Protein AF-A0A2L2XAP4-F1 (afdb_monomer_lite)

Structure (mmCIF, N/CA/C/O backbone):
data_AF-A0A2L2XAP4-F1
#
_entry.id   AF-A0A2L2XAP4-F1
#
loop_
_atom_site.group_PDB
_atom_site.id
_atom_site.type_symbol
_atom_site.label_atom_id
_atom_site.label_alt_id
_atom_site.label_comp_id
_atom_site.label_asym_id
_atom_site.label_entity_id
_atom_site.label_seq_id
_atom_site.pdbx_PDB_ins_code
_atom_site.Cartn_x
_atom_site.Cartn_y
_atom_site.Cartn_z
_atom_site.occupancy
_atom_site.B_iso_or_equiv
_atom_site.auth_seq_id
_atom_site.auth_comp_id
_atom_site.auth_asym_id
_atom_site.auth_atom_id
_atom_site.pdbx_PDB_model_num
ATOM 1 N N . MET A 1 1 ? -14.405 67.854 14.444 1.00 54.00 1 MET A N 1
ATOM 2 C CA . MET A 1 1 ? -13.610 67.719 13.197 1.00 54.00 1 MET A CA 1
ATOM 3 C C . MET A 1 1 ? -12.673 66.497 13.175 1.00 54.00 1 MET A C 1
ATOM 5 O O . MET A 1 1 ? -12.110 66.251 12.117 1.00 54.00 1 MET A O 1
ATOM 9 N N . SER A 1 2 ? -12.530 65.686 14.241 1.00 58.00 2 SER A N 1
ATOM 10 C CA . SER A 1 2 ? -11.602 64.531 14.226 1.00 58.00 2 SER A CA 1
ATOM 11 C C . SER A 1 2 ? -12.130 63.274 13.509 1.00 58.00 2 SER A C 1
ATOM 13 O O . SER A 1 2 ? -11.341 62.583 12.873 1.00 58.00 2 SER A O 1
ATOM 15 N N . SER A 1 3 ? -13.446 63.021 13.485 1.00 62.62 3 SER A N 1
ATOM 16 C CA . SER A 1 3 ? -14.002 61.768 12.929 1.00 62.62 3 SER A CA 1
ATOM 17 C C . SER A 1 3 ? -13.879 61.616 11.405 1.00 62.62 3 SER A C 1
ATOM 19 O O . SER A 1 3 ? -13.689 60.511 10.907 1.00 62.62 3 SER A O 1
ATOM 21 N N . ARG A 1 4 ? -13.930 62.714 10.634 1.00 68.25 4 ARG A N 1
ATOM 22 C CA . ARG A 1 4 ? -13.747 62.667 9.167 1.00 68.25 4 ARG A CA 1
ATOM 23 C C . ARG A 1 4 ? -12.309 62.332 8.762 1.00 68.25 4 ARG A C 1
ATOM 25 O O . ARG A 1 4 ? -12.106 61.659 7.759 1.00 68.25 4 ARG A O 1
ATOM 32 N N . SER A 1 5 ? -11.326 62.783 9.542 1.00 76.69 5 SER A N 1
ATOM 33 C CA . SER A 1 5 ? -9.906 62.518 9.279 1.00 76.69 5 SER A CA 1
ATOM 34 C C . SER A 1 5 ? -9.562 61.043 9.508 1.00 76.69 5 SER A C 1
ATOM 36 O O . SER A 1 5 ? -8.878 60.430 8.692 1.00 76.69 5 SER A O 1
ATOM 38 N N . GLU A 1 6 ? -10.108 60.436 10.564 1.00 77.31 6 GLU A N 1
ATOM 39 C CA . GLU A 1 6 ? -9.933 59.005 10.846 1.00 77.31 6 GLU A CA 1
ATOM 40 C C . GLU A 1 6 ? -10.622 58.112 9.810 1.00 77.31 6 GLU A C 1
ATOM 42 O O . GLU A 1 6 ? -10.053 57.101 9.394 1.00 77.31 6 GLU A O 1
ATOM 47 N N . TYR A 1 7 ? -11.798 58.515 9.321 1.00 82.75 7 TYR A N 1
ATOM 48 C CA . TYR A 1 7 ? -12.512 57.765 8.287 1.00 82.75 7 TYR A CA 1
ATOM 49 C C . TYR A 1 7 ? -11.745 57.744 6.958 1.00 82.75 7 TYR A C 1
ATOM 51 O O . TYR A 1 7 ? -11.592 56.691 6.343 1.00 82.75 7 TYR A O 1
ATOM 59 N N . ILE A 1 8 ? -11.187 58.890 6.548 1.00 84.44 8 ILE A N 1
ATOM 60 C CA . ILE A 1 8 ? -10.362 58.991 5.335 1.00 84.44 8 ILE A CA 1
ATOM 61 C C . ILE A 1 8 ? -9.081 58.161 5.483 1.00 84.44 8 ILE A C 1
ATOM 63 O O . ILE A 1 8 ? -8.731 57.419 4.569 1.00 84.44 8 ILE A O 1
ATOM 67 N N . LYS A 1 9 ? -8.409 58.216 6.642 1.00 84.00 9 LYS A N 1
ATOM 68 C CA . LYS A 1 9 ? -7.219 57.389 6.908 1.00 84.00 9 LYS A CA 1
ATOM 69 C C . LYS A 1 9 ? -7.533 55.897 6.823 1.00 84.00 9 LYS A C 1
ATOM 71 O O . LYS A 1 9 ? -6.804 55.163 6.166 1.00 84.00 9 LYS A O 1
ATOM 76 N N . THR A 1 10 ? -8.636 55.463 7.426 1.00 86.44 10 THR A N 1
ATOM 77 C CA . THR A 1 10 ? -9.051 54.053 7.412 1.00 86.44 10 THR A CA 1
ATOM 78 C C . THR A 1 10 ? -9.410 53.591 5.999 1.00 86.44 10 THR A C 1
ATOM 80 O O . THR A 1 10 ? -8.992 52.511 5.584 1.00 86.44 10 THR A O 1
ATOM 83 N N . ALA A 1 11 ? -10.108 54.424 5.220 1.00 86.31 11 ALA A N 1
ATOM 84 C CA . ALA A 1 11 ? -10.439 54.128 3.827 1.00 86.31 11 ALA A CA 1
ATOM 85 C C . ALA A 1 11 ? -9.184 53.999 2.947 1.00 86.31 11 ALA A C 1
ATOM 87 O O . ALA A 1 11 ? -9.073 53.053 2.171 1.00 86.31 11 ALA A O 1
ATOM 88 N N . VAL A 1 12 ? -8.211 54.902 3.114 1.00 89.50 12 VAL A N 1
ATOM 89 C CA . VAL A 1 12 ? -6.937 54.863 2.378 1.00 89.50 12 VAL A CA 1
ATOM 90 C C . VAL A 1 12 ? -6.113 53.629 2.751 1.00 89.50 12 VAL A C 1
ATOM 92 O O . VAL A 1 12 ? -5.610 52.950 1.860 1.00 89.50 12 VAL A O 1
ATOM 95 N N . VAL A 1 13 ? -6.015 53.294 4.042 1.00 88.81 13 VAL A N 1
ATOM 96 C CA . VAL A 1 13 ? -5.304 52.088 4.505 1.00 88.81 13 VAL A CA 1
ATOM 97 C C . VAL A 1 13 ? -5.970 50.822 3.970 1.00 88.81 13 VAL A C 1
ATOM 99 O O . VAL A 1 13 ? -5.286 49.946 3.451 1.00 88.81 13 VAL A O 1
ATOM 102 N N . THR A 1 14 ? -7.301 50.744 4.018 1.00 87.88 14 THR A N 1
ATOM 103 C CA . THR A 1 14 ? -8.050 49.587 3.503 1.00 87.88 14 THR A CA 1
ATOM 104 C C . THR A 1 14 ? -7.859 49.431 1.995 1.00 87.88 14 THR A C 1
ATOM 106 O O . THR A 1 14 ? -7.615 48.326 1.516 1.00 87.88 14 THR A O 1
ATOM 109 N N . PHE A 1 15 ? -7.901 50.535 1.243 1.00 91.12 15 PHE A N 1
ATOM 110 C CA . PHE A 1 15 ? -7.633 50.529 -0.194 1.00 91.12 15 PHE A CA 1
ATOM 111 C C . PHE A 1 15 ? -6.207 50.051 -0.506 1.00 91.12 15 PHE A C 1
ATOM 113 O O . PHE A 1 15 ? -6.025 49.189 -1.363 1.00 91.12 15 PHE A O 1
ATOM 120 N N . LEU A 1 16 ? -5.206 50.531 0.240 1.00 90.31 16 LEU A N 1
ATOM 121 C CA . LEU A 1 16 ? -3.822 50.060 0.136 1.00 90.31 16 LEU A CA 1
ATOM 122 C C . LEU A 1 16 ? -3.701 48.559 0.423 1.00 90.31 16 LEU A C 1
ATOM 124 O O . LEU A 1 16 ? -3.055 47.850 -0.345 1.00 90.31 16 LEU A O 1
ATOM 128 N N . CYS A 1 17 ? -4.360 48.051 1.466 1.00 89.12 17 CYS A N 1
ATOM 129 C CA . CYS A 1 17 ? -4.377 46.619 1.766 1.00 89.12 17 CYS A CA 1
ATOM 130 C C . CYS A 1 17 ? -4.999 45.799 0.626 1.00 89.12 17 CYS A C 1
ATOM 132 O O . CYS A 1 17 ? -4.442 44.770 0.252 1.00 89.12 17 CYS A O 1
ATOM 134 N N . ILE A 1 18 ? -6.106 46.263 0.037 1.00 90.25 18 ILE A N 1
ATOM 135 C CA . ILE A 1 18 ? -6.746 45.596 -1.108 1.00 90.25 18 ILE A CA 1
ATOM 136 C C . ILE A 1 18 ? -5.797 45.551 -2.309 1.00 90.25 18 ILE A C 1
ATOM 138 O O . ILE A 1 18 ? -5.641 44.495 -2.920 1.00 90.25 18 ILE A O 1
ATOM 142 N N . VAL A 1 19 ? -5.130 46.664 -2.627 1.00 92.75 19 VAL A N 1
ATOM 143 C CA . VAL A 1 19 ? -4.159 46.728 -3.731 1.00 92.75 19 VAL A CA 1
ATOM 144 C C . VAL A 1 19 ? -2.989 45.772 -3.490 1.00 92.75 19 VAL A C 1
ATOM 146 O O . VAL A 1 19 ? -2.599 45.047 -4.404 1.00 92.75 19 VAL A O 1
ATOM 149 N N . VAL A 1 20 ? -2.457 45.710 -2.266 1.00 92.44 20 VAL A N 1
ATOM 150 C CA . VAL A 1 20 ? -1.366 44.787 -1.915 1.00 92.44 20 VAL A CA 1
ATOM 151 C C . VAL A 1 20 ? -1.807 43.330 -2.062 1.00 92.44 20 VAL A C 1
ATOM 153 O O . VAL A 1 20 ? -1.109 42.553 -2.709 1.00 92.44 20 VAL A O 1
ATOM 156 N N . VAL A 1 21 ? -2.982 42.961 -1.541 1.00 89.31 21 VAL A N 1
ATOM 157 C CA . VAL A 1 21 ? -3.517 41.594 -1.667 1.00 89.31 21 VAL A CA 1
ATOM 158 C C . VAL A 1 21 ? -3.748 41.227 -3.134 1.00 89.31 21 VAL A C 1
ATOM 160 O O . VAL A 1 21 ? -3.335 40.151 -3.558 1.00 89.31 21 VAL A O 1
ATOM 163 N N . LEU A 1 22 ? -4.334 42.124 -3.934 1.00 86.62 22 LEU A N 1
ATOM 164 C CA . LEU A 1 22 ? -4.521 41.901 -5.372 1.00 86.62 22 LEU A CA 1
ATOM 165 C C . LEU A 1 22 ? -3.188 41.718 -6.099 1.00 86.62 22 LEU A C 1
ATOM 167 O O . LEU A 1 22 ? -3.075 40.838 -6.946 1.00 86.62 22 LEU A O 1
ATOM 171 N N . THR A 1 23 ? -2.171 42.502 -5.744 1.00 87.81 23 THR A N 1
ATOM 172 C CA . THR A 1 23 ? -0.835 42.384 -6.342 1.00 87.81 23 THR A CA 1
ATOM 173 C C . THR A 1 23 ? -0.206 41.032 -6.011 1.00 87.81 23 THR A C 1
ATOM 175 O O . THR A 1 23 ? 0.318 40.377 -6.906 1.00 87.81 23 THR A O 1
ATOM 178 N N . ILE A 1 24 ? -0.315 40.571 -4.759 1.00 88.38 24 ILE A N 1
ATOM 179 C CA . ILE A 1 24 ? 0.172 39.247 -4.343 1.00 88.38 24 ILE A CA 1
ATOM 180 C C . ILE A 1 24 ? -0.542 38.139 -5.126 1.00 88.38 24 ILE A C 1
ATOM 182 O O . ILE A 1 24 ? 0.122 37.258 -5.660 1.00 88.38 24 ILE A O 1
ATOM 186 N N . VAL A 1 25 ? -1.872 38.208 -5.259 1.00 85.75 25 VAL A N 1
ATOM 187 C CA . VAL A 1 25 ? -2.654 37.214 -6.015 1.00 85.75 25 VAL A CA 1
ATOM 188 C C . VAL A 1 25 ? -2.271 37.203 -7.497 1.00 85.75 25 VAL A C 1
ATOM 190 O O . VAL A 1 25 ? -2.118 36.133 -8.078 1.00 85.75 25 VAL A O 1
ATOM 193 N N . ILE A 1 26 ? -2.081 38.371 -8.120 1.00 88.31 26 ILE A N 1
ATOM 194 C CA . ILE A 1 26 ? -1.662 38.464 -9.528 1.00 88.31 26 ILE A CA 1
ATOM 195 C C . ILE A 1 26 ? -0.267 37.855 -9.721 1.00 88.31 26 ILE A C 1
ATOM 197 O O . ILE A 1 26 ? -0.056 37.114 -10.681 1.00 88.31 26 ILE A O 1
ATOM 201 N N . VAL A 1 27 ? 0.671 38.134 -8.811 1.00 85.50 27 VAL A N 1
ATOM 202 C CA . VAL A 1 27 ? 2.026 37.565 -8.852 1.00 85.50 27 VAL A CA 1
ATOM 203 C C . VAL A 1 27 ? 1.992 36.047 -8.661 1.00 85.50 27 VAL A C 1
ATOM 205 O O . VAL A 1 27 ? 2.645 35.337 -9.419 1.00 85.50 27 VAL A O 1
ATOM 208 N N . ASP A 1 28 ? 1.202 35.540 -7.715 1.00 81.19 28 ASP A N 1
ATOM 209 C CA . ASP A 1 28 ? 1.081 34.104 -7.433 1.00 81.19 28 ASP A CA 1
ATOM 210 C C . ASP A 1 28 ? 0.435 33.330 -8.600 1.00 81.19 28 ASP A C 1
ATOM 212 O O . ASP A 1 28 ? 0.944 32.300 -9.054 1.00 81.19 28 ASP A O 1
ATOM 216 N N . VAL A 1 29 ? -0.633 33.878 -9.192 1.00 81.62 29 VAL A N 1
ATOM 217 C CA . VAL A 1 29 ? -1.245 33.323 -10.412 1.00 81.62 29 VAL A CA 1
ATOM 218 C C . VAL A 1 29 ? -0.264 33.378 -11.589 1.00 81.62 29 VAL A C 1
ATOM 220 O O . VAL A 1 29 ? -0.161 32.418 -12.355 1.00 81.62 29 VAL A O 1
ATOM 223 N N . GLY A 1 30 ? 0.500 34.465 -11.729 1.00 80.31 30 GLY A N 1
ATOM 224 C CA . GLY A 1 30 ? 1.550 34.590 -12.742 1.00 80.31 30 GLY A CA 1
ATOM 225 C C . GLY A 1 30 ? 2.660 33.547 -12.576 1.00 80.31 30 GLY A C 1
ATOM 226 O O . GLY A 1 30 ? 3.060 32.912 -13.550 1.00 80.31 30 GLY A O 1
ATOM 227 N N . HIS A 1 31 ? 3.113 33.309 -11.345 1.00 80.94 31 HIS A N 1
ATOM 228 C CA . HIS A 1 31 ? 4.150 32.324 -11.042 1.00 80.94 31 HIS A CA 1
ATOM 229 C C . HIS A 1 31 ? 3.675 30.896 -11.331 1.00 80.94 31 HIS A C 1
ATOM 231 O O . HIS A 1 31 ? 4.317 30.162 -12.080 1.00 80.94 31 HIS A O 1
ATOM 237 N N . THR A 1 32 ? 2.503 30.519 -10.815 1.00 76.44 32 THR A N 1
ATOM 238 C CA . THR A 1 32 ? 1.937 29.172 -10.999 1.00 76.44 32 THR A CA 1
ATOM 239 C C . THR A 1 32 ? 1.615 28.856 -12.461 1.00 76.44 32 THR A C 1
ATOM 241 O O . THR A 1 32 ? 1.819 27.727 -12.919 1.00 76.44 32 THR A O 1
ATOM 244 N N . THR A 1 33 ? 1.136 29.837 -13.233 1.00 77.06 33 THR A N 1
ATOM 245 C CA . THR A 1 33 ? 0.919 29.665 -14.678 1.00 77.06 33 THR A CA 1
ATOM 246 C C . THR A 1 33 ? 2.236 29.548 -15.441 1.00 77.06 33 THR A C 1
ATOM 248 O O . THR A 1 33 ? 2.359 28.655 -16.281 1.00 77.06 33 THR A O 1
ATOM 251 N N . HIS A 1 34 ? 3.241 30.366 -15.115 1.00 74.25 34 HIS A N 1
ATOM 252 C CA . HIS A 1 34 ? 4.566 30.289 -15.731 1.00 74.25 34 HIS A CA 1
ATOM 253 C C . HIS A 1 34 ? 5.256 28.943 -15.461 1.00 74.25 34 HIS A C 1
ATOM 255 O O . HIS A 1 34 ? 5.760 28.315 -16.391 1.00 74.25 34 HIS A O 1
ATOM 261 N N . GLU A 1 35 ? 5.204 28.437 -14.227 1.00 78.69 35 GLU A N 1
ATOM 262 C CA . GLU A 1 35 ? 5.737 27.115 -13.876 1.00 78.69 35 GLU A CA 1
ATOM 263 C C . GLU A 1 35 ? 5.057 25.985 -14.654 1.00 78.69 35 GLU A C 1
ATOM 265 O O . GLU A 1 35 ? 5.733 25.096 -15.176 1.00 78.69 35 GLU A O 1
ATOM 270 N N . ARG A 1 36 ? 3.723 26.023 -14.786 1.00 71.62 36 ARG A N 1
ATOM 271 C CA . ARG A 1 36 ? 2.978 25.023 -15.568 1.00 71.62 36 ARG A CA 1
ATOM 272 C C . ARG A 1 36 ? 3.360 25.054 -17.045 1.00 71.62 36 ARG A C 1
ATOM 274 O O . ARG A 1 36 ? 3.590 23.998 -17.629 1.00 71.62 36 ARG A O 1
ATOM 281 N N . VAL A 1 37 ? 3.448 26.243 -17.640 1.00 75.12 37 VAL A N 1
ATOM 282 C CA . VAL A 1 37 ? 3.831 26.405 -19.051 1.00 75.12 37 VAL A CA 1
ATOM 283 C C . VAL A 1 37 ? 5.270 25.942 -19.279 1.00 75.12 37 VAL A C 1
ATOM 285 O O . VAL A 1 37 ? 5.512 25.173 -20.208 1.00 75.12 37 VAL A O 1
ATOM 288 N N . ASN A 1 38 ? 6.205 26.316 -18.403 1.00 76.06 38 ASN A N 1
ATOM 289 C CA . ASN A 1 38 ? 7.596 25.868 -18.483 1.00 76.06 38 ASN A CA 1
ATOM 290 C C . ASN A 1 38 ? 7.721 24.352 -18.337 1.00 76.06 38 ASN A C 1
ATOM 292 O O . ASN A 1 38 ? 8.494 23.734 -19.064 1.00 76.06 38 ASN A O 1
ATOM 296 N N . LYS A 1 39 ? 6.936 23.735 -17.446 1.00 77.56 39 LYS A N 1
ATOM 297 C CA . LYS A 1 39 ? 6.898 22.277 -17.300 1.00 77.56 39 LYS A CA 1
ATOM 298 C C . LYS A 1 39 ? 6.446 21.601 -18.596 1.00 77.56 39 LYS A C 1
ATOM 300 O O . LYS A 1 39 ? 7.120 20.693 -19.063 1.00 77.56 39 LYS A O 1
ATOM 305 N N . ILE A 1 40 ? 5.360 22.081 -19.206 1.00 74.62 40 ILE A N 1
ATOM 306 C CA . ILE A 1 40 ? 4.843 21.541 -20.475 1.00 74.62 40 ILE A CA 1
ATOM 307 C C . ILE A 1 40 ? 5.859 21.724 -21.609 1.00 74.62 40 ILE A C 1
ATOM 309 O O . ILE A 1 40 ? 6.092 20.795 -22.381 1.00 74.62 40 ILE A O 1
ATOM 313 N N . LEU A 1 41 ? 6.465 22.909 -21.720 1.00 72.62 41 LEU A N 1
ATOM 314 C CA . LEU A 1 41 ? 7.481 23.191 -22.736 1.00 72.62 41 LEU A CA 1
ATOM 315 C C . LEU A 1 41 ? 8.702 22.290 -22.570 1.00 72.62 41 LEU A C 1
ATOM 317 O O . LEU A 1 41 ? 9.164 21.721 -23.553 1.00 72.62 41 LEU A O 1
ATOM 321 N N . LYS A 1 42 ? 9.181 22.110 -21.335 1.00 79.00 42 LYS A N 1
ATOM 322 C CA . LYS A 1 42 ? 10.297 21.214 -21.031 1.00 79.00 42 LYS A CA 1
ATOM 323 C C . LYS A 1 42 ? 9.992 19.779 -21.464 1.00 79.00 42 LYS A C 1
ATOM 325 O O . LYS A 1 42 ? 10.786 19.205 -22.198 1.00 79.00 42 LYS A O 1
ATOM 330 N N . THR A 1 43 ? 8.817 19.250 -21.116 1.00 76.06 43 THR A N 1
ATOM 331 C CA . THR A 1 43 ? 8.397 17.903 -21.536 1.00 76.06 43 THR A CA 1
ATOM 332 C C . THR A 1 43 ? 8.305 17.775 -23.057 1.00 76.06 43 THR A C 1
ATOM 334 O O . THR A 1 43 ? 8.748 16.779 -23.618 1.00 76.06 43 THR A O 1
ATOM 337 N N . LYS A 1 44 ? 7.786 18.791 -23.760 1.00 76.31 44 LYS A N 1
ATOM 338 C CA . LYS A 1 44 ? 7.745 18.780 -25.232 1.00 76.31 44 LYS A CA 1
ATOM 339 C C . LYS A 1 44 ? 9.138 18.781 -25.859 1.00 76.31 44 LYS A C 1
ATOM 341 O O . LYS A 1 44 ? 9.355 18.062 -26.826 1.00 76.31 44 LYS A O 1
ATOM 346 N N . ILE A 1 45 ? 10.066 19.577 -25.328 1.00 80.75 45 ILE A N 1
ATOM 347 C CA . ILE A 1 45 ? 11.455 19.617 -25.806 1.00 80.75 45 ILE A CA 1
ATOM 348 C C . ILE A 1 45 ? 12.133 18.260 -25.586 1.00 80.75 45 ILE A C 1
ATOM 350 O O . ILE A 1 45 ? 12.811 17.772 -26.485 1.00 80.75 45 ILE A O 1
ATOM 354 N N . GLU A 1 46 ? 11.917 17.635 -24.426 1.00 83.44 46 GLU A N 1
ATOM 355 C CA . GLU A 1 46 ? 12.443 16.302 -24.110 1.00 83.44 46 GLU A CA 1
ATOM 356 C C . GLU A 1 46 ? 11.908 15.236 -25.079 1.00 83.44 46 GLU A C 1
ATOM 358 O O . GLU A 1 46 ? 12.701 14.474 -25.625 1.00 83.44 46 GLU A O 1
ATOM 363 N N . LEU A 1 47 ? 10.605 15.243 -25.384 1.00 82.50 47 LEU A N 1
ATOM 364 C CA . LEU A 1 47 ? 10.004 14.316 -26.353 1.00 82.50 47 LEU A CA 1
ATOM 365 C C . LEU A 1 47 ? 10.556 14.503 -27.773 1.00 82.50 47 LEU A C 1
ATOM 367 O O . LEU A 1 47 ? 10.857 13.526 -28.451 1.00 82.50 47 LEU A O 1
ATOM 371 N N . VAL A 1 48 ? 10.732 15.750 -28.226 1.00 85.00 48 VAL A N 1
ATOM 372 C CA . VAL A 1 48 ? 11.325 16.033 -29.547 1.00 85.00 48 VAL A CA 1
ATOM 373 C C . VAL A 1 48 ? 12.778 15.556 -29.609 1.00 85.00 48 VAL A C 1
ATOM 375 O O . VAL A 1 48 ? 13.194 14.983 -30.615 1.00 85.00 48 VAL A O 1
ATOM 378 N N . ALA A 1 49 ? 13.547 15.756 -28.536 1.00 86.75 49 ALA A N 1
ATOM 379 C CA . ALA A 1 49 ? 14.920 15.267 -28.456 1.00 86.75 49 ALA A CA 1
ATOM 380 C C . ALA A 1 49 ? 14.979 13.731 -28.506 1.00 86.75 49 ALA A C 1
ATOM 382 O O . ALA A 1 49 ? 15.799 13.181 -29.235 1.00 86.75 49 ALA A O 1
ATOM 383 N N . GLN A 1 50 ? 14.076 13.047 -27.800 1.00 88.88 50 GLN A N 1
ATOM 384 C CA . GLN A 1 50 ? 13.978 11.584 -27.802 1.00 88.88 50 GLN A CA 1
ATOM 385 C C . GLN A 1 50 ? 13.549 11.029 -29.166 1.00 88.88 50 GLN A C 1
ATOM 387 O O . GLN A 1 50 ? 14.088 10.019 -29.609 1.00 88.88 50 GLN A O 1
ATOM 392 N N . ALA A 1 51 ? 12.629 11.698 -29.866 1.00 87.62 51 ALA A N 1
ATOM 393 C CA . ALA A 1 51 ? 12.222 11.299 -31.214 1.00 87.62 51 ALA A CA 1
ATOM 394 C C . ALA A 1 51 ? 13.381 11.445 -32.216 1.00 87.62 51 ALA A C 1
ATOM 396 O O . ALA A 1 51 ? 13.645 10.546 -33.010 1.00 87.62 51 ALA A O 1
ATOM 397 N N . SER A 1 52 ? 14.137 12.544 -32.119 1.00 90.12 52 SER A N 1
ATOM 398 C CA . SER A 1 52 ? 15.355 12.752 -32.910 1.00 90.12 52 SER A CA 1
ATOM 399 C C . SER A 1 52 ? 16.436 11.708 -32.588 1.00 90.12 52 SER A C 1
ATOM 401 O O . SER A 1 52 ? 17.123 11.220 -33.486 1.00 90.12 52 SER A O 1
ATOM 403 N N . GLU A 1 53 ? 16.588 11.319 -31.319 1.00 93.56 53 GLU A N 1
ATOM 404 C CA . GLU A 1 53 ? 17.484 10.228 -30.919 1.00 93.56 53 GLU A CA 1
ATOM 405 C C . GLU A 1 53 ? 17.056 8.888 -31.532 1.00 93.56 53 GLU A C 1
ATOM 407 O O . GLU A 1 53 ? 17.901 8.166 -32.062 1.00 93.56 53 GLU A O 1
ATOM 412 N N . LEU A 1 54 ? 15.756 8.583 -31.530 1.00 93.81 54 LEU A N 1
ATOM 413 C CA . LEU A 1 54 ? 15.210 7.368 -32.131 1.00 93.81 54 LEU A CA 1
ATOM 414 C C . LEU A 1 54 ? 15.503 7.294 -33.640 1.00 93.81 54 LEU A C 1
ATOM 416 O O . LEU A 1 54 ? 15.997 6.271 -34.115 1.00 93.81 54 LEU A O 1
ATOM 420 N N . GLU A 1 55 ? 15.278 8.382 -34.385 1.00 92.81 55 GLU A N 1
ATOM 421 C CA . GLU A 1 55 ? 15.614 8.461 -35.817 1.00 92.81 55 GLU A CA 1
ATOM 422 C C . GLU A 1 55 ? 17.110 8.213 -36.070 1.00 92.81 55 GLU A C 1
ATOM 424 O O . GLU A 1 55 ? 17.481 7.434 -36.954 1.00 92.81 55 GLU A O 1
ATOM 429 N N . ASN A 1 56 ? 17.983 8.822 -35.261 1.00 94.81 56 ASN A N 1
ATOM 430 C CA . ASN A 1 56 ? 19.426 8.613 -35.365 1.00 94.81 56 ASN A CA 1
ATOM 431 C C . ASN A 1 56 ? 19.821 7.160 -35.072 1.00 94.81 56 ASN A C 1
ATOM 433 O O . ASN A 1 56 ? 20.661 6.606 -35.780 1.00 94.81 56 ASN A O 1
ATOM 437 N N . LEU A 1 57 ? 19.200 6.518 -34.078 1.00 96.31 57 LEU A N 1
ATOM 438 C CA . LEU A 1 57 ? 19.469 5.118 -33.750 1.00 96.31 57 LEU A CA 1
ATOM 439 C C . LEU A 1 57 ? 19.058 4.164 -34.877 1.00 96.31 57 LEU A C 1
ATOM 441 O O . LEU A 1 57 ? 19.771 3.190 -35.117 1.00 96.31 57 LEU A O 1
ATOM 445 N N . TYR A 1 58 ? 17.973 4.438 -35.607 1.00 96.25 58 TYR A N 1
ATOM 446 C CA . TYR A 1 58 ? 17.624 3.659 -36.801 1.00 96.25 58 TYR A CA 1
ATOM 447 C C . TYR A 1 58 ? 18.681 3.796 -37.908 1.00 96.25 58 TYR A C 1
ATOM 449 O O . TYR A 1 58 ? 19.099 2.792 -38.484 1.00 96.25 58 TYR A O 1
ATOM 457 N N . LEU A 1 59 ? 19.202 5.004 -38.148 1.00 95.50 59 LEU A N 1
ATOM 458 C CA . LEU A 1 59 ? 20.312 5.208 -39.090 1.00 95.50 59 LEU A CA 1
ATOM 459 C C . LEU A 1 59 ? 21.600 4.504 -38.628 1.00 95.50 59 LEU A C 1
ATOM 461 O O . LEU A 1 59 ? 22.337 3.938 -39.438 1.00 95.50 59 LEU A O 1
ATOM 465 N N . GLU A 1 60 ? 21.893 4.517 -37.327 1.00 94.94 60 GLU A N 1
ATOM 466 C CA . GLU A 1 60 ? 23.027 3.777 -36.768 1.00 94.94 60 GLU A CA 1
ATOM 467 C C . GLU A 1 60 ? 22.838 2.262 -36.883 1.00 94.94 60 GLU A C 1
ATOM 469 O O . GLU A 1 60 ? 23.807 1.551 -37.150 1.00 94.94 60 GLU A O 1
ATOM 474 N N . GLN A 1 61 ? 21.609 1.758 -36.745 1.00 96.31 61 GLN A N 1
ATOM 475 C CA . GLN A 1 61 ? 21.284 0.341 -36.910 1.00 96.31 61 GLN A CA 1
ATOM 476 C C . GLN A 1 61 ? 21.631 -0.151 -38.322 1.00 96.31 61 GLN A C 1
ATOM 478 O O . GLN A 1 61 ? 22.164 -1.252 -38.463 1.00 96.31 61 GLN A O 1
ATOM 483 N N . GLU A 1 62 ? 21.390 0.662 -39.355 1.00 94.88 62 GLU A N 1
ATOM 484 C CA . GLU A 1 62 ? 21.779 0.349 -40.738 1.00 94.88 62 GLU A CA 1
ATOM 485 C C . GLU A 1 62 ? 23.303 0.294 -40.913 1.00 94.88 62 GLU A C 1
ATOM 487 O O . GLU A 1 62 ? 23.829 -0.581 -41.604 1.00 94.88 62 GLU A O 1
ATOM 492 N N . ARG A 1 63 ? 24.030 1.206 -40.255 1.00 95.81 63 ARG A N 1
ATOM 493 C CA . ARG A 1 63 ? 25.501 1.279 -40.311 1.00 95.81 63 ARG A CA 1
ATOM 494 C C . ARG A 1 63 ? 26.177 0.175 -39.497 1.00 95.81 63 ARG A C 1
ATOM 496 O O . ARG A 1 63 ? 27.245 -0.309 -39.873 1.00 95.81 63 ARG A O 1
ATOM 503 N N . HIS A 1 64 ? 25.555 -0.240 -38.397 1.00 94.56 64 HIS A N 1
ATOM 504 C CA . HIS A 1 64 ? 26.092 -1.200 -37.435 1.00 94.56 64 HIS A CA 1
ATOM 505 C C . HIS A 1 64 ? 25.079 -2.320 -37.124 1.00 94.56 64 HIS A C 1
ATOM 507 O O . HIS A 1 64 ? 24.699 -2.531 -35.970 1.00 94.56 64 HIS A O 1
ATOM 513 N N . PRO A 1 65 ? 24.683 -3.140 -38.118 1.00 93.56 65 PRO A N 1
ATOM 514 C CA . PRO A 1 65 ? 23.553 -4.067 -37.990 1.00 93.56 65 PRO A CA 1
ATOM 515 C C . PRO A 1 65 ? 23.772 -5.203 -36.988 1.00 93.56 65 PRO A C 1
ATOM 517 O O . PRO A 1 65 ? 22.813 -5.854 -36.582 1.00 93.56 65 PRO A O 1
ATOM 520 N N . LYS A 1 66 ? 25.012 -5.462 -36.562 1.00 93.69 66 LYS A N 1
ATOM 521 C CA . LYS A 1 66 ? 25.335 -6.492 -35.560 1.00 93.69 66 LYS A CA 1
ATOM 522 C C . LYS A 1 66 ? 25.381 -5.959 -34.130 1.00 93.69 66 LYS A C 1
ATOM 524 O O . LYS A 1 66 ? 25.446 -6.765 -33.207 1.00 93.69 66 LYS A O 1
ATOM 529 N N . ASP A 1 67 ? 25.332 -4.643 -33.937 1.00 95.81 67 ASP A N 1
ATOM 530 C CA . ASP A 1 67 ? 25.331 -4.069 -32.599 1.00 95.81 67 ASP A CA 1
ATOM 531 C C . ASP A 1 67 ? 23.958 -4.286 -31.944 1.00 95.81 67 ASP A C 1
ATOM 533 O O . ASP A 1 67 ? 22.911 -3.883 -32.462 1.00 95.81 67 ASP A O 1
ATOM 537 N N . PHE A 1 68 ? 23.954 -5.003 -30.821 1.00 97.19 68 PHE A N 1
ATOM 538 C CA . PHE A 1 68 ? 22.746 -5.269 -30.048 1.00 97.19 68 PHE A CA 1
ATOM 539 C C . PHE A 1 68 ? 22.358 -4.075 -29.167 1.00 97.19 68 PHE A C 1
ATOM 541 O O . PHE A 1 68 ? 21.181 -3.934 -28.839 1.00 97.19 68 PHE A O 1
ATOM 548 N N . MET A 1 69 ? 23.314 -3.210 -28.802 1.00 97.06 69 MET A N 1
ATOM 549 C CA . MET A 1 69 ? 23.062 -2.048 -27.947 1.00 97.06 69 MET A CA 1
ATOM 550 C C . MET A 1 69 ? 22.172 -1.023 -28.641 1.00 97.06 69 MET A C 1
ATOM 552 O O . MET A 1 69 ? 21.362 -0.387 -27.975 1.00 97.06 69 MET A O 1
ATOM 556 N N . ILE A 1 70 ? 22.278 -0.897 -29.967 1.00 97.12 70 ILE A N 1
ATOM 557 C CA . ILE A 1 70 ? 21.407 -0.021 -30.761 1.00 97.12 70 ILE A CA 1
ATOM 558 C C . ILE A 1 70 ? 19.953 -0.482 -30.641 1.00 97.12 70 ILE A C 1
ATOM 560 O O . ILE A 1 70 ? 19.097 0.296 -30.235 1.00 97.12 70 ILE A O 1
ATOM 564 N N . ASN A 1 71 ? 19.682 -1.769 -30.891 1.00 98.25 71 ASN A N 1
ATOM 565 C CA . ASN A 1 71 ? 18.340 -2.335 -30.724 1.00 98.25 71 ASN A CA 1
ATOM 566 C C . ASN A 1 71 ? 17.821 -2.172 -29.294 1.00 98.25 71 ASN A C 1
ATOM 568 O O . ASN A 1 71 ? 16.653 -1.867 -29.095 1.00 98.25 71 ASN A O 1
ATOM 572 N N . LEU A 1 72 ? 18.690 -2.380 -28.302 1.00 97.50 72 LEU A N 1
ATOM 573 C CA . LEU A 1 72 ? 18.315 -2.234 -26.904 1.00 97.50 72 LEU A CA 1
ATOM 574 C C . LEU A 1 72 ? 17.881 -0.795 -26.588 1.00 97.50 72 LEU A C 1
ATOM 576 O O . LEU A 1 72 ? 16.864 -0.601 -25.936 1.00 97.50 72 LEU A O 1
ATOM 580 N N . LYS A 1 73 ? 18.608 0.213 -27.085 1.00 97.25 73 LYS A N 1
ATOM 581 C CA . LYS A 1 73 ? 18.234 1.627 -26.923 1.00 97.25 73 LYS A CA 1
ATOM 582 C C . LYS A 1 73 ? 16.943 1.976 -27.660 1.00 97.25 73 LYS A C 1
ATOM 584 O O . LYS A 1 73 ? 16.100 2.648 -27.079 1.00 97.25 73 LYS A O 1
ATOM 589 N N . ILE A 1 74 ? 16.776 1.491 -28.893 1.00 97.75 74 ILE A N 1
ATOM 590 C CA . ILE A 1 74 ? 15.533 1.657 -29.663 1.00 97.75 74 ILE A CA 1
ATOM 591 C C . ILE A 1 74 ? 14.350 1.091 -28.869 1.00 97.75 74 ILE A C 1
ATOM 593 O O . ILE A 1 74 ? 13.351 1.778 -28.695 1.00 97.75 74 ILE A O 1
ATOM 597 N N . ALA A 1 75 ? 14.485 -0.122 -28.322 1.00 97.69 75 ALA A N 1
ATOM 598 C CA . ALA A 1 75 ? 13.441 -0.742 -27.512 1.00 97.69 75 ALA A CA 1
ATOM 599 C C . ALA A 1 75 ? 13.077 0.109 -26.286 1.00 97.69 75 ALA A C 1
ATOM 601 O O . ALA A 1 75 ? 11.903 0.343 -26.028 1.00 97.69 75 ALA A O 1
ATOM 602 N N . MET A 1 76 ? 14.081 0.628 -25.574 1.00 95.00 76 MET A N 1
ATOM 603 C CA . MET A 1 76 ? 13.875 1.479 -24.398 1.00 95.00 76 MET A CA 1
ATOM 604 C C . MET A 1 76 ? 13.197 2.818 -24.719 1.00 95.00 76 MET A C 1
ATOM 606 O O . MET A 1 76 ? 12.451 3.334 -23.890 1.00 95.00 76 MET A O 1
ATOM 610 N N . LEU A 1 77 ? 13.459 3.400 -25.893 1.00 94.69 77 LEU A N 1
ATOM 611 C CA . LEU A 1 77 ? 12.758 4.606 -26.345 1.00 94.69 77 LEU A CA 1
ATOM 612 C C . LEU A 1 77 ? 11.307 4.294 -26.715 1.00 94.69 77 LEU A C 1
ATOM 614 O O . LEU A 1 77 ? 10.419 5.058 -26.359 1.00 94.69 77 LEU A O 1
ATOM 618 N N . HIS A 1 78 ? 11.052 3.146 -27.340 1.00 96.25 78 HIS A N 1
ATOM 619 C CA . HIS A 1 78 ? 9.691 2.690 -27.628 1.00 96.25 78 HIS A CA 1
ATOM 620 C C . HIS A 1 78 ? 8.875 2.380 -26.372 1.00 96.25 78 HIS A C 1
ATOM 622 O O . HIS A 1 78 ? 7.699 2.722 -26.319 1.00 96.25 78 HIS A O 1
ATOM 628 N N . GLU A 1 79 ? 9.493 1.838 -25.316 1.00 93.19 79 GLU A N 1
ATOM 629 C CA . GLU A 1 79 ? 8.847 1.744 -23.995 1.00 93.19 79 GLU A CA 1
ATOM 630 C C . GLU A 1 79 ? 8.405 3.126 -23.488 1.00 93.19 79 GLU A C 1
ATOM 632 O O . GLU A 1 79 ? 7.290 3.283 -22.996 1.00 93.19 79 GLU A O 1
ATOM 637 N N . LEU A 1 80 ? 9.262 4.141 -23.640 1.00 90.00 80 LEU A N 1
ATOM 638 C CA . LEU A 1 80 ? 8.977 5.507 -23.200 1.00 90.00 80 LEU A CA 1
ATOM 639 C C . LEU A 1 80 ? 7.876 6.186 -24.026 1.00 90.00 80 LEU A C 1
ATOM 641 O O . LEU A 1 80 ? 7.136 7.010 -23.489 1.00 90.00 80 LEU A O 1
ATOM 645 N N . PHE A 1 81 ? 7.765 5.844 -25.308 1.00 90.50 81 PHE A N 1
ATOM 646 C CA . PHE A 1 81 ? 6.694 6.310 -26.189 1.00 90.50 81 PHE A CA 1
ATOM 647 C C . PHE A 1 81 ? 5.395 5.506 -26.061 1.00 90.50 81 PHE A C 1
ATOM 649 O O . PHE A 1 81 ? 4.438 5.801 -26.771 1.00 90.50 81 PHE A O 1
ATOM 656 N N . GLU A 1 82 ? 5.334 4.543 -25.135 1.00 92.62 82 GLU A N 1
ATOM 657 C CA . GLU A 1 82 ? 4.185 3.652 -24.947 1.00 92.62 82 GLU A CA 1
ATOM 658 C C . GLU A 1 82 ? 3.867 2.823 -26.213 1.00 92.62 82 GLU A C 1
ATOM 660 O O . GLU A 1 82 ? 2.709 2.524 -26.510 1.00 92.62 82 GLU A O 1
ATOM 665 N N . GLU A 1 83 ? 4.909 2.407 -26.945 1.00 95.25 83 GLU A N 1
ATOM 666 C CA . GLU A 1 83 ? 4.847 1.582 -28.161 1.00 95.25 83 GLU A CA 1
ATOM 667 C C . GLU A 1 83 ? 5.348 0.143 -27.877 1.00 95.25 83 GLU A C 1
ATOM 669 O O . GLU A 1 83 ? 6.455 -0.241 -28.272 1.00 95.25 83 GLU A O 1
ATOM 674 N N . PRO A 1 84 ? 4.566 -0.700 -27.169 1.00 95.69 84 PRO A N 1
ATOM 675 C CA . PRO A 1 84 ? 5.047 -1.990 -26.670 1.00 95.69 84 PRO A CA 1
ATOM 676 C C . PRO A 1 84 ? 5.365 -3.001 -27.778 1.00 95.69 84 PRO A C 1
ATOM 678 O O . PRO A 1 84 ? 6.260 -3.826 -27.616 1.00 95.69 84 PRO A O 1
ATOM 681 N N . GLU A 1 85 ? 4.670 -2.955 -28.914 1.00 97.50 85 GLU A N 1
ATOM 682 C CA . GLU A 1 85 ? 4.930 -3.877 -30.026 1.00 97.50 85 GLU A CA 1
ATOM 683 C C . GLU A 1 85 ? 6.334 -3.659 -30.610 1.00 97.50 85 GLU A C 1
ATOM 685 O O . GLU A 1 85 ? 7.136 -4.594 -30.693 1.00 97.50 85 GLU A O 1
ATOM 690 N N . GLU A 1 86 ? 6.678 -2.406 -30.914 1.00 97.75 86 GLU A N 1
ATOM 691 C CA . GLU A 1 86 ? 7.994 -2.038 -31.440 1.00 97.75 86 GLU A CA 1
ATOM 692 C C . GLU A 1 86 ? 9.106 -2.233 -30.405 1.00 97.75 86 GLU A C 1
ATOM 694 O O . GLU A 1 86 ? 10.211 -2.687 -30.743 1.00 97.75 86 GLU A O 1
ATOM 699 N N . ALA A 1 87 ? 8.819 -1.964 -29.127 1.00 98.12 87 ALA A N 1
ATOM 700 C CA . ALA A 1 87 ? 9.735 -2.269 -28.036 1.00 98.12 87 ALA A CA 1
ATOM 701 C C . ALA A 1 87 ? 10.059 -3.771 -27.985 1.00 98.12 87 ALA A C 1
ATOM 703 O O . ALA A 1 87 ? 11.235 -4.151 -27.994 1.00 98.12 87 ALA A O 1
ATOM 704 N N . GLY A 1 88 ? 9.034 -4.629 -28.014 1.00 97.94 88 GLY A N 1
ATOM 705 C CA . GLY A 1 88 ? 9.178 -6.085 -28.003 1.00 97.94 88 GLY A CA 1
ATOM 706 C C . GLY A 1 88 ? 10.018 -6.602 -29.171 1.00 97.94 88 GLY A C 1
ATOM 707 O O . GLY A 1 88 ? 10.991 -7.328 -28.956 1.00 97.94 88 GLY A O 1
ATOM 708 N N . ILE A 1 89 ? 9.728 -6.145 -30.396 1.00 98.19 89 ILE A N 1
ATOM 709 C CA . ILE A 1 89 ? 10.490 -6.509 -31.603 1.00 98.19 89 ILE A CA 1
ATOM 710 C C . ILE A 1 89 ? 11.977 -6.166 -31.438 1.00 98.19 89 ILE A C 1
ATOM 712 O O . ILE A 1 89 ? 12.860 -6.957 -31.789 1.00 98.19 89 ILE A O 1
ATOM 716 N N . ASN A 1 90 ? 12.290 -4.976 -30.926 1.00 98.25 90 ASN A N 1
ATOM 717 C CA . ASN A 1 90 ? 13.677 -4.544 -30.781 1.00 98.25 90 ASN A CA 1
ATOM 718 C C . ASN A 1 90 ? 14.393 -5.253 -29.625 1.00 98.25 90 ASN A C 1
ATOM 720 O O . ASN A 1 90 ? 15.573 -5.590 -29.770 1.00 98.25 90 ASN A O 1
ATOM 724 N N . TYR A 1 91 ? 13.690 -5.583 -28.542 1.00 98.50 91 TYR A N 1
ATOM 725 C CA . TYR A 1 91 ? 14.218 -6.447 -27.490 1.00 98.50 91 TYR A CA 1
ATOM 726 C C . TYR A 1 91 ? 14.559 -7.849 -28.001 1.00 98.50 91 TYR A C 1
ATOM 728 O O . TYR A 1 91 ? 15.667 -8.335 -27.753 1.00 98.50 91 TYR A O 1
ATOM 736 N N . GLU A 1 92 ? 13.671 -8.477 -28.772 1.00 98.31 92 GLU A N 1
ATOM 737 C CA . GLU A 1 92 ? 13.932 -9.779 -29.393 1.00 98.31 92 GLU A CA 1
ATOM 738 C C . GLU A 1 92 ? 15.142 -9.717 -30.328 1.00 98.31 92 GLU A C 1
ATOM 740 O O . GLU A 1 92 ? 16.053 -10.543 -30.231 1.00 98.31 92 GLU A O 1
ATOM 745 N N . LYS A 1 93 ? 15.221 -8.691 -31.187 1.00 98.19 93 LYS A N 1
ATOM 746 C CA . LYS A 1 93 ? 16.389 -8.479 -32.055 1.00 98.19 93 LYS A CA 1
ATOM 747 C C . LYS A 1 93 ? 17.673 -8.277 -31.242 1.00 98.19 93 LYS A C 1
ATOM 749 O O . LYS A 1 93 ? 18.734 -8.726 -31.675 1.00 98.19 93 LYS A O 1
ATOM 754 N N . ALA A 1 94 ? 17.628 -7.567 -30.113 1.00 98.25 94 ALA A N 1
ATOM 755 C CA . ALA A 1 94 ? 18.785 -7.394 -29.231 1.00 98.25 94 ALA A CA 1
ATOM 756 C C . ALA A 1 94 ? 19.216 -8.733 -28.610 1.00 98.25 94 ALA A C 1
ATOM 758 O O . ALA A 1 94 ? 20.403 -9.064 -28.630 1.00 98.25 94 ALA A O 1
ATOM 759 N N . LEU A 1 95 ? 18.257 -9.531 -28.128 1.00 98.06 95 LEU A N 1
ATOM 760 C CA . LEU A 1 95 ? 18.514 -10.844 -27.541 1.00 98.06 95 LEU A CA 1
ATOM 761 C C . LEU A 1 95 ? 19.080 -11.827 -28.573 1.00 98.06 95 LEU A C 1
ATOM 763 O O . LEU A 1 95 ? 20.053 -12.511 -28.278 1.00 98.06 95 LEU A O 1
ATOM 767 N N . LEU A 1 96 ? 18.549 -11.855 -29.798 1.00 97.81 96 LEU A N 1
ATOM 768 C CA . LEU A 1 96 ? 19.069 -12.698 -30.882 1.00 97.81 96 LEU A CA 1
ATOM 769 C C . LEU A 1 96 ? 20.535 -12.387 -31.211 1.00 97.81 96 LEU A C 1
ATOM 771 O O . LEU A 1 96 ? 21.321 -13.297 -31.469 1.00 97.81 96 LEU A O 1
ATOM 775 N N . LYS A 1 97 ? 20.916 -11.104 -31.187 1.00 97.81 97 LYS A N 1
ATOM 776 C CA . LYS A 1 97 ? 22.299 -10.669 -31.433 1.00 97.81 97 LYS A CA 1
ATOM 777 C C . LYS A 1 97 ? 23.229 -10.959 -30.250 1.00 97.81 97 LYS A C 1
ATOM 779 O O . LYS A 1 97 ? 24.424 -11.155 -30.460 1.00 97.81 97 LYS A O 1
ATOM 784 N N . ALA A 1 98 ? 22.706 -10.979 -29.024 1.00 97.25 98 ALA A N 1
ATOM 785 C CA . ALA A 1 98 ? 23.486 -11.170 -27.804 1.00 97.25 98 ALA A CA 1
ATOM 786 C C . ALA A 1 98 ? 22.763 -12.080 -26.784 1.00 97.25 98 ALA A C 1
ATOM 788 O O . ALA A 1 98 ? 22.393 -11.627 -25.696 1.00 97.25 98 ALA A O 1
ATOM 789 N N . PRO A 1 99 ? 22.611 -13.385 -27.083 1.00 95.50 99 PRO A N 1
ATOM 790 C CA . PRO A 1 99 ? 21.705 -14.293 -26.368 1.00 95.50 99 PRO A CA 1
ATOM 791 C C . PRO A 1 99 ? 22.169 -14.688 -24.969 1.00 95.50 99 PRO A C 1
ATOM 793 O O . PRO A 1 99 ? 21.461 -15.399 -24.274 1.00 95.50 99 PRO A O 1
ATOM 796 N N . SER A 1 100 ? 23.364 -14.282 -24.548 1.00 93.81 100 SER A N 1
ATOM 797 C CA . SER A 1 100 ? 23.878 -14.518 -23.192 1.00 93.81 100 SER A CA 1
ATOM 798 C C . SER A 1 100 ? 24.279 -13.221 -22.500 1.00 93.81 100 SER A C 1
ATOM 800 O O . SER A 1 100 ? 24.935 -13.262 -21.460 1.00 93.81 100 SER A O 1
ATOM 802 N N . ASN A 1 101 ? 23.946 -12.062 -23.085 1.00 96.50 101 ASN A N 1
ATOM 803 C CA . ASN A 1 101 ? 24.236 -10.784 -22.459 1.00 96.50 101 ASN A CA 1
ATOM 804 C C . ASN A 1 101 ? 23.253 -10.555 -21.299 1.00 96.50 101 ASN A C 1
ATOM 806 O O . ASN A 1 101 ? 22.051 -10.410 -21.544 1.00 96.50 101 ASN A O 1
ATOM 810 N N . PRO A 1 102 ? 23.739 -10.463 -20.048 1.00 96.44 102 PRO A N 1
ATOM 811 C CA . PRO A 1 102 ? 22.839 -10.395 -18.909 1.00 96.44 102 PRO A CA 1
ATOM 812 C C . PRO A 1 102 ? 21.974 -9.140 -18.867 1.00 96.44 102 PRO A C 1
ATOM 814 O O . PRO A 1 102 ? 20.839 -9.192 -18.408 1.00 96.44 102 PRO A O 1
ATOM 817 N N . PHE A 1 103 ? 22.496 -8.013 -19.361 1.00 96.06 103 PHE A N 1
ATOM 818 C CA . PHE A 1 103 ? 21.768 -6.750 -19.358 1.00 96.06 103 PHE A CA 1
ATOM 819 C C . PHE A 1 103 ? 20.596 -6.777 -20.343 1.00 96.06 103 PHE A C 1
ATOM 821 O O . PHE A 1 103 ? 19.513 -6.309 -20.004 1.00 96.06 103 PHE A O 1
ATOM 828 N N . VAL A 1 104 ? 20.779 -7.389 -21.520 1.00 97.38 104 VAL A N 1
ATOM 829 C CA . VAL A 1 104 ? 19.700 -7.578 -22.506 1.00 97.38 104 VAL A CA 1
ATOM 830 C C . VAL A 1 104 ? 18.608 -8.484 -21.946 1.00 97.38 104 VAL A C 1
ATOM 832 O O . VAL A 1 104 ? 17.437 -8.115 -21.973 1.00 97.38 104 VAL A O 1
ATOM 835 N N . MET A 1 105 ? 18.992 -9.637 -21.388 1.00 98.25 105 MET A N 1
ATOM 836 C CA . MET A 1 105 ? 18.059 -10.577 -20.753 1.00 98.25 105 MET A CA 1
ATOM 837 C C . MET A 1 105 ? 17.267 -9.909 -19.632 1.00 98.25 105 MET A C 1
ATOM 839 O O . MET A 1 105 ? 16.048 -10.032 -19.581 1.00 98.25 105 MET A O 1
ATOM 843 N N . TYR A 1 106 ? 17.955 -9.167 -18.765 1.00 98.19 106 TYR A N 1
ATOM 844 C CA . TYR A 1 106 ? 17.344 -8.449 -17.655 1.00 98.19 106 TYR A CA 1
ATOM 845 C C . TYR A 1 106 ? 16.348 -7.377 -18.113 1.00 98.19 106 TYR A C 1
ATOM 847 O O . TYR A 1 106 ? 15.220 -7.344 -17.626 1.00 98.19 106 TYR A O 1
ATOM 855 N N . ARG A 1 107 ? 16.737 -6.519 -19.065 1.00 97.56 107 ARG A N 1
ATOM 856 C CA . ARG A 1 107 ? 15.859 -5.460 -19.581 1.00 97.56 107 ARG A CA 1
ATOM 857 C C . ARG A 1 107 ? 14.637 -6.028 -20.288 1.00 97.56 107 ARG A C 1
ATOM 859 O O . ARG A 1 107 ? 13.529 -5.593 -20.002 1.00 97.56 107 ARG A O 1
ATOM 866 N N . PHE A 1 108 ? 14.826 -7.042 -21.129 1.00 98.31 108 PHE A N 1
ATOM 867 C CA . PHE A 1 108 ? 13.703 -7.671 -21.811 1.00 98.31 108 PHE A CA 1
ATOM 868 C C . PHE A 1 108 ? 12.782 -8.414 -20.834 1.00 98.31 108 PHE A C 1
ATOM 870 O O . PHE A 1 108 ? 11.567 -8.421 -21.001 1.00 98.31 108 PHE A O 1
ATOM 877 N N . ALA A 1 109 ? 13.326 -9.011 -19.773 1.00 98.50 109 ALA A N 1
ATOM 878 C CA . ALA A 1 109 ? 12.500 -9.619 -18.741 1.00 98.50 109 ALA A CA 1
ATOM 879 C C . ALA A 1 109 ? 11.632 -8.592 -18.003 1.00 98.50 109 ALA A C 1
ATOM 881 O O . ALA A 1 109 ? 10.457 -8.862 -17.779 1.00 98.50 109 ALA A O 1
ATOM 882 N N . LEU A 1 110 ? 12.174 -7.419 -17.654 1.00 98.19 110 LEU A N 1
ATOM 883 C CA . LEU A 1 110 ? 11.383 -6.340 -17.049 1.00 98.19 110 LEU A CA 1
ATOM 884 C C . LEU A 1 110 ? 10.265 -5.864 -17.978 1.00 98.19 110 LEU A C 1
ATOM 886 O O . LEU A 1 110 ? 9.119 -5.799 -17.542 1.00 98.19 110 LEU A O 1
ATOM 890 N N . PHE A 1 111 ? 10.576 -5.638 -19.255 1.00 98.06 111 PHE A N 1
ATOM 891 C CA . PHE A 1 111 ? 9.573 -5.308 -20.265 1.00 98.06 111 PHE A CA 1
ATOM 892 C C . PHE A 1 111 ? 8.450 -6.359 -20.311 1.00 98.06 111 PHE A C 1
ATOM 894 O O . PHE A 1 111 ? 7.269 -6.028 -20.244 1.00 98.06 111 PHE A O 1
ATOM 901 N N . ASN A 1 112 ? 8.802 -7.649 -20.322 1.00 98.38 112 ASN A N 1
ATOM 902 C CA . ASN A 1 112 ? 7.817 -8.731 -20.293 1.00 98.38 112 ASN A CA 1
ATOM 903 C C . ASN A 1 112 ? 6.941 -8.708 -19.024 1.00 98.38 112 ASN A C 1
ATOM 905 O O . ASN A 1 112 ? 5.758 -9.028 -19.109 1.00 98.38 112 ASN A O 1
ATOM 909 N N . VAL A 1 113 ? 7.465 -8.302 -17.859 1.00 98.12 113 VAL A N 1
ATOM 910 C CA . VAL A 1 113 ? 6.650 -8.118 -16.639 1.00 98.12 113 VAL A CA 1
ATOM 911 C C . VAL A 1 113 ? 5.619 -7.004 -16.825 1.00 98.12 113 VAL A C 1
ATOM 913 O O . VAL A 1 113 ? 4.459 -7.198 -16.461 1.00 98.12 113 VAL A O 1
ATOM 916 N N . GLU A 1 114 ? 6.009 -5.874 -17.418 1.00 95.94 114 GLU A N 1
ATOM 917 C CA . GLU A 1 114 ? 5.100 -4.754 -17.706 1.00 95.94 114 GLU A CA 1
ATOM 918 C C . GLU A 1 114 ? 3.999 -5.154 -18.696 1.00 95.94 114 GLU A C 1
ATOM 920 O O . GLU A 1 114 ? 2.833 -4.806 -18.508 1.00 95.94 114 GLU A O 1
ATOM 925 N N . GLN A 1 115 ? 4.338 -5.989 -19.682 1.00 96.56 115 GLN A N 1
ATOM 926 C CA . GLN A 1 115 ? 3.382 -6.570 -20.632 1.00 96.56 115 GLN A CA 1
ATOM 927 C C . GLN A 1 115 ? 2.598 -7.773 -20.072 1.00 96.56 115 GLN A C 1
ATOM 929 O O . GLN A 1 115 ? 1.865 -8.431 -20.812 1.00 96.56 115 GLN A O 1
ATOM 934 N N . ARG A 1 116 ? 2.735 -8.088 -18.773 1.00 96.94 116 ARG A N 1
ATOM 935 C CA . ARG A 1 116 ? 2.089 -9.230 -18.087 1.00 96.94 116 ARG A CA 1
ATOM 936 C C . ARG A 1 116 ? 2.446 -10.606 -18.667 1.00 96.94 116 ARG A C 1
ATOM 938 O O . ARG A 1 116 ? 1.726 -11.587 -18.486 1.00 96.94 116 ARG A O 1
ATOM 945 N N . GLN A 1 117 ? 3.584 -10.705 -19.341 1.00 97.50 117 GLN A N 1
ATOM 946 C CA . GLN A 1 117 ? 4.152 -11.934 -19.888 1.00 97.50 117 GLN A CA 1
ATOM 947 C C . GLN A 1 117 ? 5.146 -12.550 -18.888 1.00 97.50 117 GLN A C 1
ATOM 949 O O . GLN A 1 117 ? 6.359 -12.576 -19.102 1.00 97.50 117 GLN A O 1
ATOM 954 N N . TYR A 1 118 ? 4.635 -13.058 -17.764 1.00 97.19 118 TYR A N 1
ATOM 955 C CA . TYR A 1 118 ? 5.474 -13.496 -16.637 1.00 97.19 118 TYR A CA 1
ATOM 956 C C . TYR A 1 118 ? 6.342 -14.724 -16.939 1.00 97.19 118 TYR A C 1
ATOM 958 O O . TYR A 1 118 ? 7.495 -14.782 -16.521 1.00 97.19 118 TYR A O 1
ATOM 966 N N . GLU A 1 119 ? 5.819 -15.689 -17.694 1.00 97.06 119 GLU A N 1
ATOM 967 C CA . GLU A 1 119 ? 6.540 -16.919 -18.045 1.00 97.06 119 GLU A CA 1
ATOM 968 C C . GLU A 1 119 ? 7.789 -16.651 -18.914 1.00 97.06 119 GLU A C 1
ATOM 970 O O . GLU A 1 119 ? 8.884 -17.091 -18.546 1.00 97.06 119 GLU A O 1
ATOM 975 N N . PRO A 1 120 ? 7.703 -15.893 -20.032 1.00 97.62 120 PRO A N 1
ATOM 976 C CA . PRO A 1 120 ? 8.892 -15.439 -20.757 1.00 97.62 120 PRO A CA 1
ATOM 977 C C . PRO A 1 120 ? 9.880 -14.659 -19.882 1.00 97.62 120 PRO A C 1
ATOM 979 O O . PRO A 1 120 ? 11.087 -14.896 -19.960 1.00 97.62 120 PRO A O 1
ATOM 982 N N . ALA A 1 121 ? 9.375 -13.771 -19.018 1.00 98.19 121 ALA A N 1
ATOM 983 C CA . ALA A 1 121 ? 10.206 -12.969 -18.128 1.00 98.19 121 ALA A CA 1
ATOM 984 C C . ALA A 1 121 ? 11.034 -13.836 -17.163 1.00 98.19 121 ALA A C 1
ATOM 986 O O . ALA A 1 121 ? 12.246 -13.645 -17.030 1.00 98.19 121 ALA A O 1
ATOM 987 N N . LEU A 1 122 ? 10.396 -14.825 -16.528 1.00 98.06 122 LEU A N 1
ATOM 988 C CA . LEU A 1 122 ? 11.045 -15.750 -15.598 1.00 98.06 122 LEU A CA 1
ATOM 989 C C . LEU A 1 122 ? 12.141 -16.564 -16.288 1.00 98.06 122 LEU A C 1
ATOM 991 O O . LEU A 1 122 ? 13.264 -16.605 -15.788 1.00 98.06 122 LEU A O 1
ATOM 995 N N . LYS A 1 123 ? 11.871 -17.116 -17.478 1.00 97.81 123 LYS A N 1
ATOM 996 C CA . LYS A 1 123 ? 12.868 -17.889 -18.244 1.00 97.81 123 LYS A CA 1
ATOM 997 C C . LYS A 1 123 ? 14.144 -17.093 -18.519 1.00 97.81 123 LYS A C 1
ATOM 999 O O . LYS A 1 123 ? 15.246 -17.628 -18.393 1.00 97.81 123 LYS A O 1
ATOM 1004 N N . LEU A 1 124 ? 14.006 -15.816 -18.880 1.00 97.88 124 LEU A N 1
ATOM 1005 C CA . LEU A 1 124 ? 15.149 -14.937 -19.132 1.00 97.88 124 LEU A CA 1
ATOM 1006 C C . LEU A 1 124 ? 15.968 -14.704 -17.858 1.00 97.88 124 LEU A C 1
ATOM 1008 O O . LEU A 1 124 ? 17.192 -14.818 -17.884 1.00 97.88 124 LEU A O 1
ATOM 1012 N N . ILE A 1 125 ? 15.314 -14.426 -16.732 1.00 97.88 125 ILE A N 1
ATOM 1013 C CA . ILE A 1 125 ? 16.004 -14.098 -15.478 1.00 97.88 125 ILE A CA 1
ATOM 1014 C C . ILE A 1 125 ? 16.617 -15.315 -14.803 1.00 97.88 125 ILE A C 1
ATOM 1016 O O . ILE A 1 125 ? 17.717 -15.223 -14.255 1.00 97.88 125 ILE A O 1
ATOM 1020 N N . GLU A 1 126 ? 15.949 -16.462 -14.849 1.00 96.44 126 GLU A N 1
ATOM 1021 C CA . GLU A 1 126 ? 16.471 -17.703 -14.280 1.00 96.44 126 GLU A CA 1
ATOM 1022 C C . GLU A 1 126 ? 17.740 -18.178 -14.992 1.00 96.44 126 GLU A C 1
ATOM 1024 O O . GLU A 1 126 ? 18.601 -18.781 -14.353 1.00 96.44 126 GLU A O 1
ATOM 1029 N N . SER A 1 127 ? 17.912 -17.825 -16.271 1.00 95.62 127 SER A N 1
ATOM 1030 C CA . SER A 1 127 ? 19.139 -18.112 -17.020 1.00 95.62 127 SER A CA 1
ATOM 1031 C C . SER A 1 127 ? 20.368 -17.327 -16.531 1.00 95.62 127 SER A C 1
ATOM 1033 O O . SER A 1 127 ? 21.504 -17.719 -16.810 1.00 95.62 127 SER A O 1
ATOM 1035 N N . LEU A 1 128 ? 20.172 -16.235 -15.778 1.00 95.88 128 LEU A N 1
ATOM 1036 C CA . LEU A 1 128 ? 21.273 -15.440 -15.236 1.00 95.88 128 LEU A CA 1
ATOM 1037 C C . LEU A 1 128 ? 21.939 -16.153 -14.046 1.00 95.88 128 LEU A C 1
ATOM 1039 O O . LEU A 1 128 ? 21.250 -16.731 -13.205 1.00 95.88 128 LEU A O 1
ATOM 1043 N N . PRO A 1 129 ? 23.273 -16.082 -13.898 1.00 94.81 129 PRO A N 1
ATOM 1044 C CA . PRO A 1 129 ? 23.968 -16.716 -12.781 1.00 94.81 129 PRO A CA 1
ATOM 1045 C C . PRO A 1 129 ? 23.780 -15.946 -11.463 1.00 94.81 129 PRO A C 1
ATOM 1047 O O . PRO A 1 129 ? 23.724 -14.719 -11.455 1.00 94.81 129 PRO A O 1
ATOM 1050 N N . ASP A 1 130 ? 23.800 -16.645 -10.326 1.00 94.38 130 ASP A N 1
ATOM 1051 C CA . ASP A 1 130 ? 23.654 -16.051 -8.983 1.00 94.38 130 ASP A CA 1
ATOM 1052 C C . ASP A 1 130 ? 24.976 -15.473 -8.440 1.00 94.38 130 ASP A C 1
ATOM 1054 O O . ASP A 1 130 ? 25.522 -15.943 -7.441 1.00 94.38 130 ASP A O 1
ATOM 1058 N N . ARG A 1 131 ? 25.550 -14.470 -9.120 1.00 93.44 131 ARG A N 1
ATOM 1059 C CA . ARG A 1 131 ? 26.820 -13.845 -8.697 1.00 93.44 131 ARG A CA 1
ATOM 1060 C C . ARG A 1 131 ? 26.995 -12.402 -9.164 1.00 93.44 131 ARG A C 1
ATOM 1062 O O . ARG A 1 131 ? 26.553 -12.023 -10.247 1.00 93.44 131 ARG A O 1
ATOM 1069 N N . GLY A 1 132 ? 27.734 -11.621 -8.376 1.00 93.12 132 GLY A N 1
ATOM 1070 C CA . GLY A 1 132 ? 28.121 -10.251 -8.723 1.00 93.12 132 GLY A CA 1
ATOM 1071 C C . GLY A 1 132 ? 26.914 -9.352 -8.998 1.00 93.12 132 GLY A C 1
ATOM 1072 O O . GLY A 1 132 ? 25.919 -9.409 -8.281 1.00 93.12 132 GLY A O 1
ATOM 1073 N N . ALA A 1 133 ? 26.983 -8.554 -10.067 1.00 93.12 133 ALA A N 1
ATOM 1074 C CA . ALA A 1 133 ? 25.920 -7.619 -10.451 1.00 93.12 133 ALA A CA 1
ATOM 1075 C C . ALA A 1 133 ? 24.566 -8.292 -10.761 1.00 93.12 133 ALA A C 1
ATOM 1077 O O . ALA A 1 133 ? 23.528 -7.639 -10.675 1.00 93.12 133 ALA A O 1
ATOM 1078 N N . MET A 1 134 ? 24.554 -9.595 -11.065 1.00 96.44 134 MET A N 1
ATOM 1079 C CA . MET A 1 134 ? 23.318 -10.326 -11.371 1.00 96.44 134 MET A CA 1
ATOM 1080 C C . MET A 1 134 ? 22.417 -10.500 -10.156 1.00 96.44 134 MET A C 1
ATOM 1082 O O . MET A 1 134 ? 21.205 -10.560 -10.309 1.00 96.44 134 MET A O 1
ATOM 1086 N N . ILE A 1 135 ? 22.987 -10.526 -8.948 1.00 96.94 135 ILE A N 1
ATOM 1087 C CA . ILE A 1 135 ? 22.200 -10.576 -7.710 1.00 96.94 135 ILE A CA 1
ATOM 1088 C C . ILE A 1 135 ? 21.314 -9.331 -7.608 1.00 96.94 135 ILE A C 1
ATOM 1090 O O . ILE A 1 135 ? 20.135 -9.456 -7.297 1.00 96.94 135 ILE A O 1
ATOM 1094 N N . ASN A 1 136 ? 21.864 -8.153 -7.924 1.00 96.19 136 ASN A N 1
ATOM 1095 C CA . ASN A 1 136 ? 21.113 -6.899 -7.917 1.00 96.19 136 ASN A CA 1
ATOM 1096 C C . ASN A 1 136 ? 20.017 -6.898 -8.997 1.00 96.19 136 ASN A C 1
ATOM 1098 O O . ASN A 1 136 ? 18.860 -6.617 -8.714 1.00 96.19 136 ASN A O 1
ATOM 1102 N N . MET A 1 137 ? 20.352 -7.322 -10.222 1.00 97.62 137 MET A N 1
ATOM 1103 C CA . MET A 1 137 ? 19.363 -7.450 -11.303 1.00 97.62 137 MET A CA 1
ATOM 1104 C C . MET A 1 137 ? 18.213 -8.395 -10.932 1.00 97.62 137 MET A C 1
ATOM 1106 O O . MET A 1 137 ? 17.051 -8.068 -11.161 1.00 97.62 137 MET A O 1
ATOM 1110 N N . LYS A 1 138 ? 18.514 -9.554 -10.333 1.00 98.19 138 LYS A N 1
ATOM 1111 C CA . LYS A 1 138 ? 17.491 -10.506 -9.887 1.00 98.19 138 LYS A CA 1
ATOM 1112 C C . LYS A 1 138 ? 16.640 -9.939 -8.759 1.00 98.19 138 LYS A C 1
ATOM 1114 O O . LYS A 1 138 ? 15.424 -10.067 -8.822 1.00 98.19 138 LYS A O 1
ATOM 1119 N N . GLU A 1 139 ? 17.248 -9.318 -7.751 1.00 98.00 139 GLU A N 1
ATOM 1120 C CA . GLU A 1 139 ? 16.507 -8.665 -6.667 1.00 98.00 139 GLU A CA 1
ATOM 1121 C C . GLU A 1 139 ? 15.500 -7.655 -7.225 1.00 98.00 139 GLU A C 1
ATOM 1123 O O . GLU A 1 139 ? 14.302 -7.802 -6.977 1.00 98.00 139 GLU A O 1
ATOM 1128 N N . HIS A 1 140 ? 15.964 -6.724 -8.064 1.00 97.75 140 HIS A N 1
ATOM 1129 C CA . HIS A 1 140 ? 15.110 -5.700 -8.653 1.00 97.75 140 HIS A CA 1
ATOM 1130 C C . HIS A 1 140 ? 14.004 -6.315 -9.519 1.00 97.75 140 HIS A C 1
ATOM 1132 O O . HIS A 1 140 ? 12.839 -5.939 -9.403 1.00 97.75 140 HIS A O 1
ATOM 1138 N N . PHE A 1 141 ? 14.340 -7.311 -10.346 1.00 98.56 141 PHE A N 1
ATOM 1139 C CA . PHE A 1 141 ? 13.357 -8.030 -11.152 1.00 98.56 141 PHE A CA 1
ATOM 1140 C C . PHE A 1 141 ? 12.256 -8.672 -10.300 1.00 98.56 141 PHE A C 1
ATOM 1142 O O . PHE A 1 141 ? 11.075 -8.474 -10.580 1.00 98.56 141 PHE A O 1
ATOM 1149 N N . TYR A 1 142 ? 12.616 -9.422 -9.253 1.00 98.69 142 TYR A N 1
ATOM 1150 C CA . TYR A 1 142 ? 11.633 -10.088 -8.397 1.00 98.69 142 TYR A CA 1
ATOM 1151 C C . TYR A 1 142 ? 10.807 -9.086 -7.578 1.00 98.69 142 TYR A C 1
ATOM 1153 O O . TYR A 1 142 ? 9.630 -9.342 -7.318 1.00 98.69 142 TYR A O 1
ATOM 1161 N N . THR A 1 143 ? 11.375 -7.929 -7.228 1.00 98.38 143 THR A N 1
ATOM 1162 C CA . THR A 1 143 ? 10.625 -6.811 -6.642 1.00 98.38 143 THR A CA 1
ATOM 1163 C C . THR A 1 143 ? 9.588 -6.263 -7.632 1.00 98.38 143 THR A C 1
ATOM 1165 O O . THR A 1 143 ? 8.417 -6.134 -7.267 1.00 98.38 143 THR A O 1
ATOM 1168 N N . SER A 1 144 ? 9.956 -6.024 -8.895 1.00 97.94 144 SER A N 1
ATOM 1169 C CA . SER A 1 144 ? 9.013 -5.596 -9.942 1.00 97.94 144 SER A CA 1
ATOM 1170 C C . SER A 1 144 ? 7.927 -6.638 -10.219 1.00 97.94 144 SER A C 1
ATOM 1172 O O . SER A 1 144 ? 6.747 -6.295 -10.258 1.00 97.94 144 SER A O 1
ATOM 1174 N N . LEU A 1 145 ? 8.297 -7.916 -10.336 1.00 98.50 145 LEU A N 1
ATOM 1175 C CA . LEU A 1 145 ? 7.357 -9.017 -10.553 1.00 98.50 145 LEU A CA 1
ATOM 1176 C C . LEU A 1 145 ? 6.359 -9.151 -9.393 1.00 98.50 145 LEU A C 1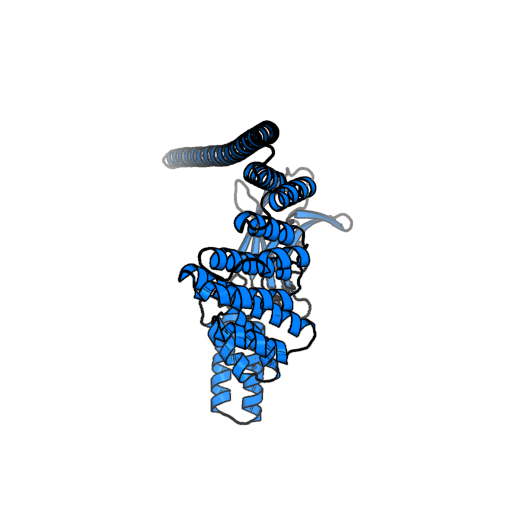
ATOM 1178 O O . LEU A 1 145 ? 5.160 -9.303 -9.613 1.00 98.50 145 LEU A O 1
ATOM 1182 N N . SER A 1 146 ? 6.840 -9.031 -8.153 1.00 98.50 146 SER A N 1
ATOM 1183 C CA . SER A 1 146 ? 5.993 -9.015 -6.958 1.00 98.50 146 SER A CA 1
ATOM 1184 C C . SER A 1 146 ? 4.958 -7.887 -6.994 1.00 98.50 146 SER A C 1
ATOM 1186 O O . SER A 1 146 ? 3.788 -8.096 -6.670 1.00 98.50 146 SER A O 1
ATOM 1188 N N . ASN A 1 147 ? 5.368 -6.691 -7.420 1.00 97.69 147 ASN A N 1
ATOM 1189 C CA . ASN A 1 147 ? 4.468 -5.550 -7.552 1.00 97.69 147 ASN A CA 1
ATOM 1190 C C . ASN A 1 147 ? 3.445 -5.745 -8.677 1.00 97.69 147 ASN A C 1
ATOM 1192 O O . ASN A 1 147 ? 2.272 -5.444 -8.466 1.00 97.69 147 ASN A O 1
ATOM 1196 N N . ALA A 1 148 ? 3.854 -6.301 -9.820 1.00 97.69 148 ALA A N 1
ATOM 1197 C CA . ALA A 1 148 ? 2.947 -6.617 -10.921 1.00 97.69 148 ALA A CA 1
ATOM 1198 C C . ALA A 1 148 ? 1.872 -7.634 -10.498 1.00 97.69 148 ALA A C 1
ATOM 1200 O O . ALA A 1 148 ? 0.681 -7.383 -10.675 1.00 97.69 148 ALA A O 1
ATOM 1201 N N . PHE A 1 149 ? 2.259 -8.728 -9.830 1.00 98.25 149 PHE A N 1
ATOM 1202 C CA . PHE A 1 149 ? 1.289 -9.687 -9.291 1.00 98.25 149 PHE A CA 1
ATOM 1203 C C . PHE A 1 149 ? 0.344 -9.055 -8.262 1.00 98.25 149 PHE A C 1
ATOM 1205 O O . PHE A 1 149 ? -0.848 -9.360 -8.255 1.00 98.25 149 PHE A O 1
ATOM 1212 N N . ALA A 1 150 ? 0.837 -8.148 -7.411 1.00 97.38 150 ALA A N 1
ATOM 1213 C CA . ALA A 1 150 ? -0.005 -7.447 -6.444 1.00 97.38 150 ALA A CA 1
ATOM 1214 C C . ALA A 1 150 ? -1.029 -6.515 -7.120 1.00 97.38 150 ALA A C 1
ATOM 1216 O O . ALA A 1 150 ? -2.174 -6.449 -6.669 1.00 97.38 150 ALA A O 1
ATOM 1217 N N . GLN A 1 151 ? -0.646 -5.825 -8.201 1.00 96.25 151 GLN A N 1
ATOM 1218 C CA . GLN A 1 151 ? -1.559 -5.002 -9.008 1.00 96.25 151 GLN A CA 1
ATOM 1219 C C . GLN A 1 151 ? -2.662 -5.847 -9.654 1.00 96.25 151 GLN A C 1
ATOM 1221 O O . GLN A 1 151 ? -3.824 -5.440 -9.670 1.00 96.25 151 GLN A O 1
ATOM 1226 N N . ASP A 1 152 ? -2.319 -7.061 -10.078 1.00 95.44 152 ASP A N 1
ATOM 1227 C CA . ASP A 1 152 ? -3.261 -8.041 -10.624 1.00 95.44 152 ASP A CA 1
ATOM 1228 C C . ASP A 1 152 ? -4.050 -8.799 -9.550 1.00 95.44 152 ASP A C 1
ATOM 1230 O O . ASP A 1 152 ? -4.816 -9.713 -9.857 1.00 95.44 152 ASP A O 1
ATOM 1234 N N . LYS A 1 153 ? -3.907 -8.394 -8.280 1.00 95.88 153 LYS A N 1
ATOM 1235 C CA . LYS A 1 153 ? -4.540 -9.011 -7.105 1.00 95.88 153 LYS A CA 1
ATOM 1236 C C . LYS A 1 153 ? -4.186 -10.492 -6.931 1.00 95.88 153 LYS A C 1
ATOM 1238 O O . LYS A 1 153 ? -4.885 -11.216 -6.218 1.00 95.88 153 LYS A O 1
ATOM 1243 N N . ASN A 1 154 ? -3.085 -10.940 -7.534 1.00 96.69 154 ASN A N 1
ATOM 1244 C CA . ASN A 1 154 ? -2.552 -12.281 -7.360 1.00 96.69 154 ASN A CA 1
ATOM 1245 C C . ASN A 1 154 ? -1.574 -12.323 -6.177 1.00 96.69 154 ASN A C 1
ATOM 1247 O O . ASN A 1 154 ? -0.355 -12.423 -6.321 1.00 96.69 154 ASN A O 1
ATOM 1251 N N . TYR A 1 155 ? -2.121 -12.129 -4.977 1.00 97.25 155 TYR A N 1
ATOM 1252 C CA . TYR A 1 155 ? -1.336 -11.893 -3.766 1.00 97.25 155 TYR A CA 1
ATOM 1253 C C . TYR A 1 155 ? -0.430 -13.055 -3.316 1.00 97.25 155 TYR A C 1
ATOM 1255 O O . TYR A 1 155 ? 0.656 -12.754 -2.810 1.00 97.25 155 TYR A O 1
ATOM 1263 N N . PRO A 1 156 ? -0.791 -14.345 -3.483 1.00 95.69 156 PRO A N 1
ATOM 1264 C CA . PRO A 1 156 ? 0.118 -15.442 -3.143 1.00 95.69 156 PRO A CA 1
ATOM 1265 C C . PRO A 1 156 ? 1.405 -15.419 -3.987 1.00 95.69 156 PRO A C 1
ATOM 1267 O O . PRO A 1 156 ? 2.507 -15.456 -3.441 1.00 95.69 156 PRO A O 1
ATOM 1270 N N . GLU A 1 157 ? 1.283 -15.242 -5.299 1.00 97.62 157 GLU A N 1
ATOM 1271 C CA . GLU A 1 157 ? 2.399 -15.163 -6.243 1.00 97.62 157 GLU A CA 1
ATOM 1272 C C . GLU A 1 157 ? 3.213 -13.882 -6.031 1.00 97.62 157 GLU A C 1
ATOM 1274 O O . GLU A 1 157 ? 4.447 -13.909 -6.068 1.00 97.62 157 GLU A O 1
ATOM 1279 N N . ALA A 1 158 ? 2.544 -12.769 -5.710 1.00 98.44 158 ALA A N 1
ATOM 1280 C CA . ALA A 1 158 ? 3.208 -11.535 -5.299 1.00 98.44 158 ALA A CA 1
ATOM 1281 C C . ALA A 1 158 ? 4.099 -11.752 -4.068 1.00 98.44 158 ALA A C 1
ATOM 1283 O O . ALA A 1 158 ? 5.238 -11.274 -4.025 1.00 98.44 158 ALA A O 1
ATOM 1284 N N . LEU A 1 159 ? 3.591 -12.476 -3.067 1.00 98.50 159 LEU A N 1
ATOM 1285 C CA . LEU A 1 159 ? 4.323 -12.808 -1.851 1.00 98.50 159 LEU A CA 1
ATOM 1286 C C . LEU A 1 159 ? 5.507 -13.740 -2.139 1.00 98.50 159 LEU A C 1
ATOM 1288 O O . LEU A 1 159 ? 6.595 -13.526 -1.601 1.00 98.50 159 LEU A O 1
ATOM 1292 N N . ASP A 1 160 ? 5.335 -14.744 -2.994 1.00 98.38 160 ASP A N 1
ATOM 1293 C CA . ASP A 1 160 ? 6.422 -15.660 -3.341 1.00 98.38 160 ASP A CA 1
ATOM 1294 C C . ASP A 1 160 ? 7.546 -14.956 -4.111 1.00 98.38 160 ASP A C 1
ATOM 1296 O O . ASP A 1 160 ? 8.718 -15.106 -3.750 1.00 98.38 160 ASP A O 1
ATOM 1300 N N . ALA A 1 161 ? 7.215 -14.077 -5.061 1.00 98.56 161 ALA A N 1
ATOM 1301 C CA . ALA A 1 161 ? 8.201 -13.219 -5.715 1.00 98.56 161 ALA A CA 1
ATOM 1302 C C . ALA A 1 161 ? 8.924 -12.297 -4.709 1.00 98.56 161 ALA A C 1
ATOM 1304 O O . ALA A 1 161 ? 10.152 -12.188 -4.748 1.00 98.56 161 ALA A O 1
ATOM 1305 N N . ALA A 1 162 ? 8.211 -11.708 -3.738 1.00 98.62 162 ALA A N 1
ATOM 1306 C CA . ALA A 1 162 ? 8.826 -10.874 -2.698 1.00 98.62 162 ALA A CA 1
ATOM 1307 C C . ALA A 1 162 ? 9.791 -11.659 -1.793 1.00 98.62 162 ALA A C 1
ATOM 1309 O O . ALA A 1 162 ? 10.840 -11.140 -1.401 1.00 98.62 162 ALA A O 1
ATOM 1310 N N . LYS A 1 163 ? 9.478 -12.922 -1.464 1.00 98.62 163 LYS A N 1
ATOM 1311 C CA . LYS A 1 163 ? 10.391 -13.798 -0.705 1.00 98.62 163 LYS A CA 1
ATOM 1312 C C . LYS A 1 163 ? 11.687 -14.035 -1.479 1.00 98.62 163 LYS A C 1
ATOM 1314 O O . LYS A 1 163 ? 12.763 -14.035 -0.876 1.00 98.62 163 LYS A O 1
ATOM 1319 N N . ILE A 1 164 ? 11.594 -14.222 -2.797 1.00 98.38 164 ILE A N 1
ATOM 1320 C CA . ILE A 1 164 ? 12.761 -14.410 -3.662 1.00 98.38 164 ILE A CA 1
ATOM 1321 C C . ILE A 1 164 ? 13.583 -13.116 -3.747 1.00 98.38 164 ILE A C 1
ATOM 1323 O O . ILE A 1 164 ? 14.798 -13.169 -3.551 1.00 98.38 164 ILE A O 1
ATOM 1327 N N . ALA A 1 165 ? 12.946 -11.957 -3.937 1.00 98.25 165 ALA A N 1
ATOM 1328 C CA . ALA A 1 165 ? 13.627 -10.660 -3.907 1.00 98.25 165 ALA A CA 1
ATOM 1329 C C . ALA A 1 165 ? 14.395 -10.461 -2.588 1.00 98.25 165 ALA A C 1
ATOM 1331 O O . ALA A 1 165 ? 15.603 -10.221 -2.583 1.00 98.25 165 ALA A O 1
ATOM 1332 N N . TYR A 1 166 ? 13.736 -10.698 -1.449 1.00 98.19 166 TYR A N 1
ATOM 1333 C CA . TYR A 1 166 ? 14.368 -10.602 -0.133 1.00 98.19 166 TYR A CA 1
ATOM 1334 C C . TYR A 1 166 ? 15.530 -11.590 0.063 1.00 98.19 166 TYR A C 1
ATOM 1336 O O . TYR A 1 166 ? 16.489 -11.292 0.775 1.00 98.19 166 TYR A O 1
ATOM 1344 N N . LYS A 1 167 ? 15.492 -12.769 -0.571 1.00 98.06 167 LYS A N 1
ATOM 1345 C CA . LYS A 1 167 ? 16.623 -13.708 -0.554 1.00 98.06 167 LYS A CA 1
ATOM 1346 C C . LYS A 1 167 ? 17.848 -13.109 -1.251 1.00 98.06 167 LYS A C 1
ATOM 1348 O O . LYS A 1 167 ? 18.939 -13.204 -0.691 1.00 98.06 167 LYS A O 1
ATOM 1353 N N . TYR A 1 168 ? 17.680 -12.501 -2.427 1.00 97.94 168 TYR A N 1
ATOM 1354 C CA . TYR A 1 168 ? 18.787 -11.875 -3.162 1.00 97.94 168 TYR A CA 1
ATOM 1355 C C . TYR A 1 168 ? 19.304 -10.609 -2.472 1.00 97.94 168 TYR A C 1
ATOM 1357 O O . TYR A 1 168 ? 20.519 -10.416 -2.396 1.00 97.94 168 TYR A O 1
ATOM 1365 N N . SER A 1 169 ? 18.418 -9.801 -1.881 1.00 97.50 169 SER A N 1
ATOM 1366 C CA . SER A 1 169 ? 18.812 -8.551 -1.221 1.00 97.50 169 SER A CA 1
ATOM 1367 C C . SER A 1 169 ? 19.794 -8.754 -0.062 1.00 97.50 169 SER A C 1
ATOM 1369 O O . SER A 1 169 ? 20.593 -7.867 0.218 1.00 97.50 169 SER A O 1
ATOM 1371 N N . ARG A 1 170 ? 19.830 -9.938 0.570 1.00 96.75 170 ARG A N 1
ATOM 1372 C CA . ARG A 1 170 ? 20.780 -10.278 1.654 1.00 96.75 170 ARG A CA 1
ATOM 1373 C C . ARG A 1 170 ? 22.254 -10.112 1.281 1.00 96.75 170 ARG A C 1
ATOM 1375 O O . ARG A 1 170 ? 23.073 -9.919 2.174 1.00 96.75 170 ARG A O 1
ATOM 1382 N N . ALA A 1 171 ? 22.590 -10.211 -0.003 1.00 96.31 171 ALA A N 1
ATOM 1383 C CA . ALA A 1 171 ? 23.947 -10.009 -0.509 1.00 96.31 171 ALA A CA 1
ATOM 1384 C C . ALA A 1 171 ? 24.202 -8.573 -1.016 1.00 96.31 171 ALA A C 1
ATOM 1386 O O . ALA A 1 171 ? 25.286 -8.286 -1.520 1.00 96.31 171 ALA A O 1
ATOM 1387 N N . LEU A 1 172 ? 23.216 -7.682 -0.890 1.00 96.12 172 LEU A N 1
ATOM 1388 C CA . LEU A 1 172 ? 23.257 -6.293 -1.342 1.00 96.12 172 LEU A CA 1
ATOM 1389 C C . LEU A 1 172 ? 23.445 -5.319 -0.168 1.00 96.12 172 LEU A C 1
ATOM 1391 O O . LEU A 1 172 ? 23.660 -5.725 0.981 1.00 96.12 172 LEU A O 1
ATOM 1395 N N . SER A 1 173 ? 23.385 -4.015 -0.444 1.00 95.75 173 SER A N 1
ATOM 1396 C CA . SER A 1 173 ? 23.545 -2.979 0.573 1.00 95.75 173 SER A CA 1
ATOM 1397 C C . SER A 1 173 ? 22.438 -3.031 1.629 1.00 95.75 173 SER A C 1
ATOM 1399 O O . SER A 1 173 ? 21.330 -3.525 1.416 1.00 95.75 173 SER A O 1
ATOM 1401 N N . ARG A 1 174 ? 22.709 -2.434 2.794 1.00 96.31 174 ARG A N 1
ATOM 1402 C CA . ARG A 1 174 ? 21.721 -2.326 3.877 1.00 96.31 174 ARG A CA 1
ATOM 1403 C C . ARG A 1 174 ? 20.442 -1.596 3.444 1.00 96.31 174 ARG A C 1
ATOM 1405 O O . ARG A 1 174 ? 19.374 -1.884 3.985 1.00 96.31 174 ARG A O 1
ATOM 1412 N N . LYS A 1 175 ? 20.546 -0.654 2.499 1.00 96.44 175 LYS A N 1
ATOM 1413 C CA . LYS A 1 175 ? 19.394 0.073 1.955 1.00 96.44 175 LYS A CA 1
ATOM 1414 C C . LYS A 1 175 ? 18.485 -0.881 1.175 1.00 96.44 175 LYS A C 1
ATOM 1416 O O . LYS A 1 175 ? 17.324 -1.012 1.545 1.00 96.44 175 LYS A O 1
ATOM 1421 N N . GLU A 1 176 ? 19.041 -1.609 0.209 1.00 95.19 176 GLU A N 1
ATOM 1422 C CA . GLU A 1 176 ? 18.310 -2.593 -0.610 1.00 95.19 176 GLU A CA 1
ATOM 1423 C C . GLU A 1 176 ? 17.697 -3.700 0.265 1.00 95.19 176 GLU A C 1
ATOM 1425 O O . GLU A 1 176 ? 16.530 -4.050 0.118 1.00 95.19 176 GLU A O 1
ATOM 1430 N N . GLN A 1 177 ? 18.429 -4.182 1.277 1.00 96.75 177 GLN A N 1
ATOM 1431 C CA . GLN A 1 177 ? 17.884 -5.127 2.262 1.00 96.75 177 GLN A CA 1
ATOM 1432 C C . GLN A 1 177 ? 16.667 -4.575 3.009 1.00 96.75 177 GLN A C 1
ATOM 1434 O O . GLN A 1 177 ? 15.720 -5.312 3.284 1.00 96.75 177 GLN A O 1
ATOM 1439 N N . THR A 1 178 ? 16.701 -3.292 3.374 1.00 96.62 178 THR A N 1
ATOM 1440 C CA . THR A 1 178 ? 15.605 -2.635 4.097 1.00 96.62 178 THR A CA 1
ATOM 1441 C C . THR A 1 178 ? 14.389 -2.451 3.194 1.00 96.62 178 THR A C 1
ATOM 1443 O O . THR A 1 178 ? 13.270 -2.701 3.633 1.00 96.62 178 THR A O 1
ATOM 1446 N N . GLU A 1 179 ? 14.594 -2.057 1.939 1.00 96.06 179 GLU A N 1
ATOM 1447 C CA . GLU A 1 179 ? 13.524 -1.897 0.948 1.00 96.06 179 GLU A CA 1
ATOM 1448 C C . GLU A 1 179 ? 12.860 -3.242 0.618 1.00 96.06 179 GLU A C 1
ATOM 1450 O O . GLU A 1 179 ? 11.640 -3.364 0.731 1.00 96.06 179 GLU A O 1
ATOM 1455 N N . ALA A 1 180 ? 13.646 -4.290 0.357 1.00 96.88 180 ALA A N 1
ATOM 1456 C CA . ALA A 1 180 ? 13.123 -5.636 0.122 1.00 96.88 180 ALA A CA 1
ATOM 1457 C C . ALA A 1 180 ? 12.387 -6.209 1.350 1.00 96.88 180 ALA A C 1
ATOM 1459 O O . ALA A 1 180 ? 11.374 -6.894 1.211 1.00 96.88 180 ALA A O 1
ATOM 1460 N N . ARG A 1 181 ? 12.868 -5.915 2.569 1.00 97.25 181 ARG A N 1
ATOM 1461 C CA . ARG A 1 181 ? 12.207 -6.303 3.828 1.00 97.25 181 ARG A CA 1
ATOM 1462 C C . ARG A 1 181 ? 10.832 -5.643 3.972 1.00 97.25 181 ARG A C 1
ATOM 1464 O O . ARG A 1 181 ? 9.876 -6.341 4.308 1.00 97.25 181 ARG A O 1
ATOM 1471 N N . LYS A 1 182 ? 10.738 -4.340 3.683 1.00 97.00 182 LYS A N 1
ATOM 1472 C CA . LYS A 1 182 ? 9.477 -3.582 3.683 1.00 97.00 182 LYS A CA 1
ATOM 1473 C C . LYS A 1 182 ? 8.492 -4.137 2.664 1.00 97.00 182 LYS A C 1
ATOM 1475 O O . LYS A 1 182 ? 7.357 -4.443 3.022 1.00 97.00 182 LYS A O 1
ATOM 1480 N N . ASN A 1 183 ? 8.956 -4.340 1.430 1.00 96.56 183 ASN A N 1
ATOM 1481 C CA . ASN A 1 183 ? 8.148 -4.921 0.360 1.00 96.56 183 ASN A CA 1
ATOM 1482 C C . ASN A 1 183 ? 7.597 -6.301 0.765 1.00 96.56 183 ASN A C 1
ATOM 1484 O O . ASN A 1 183 ? 6.402 -6.559 0.656 1.00 96.56 183 ASN A O 1
ATOM 1488 N N . LEU A 1 184 ? 8.442 -7.171 1.330 1.00 98.50 184 LEU A N 1
ATOM 1489 C CA . LEU A 1 184 ? 8.017 -8.484 1.818 1.00 98.50 184 LEU A CA 1
ATOM 1490 C C . LEU A 1 184 ? 6.957 -8.386 2.929 1.00 98.50 184 LEU A C 1
ATOM 1492 O O . LEU A 1 184 ? 5.960 -9.108 2.890 1.00 98.50 184 LEU A O 1
ATOM 1496 N N . ALA A 1 185 ? 7.149 -7.503 3.915 1.00 98.06 185 ALA A N 1
ATOM 1497 C CA . ALA A 1 185 ? 6.178 -7.300 4.991 1.00 98.06 185 ALA A CA 1
ATOM 1498 C C . ALA A 1 185 ? 4.818 -6.813 4.462 1.00 98.06 185 ALA A C 1
ATOM 1500 O O . ALA A 1 185 ? 3.779 -7.285 4.930 1.00 98.06 185 ALA A O 1
ATOM 1501 N N . GLU A 1 186 ? 4.822 -5.920 3.471 1.00 97.81 186 GLU A N 1
ATOM 1502 C CA . GLU A 1 186 ? 3.622 -5.444 2.780 1.00 97.81 186 GLU A CA 1
ATOM 1503 C C . GLU A 1 186 ? 2.909 -6.577 2.030 1.00 97.81 186 GLU A C 1
ATOM 1505 O O . GLU A 1 186 ? 1.698 -6.742 2.183 1.00 97.81 186 GLU A O 1
ATOM 1510 N N . LYS A 1 187 ? 3.635 -7.421 1.281 1.00 98.38 187 LYS A N 1
ATOM 1511 C CA . LYS A 1 187 ? 3.004 -8.538 0.553 1.00 98.38 187 LYS A CA 1
ATOM 1512 C C . LYS A 1 187 ? 2.393 -9.581 1.486 1.00 98.38 187 LYS A C 1
ATOM 1514 O O . LYS A 1 187 ? 1.349 -10.137 1.158 1.00 98.38 187 LYS A O 1
ATOM 1519 N N . TYR A 1 188 ? 2.962 -9.792 2.676 1.00 98.62 188 TYR A N 1
ATOM 1520 C CA . TYR A 1 188 ? 2.306 -10.596 3.712 1.00 98.62 188 TYR A CA 1
ATOM 1521 C C . TYR A 1 188 ? 0.963 -9.994 4.157 1.00 98.62 188 TYR A C 1
ATOM 1523 O O . TYR A 1 188 ? 0.003 -10.734 4.356 1.00 98.62 188 TYR A O 1
ATOM 1531 N N . ILE A 1 189 ? 0.869 -8.666 4.292 1.00 98.12 189 ILE A N 1
ATOM 1532 C CA . ILE A 1 189 ? -0.388 -7.987 4.652 1.00 98.12 189 ILE A CA 1
ATOM 1533 C C . ILE A 1 189 ? -1.433 -8.160 3.544 1.00 98.12 189 ILE A C 1
ATOM 1535 O O . ILE A 1 189 ? -2.576 -8.491 3.845 1.00 98.12 189 ILE A O 1
ATOM 1539 N N . LEU A 1 190 ? -1.045 -7.979 2.279 1.00 97.62 190 LEU A N 1
ATOM 1540 C CA . LEU A 1 190 ? -1.952 -8.150 1.139 1.00 97.62 190 LEU A CA 1
ATOM 1541 C C . LEU A 1 190 ? -2.429 -9.605 0.988 1.00 97.62 190 LEU A C 1
ATOM 1543 O O . LEU A 1 190 ? -3.610 -9.854 0.762 1.00 97.62 190 LEU A O 1
ATOM 1547 N N . SER A 1 191 ? -1.531 -10.576 1.180 1.00 97.88 191 SER A N 1
ATOM 1548 C CA . SER A 1 191 ? -1.886 -12.001 1.210 1.00 97.88 191 SER A CA 1
ATOM 1549 C C . SER A 1 191 ? -2.856 -12.324 2.355 1.00 97.88 191 SER A C 1
ATOM 1551 O O . SER A 1 191 ? -3.789 -13.109 2.191 1.00 97.88 191 SER A O 1
ATOM 1553 N N . ALA A 1 192 ? -2.706 -11.674 3.514 1.00 97.81 192 ALA A N 1
ATOM 1554 C CA . ALA A 1 192 ? -3.655 -11.837 4.607 1.00 97.81 192 ALA A CA 1
ATOM 1555 C C . ALA A 1 192 ? -5.060 -11.326 4.254 1.00 97.81 192 ALA A C 1
ATOM 1557 O O . ALA A 1 192 ? -6.031 -12.016 4.560 1.00 97.81 192 ALA A O 1
ATOM 1558 N N . ASP A 1 193 ? -5.176 -10.167 3.594 1.00 95.19 193 ASP A N 1
ATOM 1559 C CA . ASP A 1 193 ? -6.472 -9.627 3.148 1.00 95.19 193 ASP A CA 1
ATOM 1560 C C . ASP A 1 193 ? -7.186 -10.607 2.210 1.00 95.19 193 ASP A C 1
ATOM 1562 O O . ASP A 1 193 ? -8.351 -10.937 2.414 1.00 95.19 193 ASP A O 1
ATOM 1566 N N . TYR A 1 194 ? -6.449 -11.176 1.255 1.00 96.69 194 TYR A N 1
ATOM 1567 C CA . TYR A 1 194 ? -6.954 -12.209 0.353 1.00 96.69 194 TYR A CA 1
ATOM 1568 C C . TYR A 1 194 ? -7.529 -13.430 1.076 1.00 96.69 194 TYR A C 1
ATOM 1570 O O . TYR A 1 194 ? -8.569 -13.967 0.685 1.00 96.69 194 TYR A O 1
ATOM 1578 N N . PHE A 1 195 ? -6.856 -13.895 2.131 1.00 97.00 195 PHE A N 1
ATOM 1579 C CA . PHE A 1 195 ? -7.351 -15.015 2.925 1.00 97.00 195 PHE A CA 1
ATOM 1580 C C . PHE A 1 195 ? -8.576 -14.630 3.760 1.00 97.00 195 PHE A C 1
ATOM 1582 O O . PHE A 1 195 ? -9.503 -15.436 3.863 1.00 97.00 195 PHE A O 1
ATOM 1589 N N . VAL A 1 196 ? -8.637 -13.401 4.289 1.00 95.12 196 VAL A N 1
ATOM 1590 C CA . VAL A 1 196 ? -9.832 -12.877 4.974 1.00 95.12 196 VAL A CA 1
ATOM 1591 C C . VAL A 1 196 ? -11.038 -12.859 4.036 1.00 95.12 196 VAL A C 1
ATOM 1593 O O . VAL A 1 196 ? -12.089 -13.380 4.411 1.00 95.12 196 VAL A O 1
ATOM 1596 N N . ASP A 1 197 ? -10.880 -12.353 2.811 1.00 94.31 197 ASP A N 1
ATOM 1597 C CA . ASP A 1 197 ? -11.960 -12.263 1.815 1.00 94.31 197 ASP A CA 1
ATOM 1598 C C . ASP A 1 197 ? -12.522 -13.639 1.420 1.00 94.31 197 ASP A C 1
ATOM 1600 O O . ASP A 1 197 ? -13.681 -13.768 1.027 1.00 94.31 197 ASP A O 1
ATOM 1604 N N . ARG A 1 198 ? -11.718 -14.697 1.569 1.00 95.38 198 ARG A N 1
ATOM 1605 C CA . ARG A 1 198 ? -12.115 -16.094 1.328 1.00 95.38 198 ARG A CA 1
ATOM 1606 C C . ARG A 1 198 ? -12.608 -16.830 2.572 1.00 95.38 198 ARG A C 1
ATOM 1608 O O . ARG A 1 198 ? -12.933 -18.012 2.488 1.00 95.38 198 ARG A O 1
ATOM 1615 N N . GLY A 1 199 ? -12.653 -16.158 3.721 1.00 94.69 199 GLY A N 1
ATOM 1616 C CA . GLY A 1 199 ? -13.046 -16.748 4.999 1.00 94.69 199 GLY A CA 1
ATOM 1617 C C . GLY A 1 199 ? -11.976 -17.631 5.654 1.00 94.69 199 GLY A C 1
ATOM 1618 O O . GLY A 1 199 ? -12.271 -18.295 6.647 1.00 94.69 199 GLY A O 1
ATOM 1619 N N . ASP A 1 200 ? -10.737 -17.629 5.155 1.00 96.25 200 ASP A N 1
ATOM 1620 C CA . ASP A 1 200 ? -9.608 -18.391 5.706 1.00 96.25 200 ASP A CA 1
ATOM 1621 C C . ASP A 1 200 ? -8.839 -17.553 6.746 1.00 96.25 200 ASP A C 1
ATOM 1623 O O . ASP A 1 200 ? -7.708 -17.099 6.552 1.00 96.25 200 ASP A O 1
ATOM 1627 N N . GLY A 1 201 ? -9.493 -17.302 7.884 1.00 95.19 201 GLY A N 1
ATOM 1628 C CA . GLY A 1 201 ? -8.932 -16.470 8.952 1.00 95.19 201 GLY A CA 1
ATOM 1629 C C . GLY A 1 201 ? -7.644 -17.031 9.572 1.00 95.19 201 GLY A C 1
ATOM 1630 O O . GLY A 1 201 ? -6.817 -16.260 10.057 1.00 95.19 201 GLY A O 1
ATOM 1631 N N . GLU A 1 202 ? -7.442 -18.352 9.547 1.00 96.00 202 GLU A N 1
ATOM 1632 C CA . GLU A 1 202 ? -6.240 -18.988 10.098 1.00 96.00 202 GLU A CA 1
ATOM 1633 C C . GLU A 1 202 ? -5.001 -18.668 9.264 1.00 96.00 202 GLU A C 1
ATOM 1635 O O . GLU A 1 202 ? -3.986 -18.237 9.822 1.00 96.00 202 GLU A O 1
ATOM 1640 N N . LYS A 1 203 ? -5.087 -18.788 7.931 1.00 96.88 203 LYS A N 1
ATOM 1641 C CA . LYS A 1 203 ? -3.983 -18.373 7.056 1.00 96.88 203 LYS A CA 1
ATOM 1642 C C . LYS A 1 203 ? -3.727 -16.877 7.150 1.00 96.88 203 LYS A C 1
ATOM 1644 O O . LYS A 1 203 ? -2.572 -16.481 7.279 1.00 96.88 203 LYS A O 1
ATOM 1649 N N . ALA A 1 204 ? -4.774 -16.053 7.209 1.00 97.56 204 ALA A N 1
ATOM 1650 C CA . ALA A 1 204 ? -4.613 -14.613 7.404 1.00 97.56 204 ALA A CA 1
ATOM 1651 C C . ALA A 1 204 ? -3.831 -14.273 8.691 1.00 97.56 204 ALA A C 1
ATOM 1653 O O . ALA A 1 204 ? -2.934 -13.428 8.674 1.00 97.56 204 ALA A O 1
ATOM 1654 N N . ILE A 1 205 ? -4.104 -14.971 9.802 1.00 97.69 205 ILE A N 1
ATOM 1655 C CA . ILE A 1 205 ? -3.345 -14.822 11.056 1.00 97.69 205 ILE A CA 1
ATOM 1656 C C . ILE A 1 205 ? -1.873 -15.197 10.863 1.00 97.69 205 ILE A C 1
ATOM 1658 O O . ILE A 1 205 ? -0.994 -14.499 11.379 1.00 97.69 205 ILE A O 1
ATOM 1662 N N . VAL A 1 206 ? -1.592 -16.302 10.165 1.00 98.06 206 VAL A N 1
ATOM 1663 C CA . VAL A 1 206 ? -0.218 -16.750 9.895 1.00 98.06 206 VAL A CA 1
ATOM 1664 C C . VAL A 1 206 ? 0.539 -15.695 9.092 1.00 98.06 206 VAL A C 1
ATOM 1666 O O . VAL A 1 206 ? 1.641 -15.317 9.495 1.00 98.06 206 VAL A O 1
ATOM 1669 N N . GLU A 1 207 ? -0.061 -15.161 8.029 1.00 98.06 207 GLU A N 1
ATOM 1670 C CA . GLU A 1 207 ? 0.594 -14.159 7.187 1.00 98.06 207 GLU A CA 1
ATOM 1671 C C . GLU A 1 207 ? 0.823 -12.837 7.923 1.00 98.06 207 GLU A C 1
ATOM 1673 O O . GLU A 1 207 ? 1.924 -12.292 7.872 1.00 98.06 207 GLU A O 1
ATOM 1678 N N . LEU A 1 208 ? -0.136 -12.358 8.720 1.00 98.19 208 LEU A N 1
ATOM 1679 C CA . LEU A 1 208 ? 0.066 -11.154 9.538 1.00 98.19 208 LEU A CA 1
ATOM 1680 C C . LEU A 1 208 ? 1.143 -11.355 10.609 1.00 98.19 208 LEU A C 1
ATOM 1682 O O . LEU A 1 208 ? 1.949 -10.458 10.853 1.00 98.19 208 LEU A O 1
ATOM 1686 N N . LYS A 1 209 ? 1.219 -12.541 11.226 1.00 97.94 209 LYS A N 1
ATOM 1687 C CA . LYS A 1 209 ? 2.318 -12.879 12.145 1.00 97.94 209 LYS A CA 1
ATOM 1688 C C . LYS A 1 209 ? 3.664 -12.908 11.432 1.00 97.94 209 LYS A C 1
ATOM 1690 O O . LYS A 1 209 ? 4.653 -12.461 12.007 1.00 97.94 209 LYS A O 1
ATOM 1695 N N . ASN A 1 210 ? 3.720 -13.435 10.211 1.00 98.12 210 ASN A N 1
ATOM 1696 C CA . ASN A 1 210 ? 4.936 -13.415 9.405 1.00 98.12 210 ASN A CA 1
ATOM 1697 C C . ASN A 1 210 ? 5.323 -11.979 9.045 1.00 98.12 210 ASN A C 1
ATOM 1699 O O . ASN A 1 210 ? 6.480 -11.620 9.251 1.00 98.12 210 ASN A O 1
ATOM 1703 N N . SER A 1 211 ? 4.363 -11.141 8.640 1.00 98.12 211 SER A N 1
ATOM 1704 C CA . SER A 1 211 ? 4.577 -9.706 8.430 1.00 98.12 211 SER A CA 1
ATOM 1705 C C . SER A 1 211 ? 5.209 -9.067 9.663 1.00 98.12 211 SER A C 1
ATOM 1707 O O . SER A 1 211 ? 6.293 -8.518 9.552 1.00 98.12 211 SER A O 1
ATOM 1709 N N . LEU A 1 212 ? 4.634 -9.257 10.858 1.00 97.25 212 LEU A N 1
ATOM 1710 C CA . LEU A 1 212 ? 5.143 -8.678 12.110 1.00 97.25 212 LEU A CA 1
ATOM 1711 C C . LEU A 1 212 ? 6.534 -9.183 12.522 1.00 97.25 212 LEU A C 1
ATOM 1713 O O . LEU A 1 212 ? 7.291 -8.440 13.149 1.00 97.25 212 LEU A O 1
ATOM 1717 N N . LYS A 1 213 ? 6.889 -10.429 12.178 1.00 97.25 213 LYS A N 1
ATOM 1718 C CA . LYS A 1 213 ? 8.251 -10.959 12.371 1.00 97.25 213 LYS A CA 1
ATOM 1719 C C . LYS A 1 213 ? 9.252 -10.289 11.435 1.00 97.25 213 LYS A C 1
ATOM 1721 O O . LYS A 1 213 ? 10.398 -10.074 11.827 1.00 97.25 213 LYS A O 1
ATOM 1726 N N . ILE A 1 214 ? 8.832 -9.996 10.203 1.00 95.88 214 ILE A N 1
ATOM 1727 C CA . ILE A 1 214 ? 9.648 -9.271 9.235 1.00 95.88 214 ILE A CA 1
ATOM 1728 C C . ILE A 1 214 ? 9.713 -7.805 9.637 1.00 95.88 214 ILE A C 1
ATOM 1730 O O . ILE A 1 214 ? 10.803 -7.314 9.873 1.00 95.88 214 ILE A O 1
ATOM 1734 N N . GLU A 1 215 ? 8.601 -7.104 9.787 1.00 94.12 215 GLU A N 1
ATOM 1735 C CA . GLU A 1 215 ? 8.541 -5.702 10.178 1.00 94.12 215 GLU A CA 1
ATOM 1736 C C . GLU A 1 215 ? 7.315 -5.441 11.055 1.00 94.12 215 GLU A C 1
ATOM 1738 O O . GLU A 1 215 ? 6.178 -5.721 10.681 1.00 94.12 215 GLU A O 1
ATOM 1743 N N . SER A 1 216 ? 7.545 -4.881 12.244 1.00 92.25 216 SER A N 1
ATOM 1744 C CA . SER A 1 216 ? 6.476 -4.570 13.195 1.00 92.25 216 SER A CA 1
ATOM 1745 C C . SER A 1 216 ? 5.712 -3.317 12.757 1.00 92.25 216 SER A C 1
ATOM 1747 O O . SER A 1 216 ? 5.916 -2.236 13.312 1.00 92.25 216 SER A O 1
ATOM 1749 N N . THR A 1 217 ? 4.821 -3.461 11.779 1.00 94.25 217 THR A N 1
ATOM 1750 C CA . THR A 1 217 ? 3.975 -2.367 11.291 1.00 94.25 217 THR A CA 1
ATOM 1751 C C . THR A 1 217 ? 2.678 -2.250 12.093 1.00 94.25 217 THR A C 1
ATOM 1753 O O . THR A 1 217 ? 2.052 -3.247 12.467 1.00 94.25 217 THR A O 1
ATOM 1756 N N . ASN A 1 218 ? 2.234 -1.014 12.331 1.00 94.81 218 ASN A N 1
ATOM 1757 C CA . ASN A 1 218 ? 0.966 -0.740 13.010 1.00 94.81 218 ASN A CA 1
ATOM 1758 C C . ASN A 1 218 ? -0.243 -1.260 12.218 1.00 94.81 218 ASN A C 1
ATOM 1760 O O . ASN A 1 218 ? -1.197 -1.766 12.807 1.00 94.81 218 ASN A O 1
ATOM 1764 N N . LEU A 1 219 ? -0.168 -1.227 10.884 1.00 94.69 219 LEU A N 1
ATOM 1765 C CA . LEU A 1 219 ? -1.195 -1.788 10.010 1.00 94.69 219 LEU A CA 1
ATOM 1766 C C . LEU A 1 219 ? -1.368 -3.301 10.216 1.00 94.69 219 LEU A C 1
ATOM 1768 O O . LEU A 1 219 ? -2.495 -3.761 10.400 1.00 94.69 219 LEU A O 1
ATOM 1772 N N . ALA A 1 220 ? -0.274 -4.074 10.245 1.00 96.88 220 ALA A N 1
ATOM 1773 C CA . ALA A 1 220 ? -0.352 -5.517 10.476 1.00 96.88 220 ALA A CA 1
ATOM 1774 C C . ALA A 1 220 ? -0.895 -5.845 11.876 1.00 96.88 220 ALA A C 1
ATOM 1776 O O . ALA A 1 220 ? -1.742 -6.731 12.010 1.00 96.88 220 ALA A O 1
ATOM 1777 N N . LYS A 1 221 ? -0.474 -5.098 12.912 1.00 97.69 221 LYS A N 1
ATOM 1778 C CA . LYS A 1 221 ? -1.017 -5.243 14.276 1.00 97.69 221 LYS A CA 1
ATOM 1779 C C . LYS A 1 221 ? -2.521 -5.000 14.305 1.00 97.69 221 LYS A C 1
ATOM 1781 O O . LYS A 1 221 ? -3.259 -5.806 14.867 1.00 97.69 221 LYS A O 1
ATOM 1786 N N . TYR A 1 222 ? -2.975 -3.915 13.680 1.00 96.62 222 TYR A N 1
ATOM 1787 C CA . TYR A 1 222 ? -4.386 -3.555 13.655 1.00 96.62 222 TYR A CA 1
ATOM 1788 C C . TYR A 1 222 ? -5.233 -4.605 12.925 1.00 96.62 222 TYR A C 1
ATOM 1790 O O . TYR A 1 222 ? -6.231 -5.073 13.473 1.00 96.62 222 TYR A O 1
ATOM 1798 N N . LYS A 1 223 ? -4.803 -5.056 11.739 1.00 96.38 223 LYS A N 1
ATOM 1799 C CA . LYS A 1 223 ? -5.495 -6.121 10.994 1.00 96.38 223 LYS A CA 1
ATOM 1800 C C . LYS A 1 223 ? -5.552 -7.431 11.776 1.00 96.38 223 LYS A C 1
ATOM 1802 O O . LYS A 1 223 ? -6.608 -8.055 11.855 1.00 96.38 223 LYS A O 1
ATOM 1807 N N . LEU A 1 224 ? -4.457 -7.810 12.434 1.00 97.31 224 LEU A N 1
ATOM 1808 C CA . LEU A 1 224 ? -4.425 -9.010 13.270 1.00 97.31 224 LEU A CA 1
ATOM 1809 C C . LEU A 1 224 ? -5.402 -8.889 14.448 1.00 97.31 224 LEU A C 1
ATOM 1811 O O . LEU A 1 224 ? -6.117 -9.839 14.769 1.00 97.31 224 LEU A O 1
ATOM 1815 N N . ALA A 1 225 ? -5.493 -7.699 15.045 1.00 97.00 225 ALA A N 1
ATOM 1816 C CA . ALA A 1 225 ? -6.447 -7.418 16.105 1.00 97.00 225 ALA A CA 1
ATOM 1817 C C . ALA A 1 225 ? -7.906 -7.549 15.644 1.00 97.00 225 ALA A C 1
ATOM 1819 O O . ALA A 1 225 ? -8.739 -8.086 16.376 1.00 97.00 225 ALA A O 1
ATOM 1820 N N . LEU A 1 226 ? -8.223 -7.091 14.428 1.00 95.19 226 LEU A N 1
ATOM 1821 C CA . LEU A 1 226 ? -9.564 -7.225 13.855 1.00 95.19 226 LEU A CA 1
ATOM 1822 C C . LEU A 1 226 ? -9.979 -8.694 13.720 1.00 95.19 226 LEU A C 1
ATOM 1824 O O . LEU A 1 226 ? -11.109 -9.030 14.084 1.00 95.19 226 LEU A O 1
ATOM 1828 N N . ILE A 1 227 ? -9.064 -9.568 13.288 1.00 95.56 227 ILE A N 1
ATOM 1829 C CA . ILE A 1 227 ? -9.322 -11.012 13.186 1.00 95.56 227 ILE A CA 1
ATOM 1830 C C . ILE A 1 227 ? -9.496 -11.633 14.581 1.00 95.56 227 ILE A C 1
ATOM 1832 O O . ILE A 1 227 ? -10.430 -12.400 14.825 1.00 95.56 227 ILE A O 1
ATOM 1836 N N . TYR A 1 228 ? -8.648 -11.262 15.543 1.00 96.94 228 TYR A N 1
ATOM 1837 C CA . TYR A 1 228 ? -8.726 -11.785 16.909 1.00 96.94 228 TYR A CA 1
ATOM 1838 C C . TYR A 1 228 ? -9.922 -11.292 17.718 1.00 96.94 228 TYR A C 1
ATOM 1840 O O . TYR A 1 228 ? -10.290 -11.950 18.688 1.00 96.94 228 TYR A O 1
ATOM 1848 N N . LYS A 1 229 ? -10.586 -10.203 17.318 1.00 94.25 229 LYS A N 1
ATOM 1849 C CA . LYS A 1 229 ? -11.705 -9.597 18.062 1.00 94.25 229 LYS A CA 1
ATOM 1850 C C . LYS A 1 229 ? -12.765 -10.611 18.513 1.00 94.25 229 LYS A C 1
ATOM 1852 O O . LYS A 1 229 ? -13.354 -10.450 19.580 1.00 94.25 229 LYS A O 1
ATOM 1857 N N . LYS A 1 230 ? -13.035 -11.645 17.705 1.00 89.12 230 LYS A N 1
ATOM 1858 C CA . LYS A 1 230 ? -14.015 -12.689 18.039 1.00 89.12 230 LYS A CA 1
ATOM 1859 C C . LYS A 1 230 ? -13.426 -13.789 18.926 1.00 89.12 230 LYS A C 1
ATOM 1861 O O . LYS A 1 230 ? -14.013 -14.071 19.970 1.00 89.12 230 LYS A O 1
ATOM 1866 N N . ASN A 1 231 ? -12.298 -14.365 18.505 1.00 91.31 231 ASN A N 1
ATOM 1867 C CA . ASN A 1 231 ? -11.755 -15.625 19.033 1.00 91.31 231 ASN A CA 1
ATOM 1868 C C . ASN A 1 231 ? -10.713 -15.435 20.149 1.00 91.31 231 ASN A C 1
ATOM 1870 O O . ASN A 1 231 ? -10.500 -16.341 20.945 1.00 91.31 231 ASN A O 1
ATOM 1874 N N . ASN A 1 232 ? -10.057 -14.276 20.205 1.00 95.88 232 ASN A N 1
ATOM 1875 C CA . ASN A 1 232 ? -9.076 -13.916 21.227 1.00 95.88 232 ASN A CA 1
ATOM 1876 C C . ASN A 1 232 ? -9.173 -12.406 21.547 1.00 95.88 232 ASN A C 1
ATOM 1878 O O . ASN A 1 232 ? -8.317 -11.616 21.134 1.00 95.88 232 ASN A O 1
ATOM 1882 N N . PRO A 1 233 ? -10.252 -11.979 22.232 1.00 95.81 233 PRO A N 1
ATOM 1883 C CA . PRO A 1 233 ? -10.555 -10.562 22.428 1.00 95.81 233 PRO A CA 1
ATOM 1884 C C . PRO A 1 233 ? -9.491 -9.830 23.262 1.00 95.81 233 PRO A C 1
ATOM 1886 O O . PRO A 1 233 ? -9.246 -8.646 23.036 1.00 95.81 233 PRO A O 1
ATOM 1889 N N . GLU A 1 234 ? -8.804 -10.527 24.168 1.00 96.00 234 GLU A N 1
ATOM 1890 C CA . GLU A 1 234 ? -7.709 -9.950 24.954 1.00 96.00 234 GLU A CA 1
ATOM 1891 C C . GLU A 1 234 ? -6.490 -9.596 24.108 1.00 96.00 234 GLU A C 1
ATOM 1893 O O . GLU A 1 234 ? -5.920 -8.509 24.241 1.00 96.00 234 GLU A O 1
ATOM 1898 N N . GLU A 1 235 ? -6.099 -10.493 23.204 1.00 96.81 235 GLU A N 1
ATOM 1899 C CA . GLU A 1 235 ? -4.983 -10.233 22.300 1.00 96.81 235 GLU A CA 1
ATOM 1900 C C . GLU A 1 235 ? -5.342 -9.143 21.286 1.00 96.81 235 GLU A C 1
ATOM 1902 O O . GLU A 1 235 ? -4.542 -8.242 21.033 1.00 96.81 235 GLU A O 1
ATOM 1907 N N . ALA A 1 236 ? -6.581 -9.149 20.781 1.00 97.31 236 ALA A N 1
ATOM 1908 C CA . ALA A 1 236 ? -7.097 -8.061 19.953 1.00 97.31 236 ALA A CA 1
ATOM 1909 C C . ALA A 1 236 ? -7.000 -6.707 20.667 1.00 97.31 236 ALA A C 1
ATOM 1911 O O . ALA A 1 236 ? -6.557 -5.718 20.084 1.00 97.31 236 ALA A O 1
ATOM 1912 N N . ARG A 1 237 ? -7.363 -6.660 21.952 1.00 97.19 237 ARG A N 1
ATOM 1913 C CA . ARG A 1 237 ? -7.306 -5.438 22.752 1.00 97.19 237 ARG A CA 1
ATOM 1914 C C . ARG A 1 237 ? -5.872 -4.943 22.914 1.00 97.19 237 ARG A C 1
ATOM 1916 O O . ARG A 1 237 ? -5.650 -3.746 22.761 1.00 97.19 237 ARG A O 1
ATOM 1923 N N . LYS A 1 238 ? -4.910 -5.825 23.215 1.00 97.31 238 LYS A N 1
ATOM 1924 C CA . LYS A 1 238 ? -3.486 -5.451 23.318 1.00 97.31 238 LYS A CA 1
ATOM 1925 C C . LYS A 1 238 ? -2.979 -4.835 22.018 1.00 97.31 238 LYS A C 1
ATOM 1927 O O . LYS A 1 238 ? -2.438 -3.737 22.042 1.00 97.31 238 LYS A O 1
ATOM 1932 N N . LEU A 1 239 ? -3.227 -5.503 20.893 1.00 97.31 239 LEU A N 1
ATOM 1933 C CA . LEU A 1 239 ? -2.786 -5.036 19.580 1.00 97.31 239 LEU A CA 1
ATOM 1934 C C . LEU A 1 239 ? -3.446 -3.704 19.185 1.00 97.31 239 LEU A C 1
ATOM 1936 O O . LEU A 1 239 ? -2.751 -2.798 18.734 1.00 97.31 239 LEU A O 1
ATOM 1940 N N . MET A 1 240 ? -4.761 -3.543 19.394 1.00 95.94 240 MET A N 1
ATOM 1941 C CA . MET A 1 240 ? -5.443 -2.259 19.153 1.00 95.94 240 MET A CA 1
ATOM 1942 C C . MET A 1 240 ? -4.904 -1.150 20.053 1.00 95.94 240 MET A C 1
ATOM 1944 O O . MET A 1 240 ? -4.753 -0.021 19.600 1.00 95.94 240 MET A O 1
ATOM 1948 N N . GLU A 1 241 ? -4.605 -1.460 21.314 1.00 95.44 241 GLU A N 1
ATOM 1949 C CA . GLU A 1 241 ? -4.050 -0.497 22.258 1.00 95.44 241 GLU A CA 1
ATOM 1950 C C . GLU A 1 241 ? -2.641 -0.040 21.868 1.00 95.44 241 GLU A C 1
ATOM 1952 O O . GLU A 1 241 ? -2.340 1.149 21.964 1.00 95.44 241 GLU A O 1
ATOM 1957 N N . GLU A 1 242 ? -1.787 -0.953 21.407 1.00 95.75 242 GLU A N 1
ATOM 1958 C CA . GLU A 1 242 ? -0.459 -0.601 20.899 1.00 95.75 242 GLU A CA 1
ATOM 1959 C C . GLU A 1 242 ? -0.548 0.373 19.722 1.00 95.75 242 GLU A C 1
ATOM 1961 O O . GLU A 1 242 ? 0.150 1.385 19.716 1.00 95.75 242 GLU A O 1
ATOM 1966 N N . VAL A 1 243 ? -1.438 0.106 18.761 1.00 95.12 243 VAL A N 1
ATOM 1967 C CA . VAL A 1 243 ? -1.630 0.990 17.601 1.00 95.12 243 VAL A CA 1
ATOM 1968 C C . VAL A 1 243 ? -2.260 2.319 18.026 1.00 95.12 243 VAL A C 1
ATOM 1970 O O . VAL A 1 243 ? -1.817 3.377 17.586 1.00 95.12 243 VAL A O 1
ATOM 1973 N N . PHE A 1 244 ? -3.241 2.292 18.930 1.00 92.25 244 PHE A N 1
ATOM 1974 C CA . PHE A 1 244 ? -3.905 3.491 19.447 1.00 92.25 244 PHE A CA 1
ATOM 1975 C C . PHE A 1 244 ? -2.938 4.440 20.173 1.00 92.25 244 PHE A C 1
ATOM 1977 O O . PHE A 1 244 ? -3.096 5.653 20.090 1.00 92.25 244 PHE A O 1
ATOM 1984 N N . ASN A 1 245 ? -1.928 3.904 20.862 1.00 92.25 245 ASN A N 1
ATOM 1985 C CA . ASN A 1 245 ? -0.914 4.699 21.561 1.00 92.25 245 ASN A CA 1
ATOM 1986 C C . ASN A 1 245 ? 0.284 5.092 20.670 1.00 92.25 245 ASN A C 1
ATOM 1988 O O . ASN A 1 245 ? 1.245 5.670 21.177 1.00 92.25 245 ASN A O 1
ATOM 1992 N N . SER A 1 246 ? 0.257 4.757 19.378 1.00 91.44 246 SER A N 1
ATOM 1993 C CA . SER A 1 246 ? 1.312 5.086 18.413 1.00 91.44 246 SER A CA 1
ATOM 1994 C C . SER A 1 246 ? 1.003 6.367 17.624 1.00 91.44 246 SER A C 1
ATOM 1996 O O . SER A 1 246 ? -0.091 6.924 17.721 1.00 91.44 246 SER A O 1
ATOM 1998 N N . GLU A 1 247 ? 1.953 6.817 16.798 1.00 83.81 247 GLU A N 1
ATOM 1999 C CA . GLU A 1 247 ? 1.751 7.937 15.863 1.00 83.81 247 GLU A CA 1
ATOM 2000 C C . GLU A 1 247 ? 0.619 7.661 14.852 1.00 83.81 247 GLU A C 1
ATOM 2002 O O . GLU A 1 247 ? -0.074 8.583 14.420 1.00 83.81 247 GLU A O 1
ATOM 2007 N N . ASP A 1 248 ? 0.346 6.384 14.565 1.00 82.00 248 ASP A N 1
ATOM 2008 C CA . ASP A 1 248 ? -0.681 5.936 13.623 1.00 82.00 248 ASP A CA 1
ATOM 2009 C C . ASP A 1 248 ? -2.041 5.667 14.294 1.00 82.00 248 ASP A C 1
ATOM 2011 O O . ASP A 1 248 ? -2.811 4.817 13.839 1.00 82.00 248 ASP A O 1
ATOM 2015 N N . MET A 1 249 ? -2.386 6.392 15.368 1.00 82.25 249 MET A N 1
ATOM 2016 C CA . MET A 1 249 ? -3.670 6.238 16.079 1.00 82.25 249 MET A CA 1
ATOM 2017 C C . MET A 1 249 ? -4.887 6.263 15.132 1.00 82.25 249 MET A C 1
ATOM 2019 O O . MET A 1 249 ? -5.889 5.597 15.391 1.00 82.25 249 MET A O 1
ATOM 2023 N N . ARG A 1 250 ? -4.792 6.995 14.011 1.00 80.94 250 ARG A N 1
ATOM 2024 C CA . ARG A 1 250 ? -5.841 7.109 12.979 1.00 80.94 250 ARG A CA 1
ATOM 2025 C C . ARG A 1 250 ? -6.179 5.787 12.280 1.00 80.94 250 ARG A C 1
ATOM 2027 O O . ARG A 1 250 ? -7.246 5.683 11.684 1.00 80.94 250 ARG A O 1
ATOM 2034 N N . LEU A 1 251 ? -5.303 4.782 12.349 1.00 84.94 251 LEU A N 1
ATOM 2035 C CA . LEU A 1 251 ? -5.603 3.441 11.843 1.00 84.94 251 LEU A CA 1
ATOM 2036 C C . LEU A 1 251 ? -6.680 2.743 12.681 1.00 84.94 251 LEU A C 1
ATOM 2038 O O . LEU A 1 251 ? -7.410 1.904 12.161 1.00 84.94 251 LEU A O 1
ATOM 2042 N N . VAL A 1 252 ? -6.794 3.071 13.973 1.00 86.56 252 VAL A N 1
ATOM 2043 C CA . VAL A 1 252 ? -7.732 2.395 14.871 1.00 86.56 252 VAL A CA 1
ATOM 2044 C C . VAL A 1 252 ? -9.127 2.979 14.715 1.00 86.56 252 VAL A C 1
ATOM 2046 O O . VAL A 1 252 ? -9.401 4.103 15.132 1.00 86.56 252 VAL A O 1
ATOM 2049 N N . ASN A 1 253 ? -10.063 2.165 14.231 1.00 85.19 253 ASN A N 1
ATOM 2050 C CA . ASN A 1 253 ? -11.482 2.456 14.395 1.00 85.19 253 ASN A CA 1
ATOM 2051 C C . ASN A 1 253 ? -11.841 2.454 15.897 1.00 85.19 253 ASN A C 1
ATOM 2053 O O . ASN A 1 253 ? -11.940 1.397 16.534 1.00 85.19 253 ASN A O 1
ATOM 2057 N N . LEU A 1 254 ? -12.030 3.652 16.457 1.00 84.44 254 LEU A N 1
ATOM 2058 C CA . LEU A 1 254 ? -12.273 3.855 17.887 1.00 84.44 254 LEU A CA 1
ATOM 2059 C C . LEU A 1 254 ? -13.579 3.209 18.361 1.00 84.44 254 LEU A C 1
ATOM 2061 O O . LEU A 1 254 ? -13.653 2.765 19.503 1.00 84.44 254 LEU A O 1
ATOM 2065 N N . GLU A 1 255 ? -14.594 3.121 17.501 1.00 83.38 255 GLU A N 1
ATOM 2066 C CA . GLU A 1 255 ? -15.874 2.494 17.844 1.00 83.38 255 GLU A CA 1
ATOM 2067 C C . GLU A 1 255 ? -15.731 0.974 17.937 1.00 83.38 255 GLU A C 1
ATOM 2069 O O . GLU A 1 255 ? -16.219 0.362 18.887 1.00 83.38 255 GLU A O 1
ATOM 2074 N N . LEU A 1 256 ? -14.982 0.357 17.016 1.00 89.25 256 LEU A N 1
ATOM 2075 C CA . LEU A 1 256 ? -14.647 -1.065 17.109 1.00 89.25 256 LEU A CA 1
ATOM 2076 C C . LEU A 1 256 ? -13.824 -1.370 18.361 1.00 89.25 256 LEU A C 1
ATOM 2078 O O . LEU A 1 256 ? -14.102 -2.364 19.037 1.00 89.25 256 LEU A O 1
ATOM 2082 N N . TYR A 1 257 ? -12.854 -0.516 18.693 1.00 93.62 257 TYR A N 1
ATOM 2083 C CA . TYR A 1 257 ? -12.060 -0.688 19.906 1.00 93.62 257 TYR A CA 1
ATOM 2084 C C . TYR A 1 257 ? -12.908 -0.499 21.175 1.00 93.62 257 TYR A C 1
ATOM 2086 O O . TYR A 1 257 ? -12.819 -1.297 22.108 1.00 93.62 257 TYR A O 1
ATOM 2094 N N . TYR A 1 258 ? -13.806 0.488 21.192 1.00 91.75 258 TYR A N 1
ATOM 2095 C CA . TYR A 1 258 ? -14.748 0.693 22.290 1.00 91.75 258 TYR A CA 1
ATOM 2096 C C . TYR A 1 258 ? -15.669 -0.511 22.493 1.00 91.75 258 TYR A C 1
ATOM 2098 O O . TYR A 1 258 ? -15.791 -1.004 23.613 1.00 91.75 258 TYR A O 1
ATOM 2106 N N . ASN A 1 259 ? -16.254 -1.037 21.418 1.00 91.94 259 ASN A N 1
ATOM 2107 C CA . ASN A 1 259 ? -17.129 -2.205 21.483 1.00 91.94 259 ASN A CA 1
ATOM 2108 C C . ASN A 1 259 ? -16.390 -3.450 21.999 1.00 91.94 259 ASN A C 1
ATOM 2110 O O . ASN A 1 259 ? -16.959 -4.230 22.763 1.00 91.94 259 ASN A O 1
ATOM 2114 N N . LEU A 1 260 ? -15.112 -3.617 21.642 1.00 96.56 260 LEU A N 1
ATOM 2115 C CA . LEU A 1 260 ? -14.266 -4.670 22.205 1.00 96.56 260 LEU A CA 1
ATOM 2116 C C . LEU A 1 260 ? -14.078 -4.496 23.723 1.00 96.56 260 LEU A C 1
ATOM 2118 O O . LEU A 1 260 ? -14.219 -5.463 24.467 1.00 96.56 260 LEU A O 1
ATOM 2122 N N . LEU A 1 261 ? -13.815 -3.273 24.197 1.00 97.44 261 LEU A N 1
ATOM 2123 C CA . LEU A 1 261 ? -13.682 -2.987 25.631 1.00 97.44 261 LEU A CA 1
ATOM 2124 C C . LEU A 1 261 ? -14.993 -3.190 26.405 1.00 97.44 261 LEU A C 1
ATOM 2126 O O . LEU A 1 261 ? -14.953 -3.634 27.551 1.00 97.44 261 LEU A O 1
ATOM 2130 N N . VAL A 1 262 ? -16.146 -2.875 25.804 1.00 96.50 262 VAL A N 1
ATOM 2131 C CA . VAL A 1 262 ? -17.466 -3.158 26.395 1.00 96.50 262 VAL A CA 1
ATOM 2132 C C . VAL A 1 262 ? -17.664 -4.662 26.549 1.00 96.50 262 VAL A C 1
ATOM 2134 O O . VAL A 1 262 ? -17.980 -5.113 27.644 1.00 96.50 262 VAL A O 1
ATOM 2137 N N . ARG A 1 263 ? -17.382 -5.441 25.501 1.00 96.44 263 ARG A N 1
ATOM 2138 C CA . ARG A 1 263 ? -17.479 -6.902 25.559 1.00 96.44 263 ARG A CA 1
ATOM 2139 C C . ARG A 1 263 ? -16.584 -7.499 26.650 1.00 96.44 263 ARG A C 1
ATOM 2141 O O . ARG A 1 263 ? -17.056 -8.307 27.438 1.00 96.44 263 ARG A O 1
ATOM 2148 N N . LEU A 1 264 ? -15.317 -7.085 26.717 1.00 97.44 264 LEU A N 1
ATOM 2149 C CA . LEU A 1 264 ? -14.378 -7.558 27.745 1.00 97.44 264 LEU A CA 1
ATOM 2150 C C . LEU A 1 264 ? -14.819 -7.168 29.162 1.00 97.44 264 LEU A C 1
ATOM 2152 O O . LEU A 1 264 ? -14.646 -7.935 30.105 1.00 97.44 264 LEU A O 1
ATOM 2156 N N . TYR A 1 265 ? -15.422 -5.987 29.320 1.00 97.69 265 TYR A N 1
ATOM 2157 C CA . TYR A 1 265 ? -16.038 -5.583 30.580 1.00 97.69 265 TYR A CA 1
ATOM 2158 C C . TYR A 1 265 ? -17.196 -6.513 30.966 1.00 97.69 265 TYR A C 1
ATOM 2160 O O . TYR A 1 265 ? -17.233 -6.974 32.103 1.00 97.69 265 TYR A O 1
ATOM 2168 N N . ASP A 1 266 ? -18.112 -6.804 30.041 1.00 97.19 266 ASP A N 1
ATOM 2169 C CA . ASP A 1 266 ? -19.266 -7.669 30.306 1.00 97.19 266 ASP A CA 1
ATOM 2170 C C . ASP A 1 266 ? -18.818 -9.101 30.649 1.00 97.19 266 ASP A C 1
ATOM 2172 O O . ASP A 1 266 ? -19.302 -9.684 31.619 1.00 97.19 266 ASP A O 1
ATOM 2176 N N . GLU A 1 267 ? -17.827 -9.640 29.929 1.00 96.56 267 GLU A N 1
ATOM 2177 C CA . GLU A 1 267 ? -17.199 -10.934 30.235 1.00 96.56 267 GLU A CA 1
ATOM 2178 C C . GLU A 1 267 ? -16.551 -10.934 31.636 1.00 96.56 267 GLU A C 1
ATOM 2180 O O . GLU A 1 267 ? -16.729 -11.880 32.405 1.00 96.56 267 GLU A O 1
ATOM 2185 N N . ALA A 1 268 ? -15.860 -9.857 32.022 1.00 97.19 268 ALA A N 1
ATOM 2186 C CA . ALA A 1 268 ? -15.276 -9.722 33.358 1.00 97.19 268 ALA A CA 1
ATOM 2187 C C . ALA A 1 268 ? -16.334 -9.639 34.473 1.00 97.19 268 ALA A C 1
ATOM 2189 O O . ALA A 1 268 ? -16.136 -10.209 35.549 1.00 97.19 268 ALA A O 1
ATOM 2190 N N . VAL A 1 269 ? -17.463 -8.962 34.223 1.00 97.31 269 VAL A N 1
ATOM 2191 C CA . VAL A 1 269 ? -18.605 -8.914 35.152 1.00 97.31 269 VAL A CA 1
ATOM 2192 C C . VAL A 1 269 ? -19.198 -10.309 35.336 1.00 97.31 269 VAL A C 1
ATOM 2194 O O . VAL A 1 269 ? -19.392 -10.733 36.474 1.00 97.31 269 VAL A O 1
ATOM 2197 N N . LEU A 1 270 ? -19.436 -11.037 34.239 1.00 97.31 270 LEU A N 1
ATOM 2198 C CA . LEU A 1 270 ? -19.966 -12.405 34.277 1.00 97.31 270 LEU A CA 1
ATOM 2199 C C . LEU A 1 270 ? -19.052 -13.351 35.066 1.00 97.31 270 LEU A C 1
ATOM 2201 O O . LEU A 1 270 ? -19.533 -14.159 35.856 1.00 97.31 270 LEU A O 1
ATOM 2205 N N . ASN A 1 271 ? -17.736 -13.196 34.916 1.00 96.94 271 ASN A N 1
ATOM 2206 C CA . ASN A 1 271 ? -16.736 -13.998 35.622 1.00 96.94 271 ASN A CA 1
ATOM 2207 C C . ASN A 1 271 ? -16.432 -13.505 37.050 1.00 96.94 271 ASN A C 1
ATOM 2209 O O . ASN A 1 271 ? -15.605 -14.100 37.737 1.00 96.94 271 ASN A O 1
ATOM 2213 N N . SER A 1 272 ? -17.081 -12.431 37.517 1.00 96.81 272 SER A N 1
ATOM 2214 C CA . SER A 1 272 ? -16.830 -11.811 38.828 1.00 96.81 272 SER A CA 1
ATOM 2215 C C . SER A 1 272 ? -15.373 -11.364 39.065 1.00 96.81 272 SER A C 1
ATOM 2217 O O . SER A 1 272 ? -14.938 -11.234 40.214 1.00 96.81 272 SER A O 1
ATOM 2219 N N . ASP A 1 273 ? -14.616 -11.067 38.003 1.00 97.50 273 ASP A N 1
ATOM 2220 C CA . ASP A 1 273 ? -13.243 -10.557 38.101 1.00 97.50 273 ASP A CA 1
ATOM 2221 C C . ASP A 1 273 ? -13.248 -9.040 38.342 1.00 97.50 273 ASP A C 1
ATOM 2223 O O . ASP A 1 273 ? -13.252 -8.220 37.420 1.00 97.50 273 ASP A O 1
ATOM 2227 N N . LYS A 1 274 ? -13.221 -8.647 39.620 1.00 96.38 274 LYS A N 1
ATOM 2228 C CA . LYS A 1 274 ? -13.238 -7.234 40.034 1.00 96.38 274 LYS A CA 1
ATOM 2229 C C . LYS A 1 274 ? -12.087 -6.413 39.444 1.00 96.38 274 LYS A C 1
ATOM 2231 O O . LYS A 1 274 ? -12.271 -5.223 39.178 1.00 96.38 274 LYS A O 1
ATOM 2236 N N . ASN A 1 275 ? -10.913 -7.014 39.245 1.00 95.62 275 ASN A N 1
ATOM 2237 C CA . ASN A 1 275 ? -9.750 -6.296 38.729 1.00 95.62 275 ASN A CA 1
ATOM 2238 C C . ASN A 1 275 ? -9.944 -5.973 37.247 1.00 95.62 275 ASN A C 1
ATOM 2240 O O . ASN A 1 275 ? -9.789 -4.816 36.846 1.00 95.62 275 ASN A O 1
ATOM 2244 N N . ALA A 1 276 ? -10.361 -6.965 36.459 1.00 95.31 276 ALA A N 1
ATOM 2245 C CA . ALA A 1 276 ? -10.667 -6.786 35.045 1.00 95.31 276 ALA A CA 1
ATOM 2246 C C . ALA A 1 276 ? -11.841 -5.814 34.831 1.00 95.31 276 ALA A C 1
ATOM 2248 O O . ALA A 1 276 ? -11.757 -4.920 33.987 1.00 95.31 276 ALA A O 1
ATOM 2249 N N . VAL A 1 277 ? -12.892 -5.893 35.658 1.00 96.44 277 VAL A N 1
ATOM 2250 C CA . VAL A 1 277 ? -14.027 -4.951 35.629 1.00 96.44 277 VAL A CA 1
ATOM 2251 C C . VAL A 1 277 ? -13.556 -3.507 35.815 1.00 96.44 277 VAL A C 1
ATOM 2253 O O . VAL A 1 277 ? -13.910 -2.632 35.019 1.00 96.44 277 VAL A O 1
ATOM 2256 N N . ASN A 1 278 ? -12.730 -3.242 36.832 1.00 95.81 278 ASN A N 1
ATOM 2257 C CA . ASN A 1 278 ? -12.197 -1.902 37.090 1.00 95.81 278 ASN A CA 1
ATOM 2258 C C . ASN A 1 278 ? -11.308 -1.413 35.938 1.00 95.81 278 ASN A C 1
ATOM 2260 O O . ASN A 1 278 ? -11.439 -0.271 35.486 1.00 95.81 278 ASN A O 1
ATOM 2264 N N . PHE A 1 279 ? -10.444 -2.292 35.431 1.00 96.19 279 PHE A N 1
ATOM 2265 C CA . PHE A 1 279 ? -9.540 -2.003 34.324 1.00 96.19 279 PHE A CA 1
ATOM 2266 C C . PHE A 1 279 ? -10.292 -1.639 33.034 1.00 96.19 279 PHE A C 1
ATOM 2268 O O . PHE A 1 279 ? -10.051 -0.570 32.460 1.00 96.19 279 PHE A O 1
ATOM 2275 N N . TYR A 1 280 ? -11.250 -2.467 32.602 1.00 97.06 280 TYR A N 1
ATOM 2276 C CA . TYR A 1 280 ? -12.029 -2.211 31.387 1.00 97.06 280 TYR A CA 1
ATOM 2277 C C . TYR A 1 280 ? -12.996 -1.046 31.541 1.00 97.06 280 TYR A C 1
ATOM 2279 O O . TYR A 1 280 ? -13.151 -0.268 30.600 1.00 97.06 280 TYR A O 1
ATOM 2287 N N . SER A 1 281 ? -13.578 -0.853 32.729 1.00 95.56 281 SER A N 1
ATOM 2288 C CA . SER A 1 281 ? -14.395 0.326 33.030 1.00 95.56 281 SER A CA 1
ATOM 2289 C C . SER A 1 281 ? -13.598 1.617 32.844 1.00 95.56 281 SER A C 1
ATOM 2291 O O . SER A 1 281 ? -14.037 2.534 32.147 1.00 95.56 281 SER A O 1
ATOM 2293 N N . HIS A 1 282 ? -12.383 1.679 33.393 1.00 95.25 282 HIS A N 1
ATOM 2294 C CA . HIS A 1 282 ? -11.527 2.849 33.237 1.00 95.25 282 HIS A CA 1
ATOM 2295 C C . HIS A 1 282 ? -11.181 3.113 31.763 1.00 95.25 282 HIS A C 1
ATOM 2297 O O . HIS A 1 282 ? -11.368 4.233 31.276 1.00 95.25 282 HIS A O 1
ATOM 2303 N N . LYS A 1 283 ? -10.733 2.084 31.028 1.00 94.62 283 LYS A N 1
ATOM 2304 C CA . LYS A 1 283 ? -10.359 2.226 29.611 1.00 94.62 283 LYS A CA 1
ATOM 2305 C C . LYS A 1 283 ? -11.532 2.628 28.727 1.00 94.62 283 LYS A C 1
ATOM 2307 O O . LYS A 1 283 ? -11.397 3.584 27.964 1.00 94.62 283 LYS A O 1
ATOM 2312 N N . LYS A 1 284 ? -12.682 1.954 28.844 1.00 94.00 284 LYS A N 1
ATOM 2313 C CA . LYS A 1 284 ? -13.857 2.267 28.019 1.00 94.00 284 LYS A CA 1
ATOM 2314 C C . LYS A 1 284 ? -14.367 3.679 28.299 1.00 94.00 284 LYS A C 1
ATOM 2316 O O . LYS A 1 284 ? -14.693 4.387 27.359 1.00 94.00 284 LYS A O 1
ATOM 2321 N N . ASN A 1 285 ? -14.345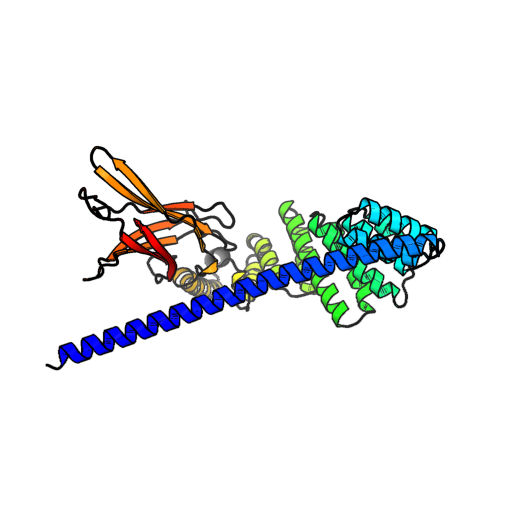 4.140 29.554 1.00 91.12 285 ASN A N 1
ATOM 2322 C CA . ASN A 1 285 ? -14.751 5.506 29.903 1.00 91.12 285 ASN A CA 1
ATOM 2323 C C . ASN A 1 285 ? -13.775 6.558 29.357 1.00 91.12 285 ASN A C 1
ATOM 2325 O O . ASN A 1 285 ? -14.206 7.611 28.887 1.00 91.12 285 ASN A O 1
ATOM 2329 N N . LYS A 1 286 ? -12.463 6.285 29.392 1.00 90.00 286 LYS A N 1
ATOM 2330 C CA . LYS A 1 286 ? -11.453 7.155 28.771 1.00 90.00 286 LYS A CA 1
ATOM 2331 C C . LYS A 1 286 ? -11.668 7.242 27.259 1.00 90.00 286 LYS A C 1
ATOM 2333 O O . LYS A 1 286 ? -11.719 8.343 26.724 1.00 90.00 286 LYS A O 1
ATOM 2338 N N . LEU A 1 287 ? -11.840 6.102 26.592 1.00 88.81 287 LEU A N 1
ATOM 2339 C CA . LEU A 1 287 ? -12.071 6.049 25.151 1.00 88.81 287 LEU A CA 1
ATOM 2340 C C . LEU A 1 287 ? -13.410 6.690 24.761 1.00 88.81 287 LEU A C 1
ATOM 2342 O O . LEU A 1 287 ? -13.459 7.433 23.790 1.00 88.81 287 LEU A O 1
ATOM 2346 N N . GLN A 1 288 ? -14.465 6.498 25.557 1.00 85.19 288 GLN A N 1
ATOM 2347 C CA . GLN A 1 288 ? -15.759 7.152 25.353 1.00 85.19 288 GLN A CA 1
ATOM 2348 C C . GLN A 1 288 ? -15.625 8.672 25.389 1.00 85.19 288 GLN A C 1
ATOM 2350 O O . GLN A 1 288 ? -16.180 9.338 24.528 1.00 85.19 288 GLN A O 1
ATOM 2355 N N . LYS A 1 289 ? -14.855 9.228 26.335 1.00 82.19 289 LYS A N 1
ATOM 2356 C CA . LYS A 1 289 ? -14.580 10.673 26.361 1.00 82.19 289 LYS A CA 1
ATOM 2357 C C . LYS A 1 289 ? -13.893 11.135 25.079 1.00 82.19 289 LYS A C 1
ATOM 2359 O O . LYS A 1 289 ? -14.224 12.202 24.588 1.00 82.19 289 LYS A O 1
ATOM 2364 N N . ILE A 1 290 ? -12.966 10.346 24.535 1.00 79.88 290 ILE A N 1
ATOM 2365 C CA . ILE A 1 290 ? -12.293 10.667 23.268 1.00 79.88 290 ILE A CA 1
ATOM 2366 C C . ILE A 1 290 ? -13.299 10.633 22.116 1.00 79.88 290 ILE A C 1
ATOM 2368 O O . ILE A 1 290 ? -13.382 11.601 21.376 1.00 79.88 290 ILE A O 1
ATOM 2372 N N . ILE A 1 291 ? -14.120 9.585 22.017 1.00 74.81 291 ILE A N 1
ATOM 2373 C CA . ILE A 1 291 ? -15.169 9.457 20.992 1.00 74.81 291 ILE A CA 1
ATOM 2374 C C . ILE A 1 291 ? -16.212 10.584 21.097 1.00 74.81 291 ILE A C 1
ATOM 2376 O O . ILE A 1 291 ? -16.685 11.087 20.079 1.00 74.81 291 ILE A O 1
ATOM 2380 N N . ASP A 1 292 ? -16.579 10.974 22.319 1.00 68.38 292 ASP A N 1
ATOM 2381 C CA . ASP A 1 292 ? -17.584 12.006 22.586 1.00 68.38 292 ASP A CA 1
ATOM 2382 C C . ASP A 1 292 ? -17.058 13.422 22.325 1.00 68.38 292 ASP A C 1
ATOM 2384 O O . ASP A 1 292 ? -17.837 14.273 21.884 1.00 68.38 292 ASP A O 1
ATOM 2388 N N . ASN A 1 293 ? -15.768 13.663 22.598 1.00 62.12 293 ASN A N 1
ATOM 2389 C CA . ASN A 1 293 ? -15.147 14.988 22.567 1.00 62.12 293 ASN A CA 1
ATOM 2390 C C . ASN A 1 293 ? -14.296 15.246 21.317 1.00 62.12 293 ASN A C 1
ATOM 2392 O O . ASN A 1 293 ? -13.940 16.399 21.077 1.00 62.12 293 ASN A O 1
ATOM 2396 N N . SER A 1 294 ? -13.889 14.234 20.544 1.00 55.44 294 SER A N 1
ATOM 2397 C CA . SER A 1 294 ? -12.907 14.437 19.474 1.00 55.44 294 SER A CA 1
ATOM 2398 C C . SER A 1 294 ? -13.013 13.448 18.303 1.00 55.44 294 SER A C 1
ATOM 2400 O O . SER A 1 294 ? -13.189 12.244 18.471 1.00 55.44 294 SER A O 1
ATOM 2402 N N . TYR A 1 295 ? -12.788 14.024 17.118 1.00 59.75 295 TYR A N 1
ATOM 2403 C CA . TYR A 1 295 ? -12.442 13.413 15.831 1.00 59.75 295 TYR A CA 1
ATOM 2404 C C . TYR A 1 295 ? -13.592 12.926 14.950 1.00 59.75 295 TYR A C 1
ATOM 2406 O O . TYR A 1 295 ? -13.888 11.742 14.817 1.00 59.75 295 TYR A O 1
ATOM 2414 N N . VAL A 1 296 ? -14.177 13.896 14.254 1.00 61.22 296 VAL A N 1
ATOM 2415 C CA . VAL A 1 296 ? -14.110 13.833 12.794 1.00 61.22 296 VAL A CA 1
ATOM 2416 C C . VAL A 1 296 ? -12.936 14.732 12.405 1.00 61.22 296 VAL A C 1
ATOM 2418 O O . VAL A 1 296 ? -12.942 15.916 12.754 1.00 61.22 296 VAL A O 1
ATOM 2421 N N . PHE A 1 297 ? -11.881 14.183 11.807 1.00 66.06 297 PHE A N 1
ATOM 2422 C CA . PHE A 1 297 ? -10.785 15.007 11.305 1.00 66.06 297 PHE A CA 1
ATOM 2423 C C . PHE A 1 297 ? -11.303 15.865 10.148 1.00 66.06 297 PHE A C 1
ATOM 2425 O O . PHE A 1 297 ? -12.207 15.463 9.421 1.00 66.06 297 PHE A O 1
ATOM 2432 N N . LYS A 1 298 ? -10.734 17.060 9.960 1.00 65.69 298 LYS A N 1
ATOM 2433 C CA . LYS A 1 298 ? -11.132 17.948 8.856 1.00 65.69 298 LYS A CA 1
ATOM 2434 C C . LYS A 1 298 ? -11.069 17.237 7.494 1.00 65.69 298 LYS A C 1
ATOM 2436 O O . LYS A 1 298 ? -11.896 17.516 6.639 1.00 65.69 298 LYS A O 1
ATOM 2441 N N . ASP A 1 299 ? -10.131 16.304 7.346 1.00 74.50 299 ASP A N 1
ATOM 2442 C CA . ASP A 1 299 ? -9.903 15.540 6.116 1.00 74.50 299 ASP A CA 1
ATOM 2443 C C . ASP A 1 299 ? -10.796 14.288 5.991 1.00 74.50 299 ASP A C 1
ATOM 2445 O O . ASP A 1 299 ? -10.857 13.689 4.920 1.00 74.50 299 ASP A O 1
ATOM 2449 N N . ASP A 1 300 ? -11.508 13.896 7.056 1.00 78.69 300 ASP A N 1
ATOM 2450 C CA . ASP A 1 300 ? -12.410 12.733 7.044 1.00 78.69 300 ASP A CA 1
ATOM 2451 C C . ASP A 1 300 ? -13.711 13.015 6.291 1.00 78.69 300 ASP A C 1
ATOM 2453 O O . ASP A 1 300 ? -14.419 12.086 5.910 1.00 78.69 300 ASP A O 1
ATOM 2457 N N . LEU A 1 301 ? -14.059 14.290 6.117 1.00 87.38 301 LEU A N 1
ATOM 2458 C CA . LEU A 1 301 ? -15.283 14.704 5.454 1.00 87.38 301 LEU A CA 1
ATOM 2459 C C . LEU A 1 301 ? -14.974 15.656 4.313 1.00 87.38 301 LEU A C 1
ATOM 2461 O O . LEU A 1 301 ? -14.201 16.599 4.462 1.00 87.38 301 LEU A O 1
ATOM 2465 N N . VAL A 1 302 ? -15.659 15.461 3.194 1.00 88.56 302 VAL A N 1
ATOM 2466 C CA . VAL A 1 302 ? -15.604 16.393 2.069 1.00 88.56 302 VAL A CA 1
ATOM 2467 C C . VAL A 1 302 ? -17.001 16.887 1.757 1.00 88.56 302 VAL A C 1
ATOM 2469 O O . VAL A 1 302 ? -17.938 16.104 1.648 1.00 88.56 302 VAL A O 1
ATOM 2472 N N . ILE A 1 303 ? -17.129 18.207 1.627 1.00 88.94 303 ILE A N 1
ATOM 2473 C CA . ILE A 1 303 ? -18.341 18.851 1.129 1.00 88.94 303 ILE A CA 1
ATOM 2474 C C . ILE A 1 303 ? -18.170 19.092 -0.368 1.00 88.94 303 ILE A C 1
ATOM 2476 O O . ILE A 1 303 ? -17.201 19.727 -0.789 1.00 88.94 303 ILE A O 1
ATOM 2480 N N . ALA A 1 304 ? -19.134 18.629 -1.155 1.00 86.88 304 ALA A N 1
ATOM 2481 C CA . ALA A 1 304 ? -19.209 18.849 -2.593 1.00 86.88 304 ALA A CA 1
ATOM 2482 C C . ALA A 1 304 ? -20.561 19.465 -2.989 1.00 86.88 304 ALA A C 1
ATOM 2484 O O . ALA A 1 304 ? -21.513 19.474 -2.210 1.00 86.88 304 ALA A O 1
ATOM 2485 N N . ASN A 1 305 ? -20.633 20.009 -4.209 1.00 88.62 305 ASN A N 1
ATOM 2486 C CA . ASN A 1 305 ? -21.877 20.448 -4.858 1.00 88.62 305 ASN A CA 1
ATOM 2487 C C . ASN A 1 305 ? -22.759 21.411 -4.035 1.00 88.62 305 ASN A C 1
ATOM 2489 O O . ASN A 1 305 ? -23.986 21.373 -4.128 1.00 88.62 305 ASN A O 1
ATOM 2493 N N . LEU A 1 306 ? -22.144 22.301 -3.245 1.00 89.00 306 LEU A N 1
ATOM 2494 C CA . LEU A 1 306 ? -22.877 23.312 -2.482 1.00 89.00 306 LEU A CA 1
ATOM 2495 C C . LEU A 1 306 ? -23.624 24.267 -3.424 1.00 89.00 306 LEU A C 1
ATOM 2497 O O . LEU A 1 306 ? -23.011 25.054 -4.144 1.00 89.00 306 LEU A O 1
ATOM 2501 N N . THR A 1 307 ? -24.951 24.231 -3.376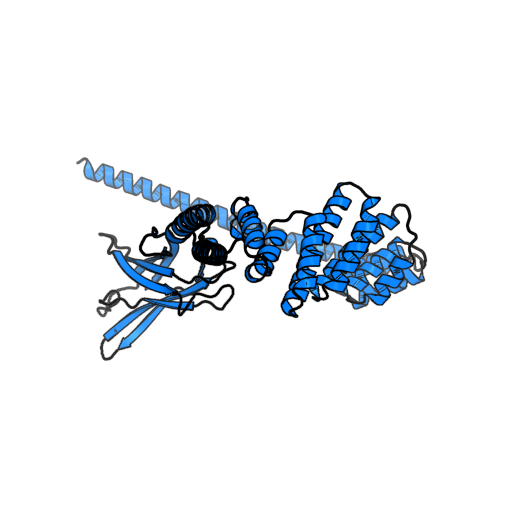 1.00 87.69 307 THR A N 1
ATOM 2502 C CA . THR A 1 307 ? -25.844 25.020 -4.226 1.00 87.69 307 THR A CA 1
ATOM 2503 C C . THR A 1 307 ? -27.075 25.491 -3.452 1.00 87.69 307 THR A C 1
ATOM 2505 O O . THR A 1 307 ? -27.388 24.998 -2.367 1.00 87.69 307 THR A O 1
ATOM 2508 N N . ILE A 1 308 ? -27.774 26.487 -4.002 1.00 84.81 308 ILE A N 1
ATOM 2509 C CA . ILE A 1 308 ? -29.073 26.933 -3.494 1.00 84.81 308 ILE A CA 1
ATOM 2510 C C . ILE A 1 308 ? -30.137 26.516 -4.512 1.00 84.81 308 ILE A C 1
ATOM 2512 O O . ILE A 1 308 ? -30.222 27.089 -5.600 1.00 84.81 308 ILE A O 1
ATOM 2516 N N . GLU A 1 309 ? -30.941 25.514 -4.169 1.00 85.06 309 GLU A N 1
ATOM 2517 C CA . GLU A 1 309 ? -32.020 25.006 -5.020 1.00 85.06 309 GLU A CA 1
ATOM 2518 C C . GLU A 1 309 ? -33.327 25.755 -4.717 1.00 85.06 309 GLU A C 1
ATOM 2520 O O . GLU A 1 309 ? -33.664 25.995 -3.560 1.00 85.06 309 GLU A O 1
ATOM 2525 N N . LYS A 1 310 ? -34.093 26.133 -5.748 1.00 80.62 310 LYS A N 1
ATOM 2526 C CA . LYS A 1 310 ? -35.392 26.810 -5.580 1.00 80.62 310 LYS A CA 1
ATOM 2527 C C . LYS A 1 310 ? -36.526 25.793 -5.652 1.00 80.62 310 LYS A C 1
ATOM 2529 O O . LYS A 1 310 ? -36.631 25.053 -6.627 1.00 80.62 310 LYS A O 1
ATOM 2534 N N . ARG A 1 311 ? -37.426 25.811 -4.669 1.00 77.31 311 ARG A N 1
ATOM 2535 C CA . ARG A 1 311 ? -38.602 24.936 -4.600 1.00 77.31 311 ARG A CA 1
ATOM 2536 C C . ARG A 1 311 ? -39.888 25.748 -4.493 1.00 77.31 311 ARG A C 1
ATOM 2538 O O . ARG A 1 311 ? -39.982 26.694 -3.715 1.00 77.31 311 ARG A O 1
ATOM 2545 N N . LYS A 1 312 ? -40.911 25.350 -5.250 1.00 74.12 312 LYS A N 1
ATOM 2546 C CA . LYS A 1 312 ? -42.263 25.922 -5.166 1.00 74.12 312 LYS A CA 1
ATOM 2547 C C . LYS A 1 312 ? -43.164 25.034 -4.317 1.00 74.12 312 LYS A C 1
ATOM 2549 O O . LYS A 1 312 ? -43.206 23.826 -4.528 1.00 74.12 312 LYS A O 1
ATOM 2554 N N . SER A 1 313 ? -43.902 25.637 -3.389 1.00 72.00 313 SER A N 1
ATOM 2555 C CA . SER A 1 313 ? -45.012 24.986 -2.686 1.00 72.00 313 SER A CA 1
ATOM 2556 C C . SER A 1 313 ? -46.207 25.938 -2.677 1.00 72.00 313 SER A C 1
ATOM 2558 O O . SER A 1 313 ? -46.202 26.963 -1.992 1.00 72.00 313 SER A O 1
ATOM 2560 N N . GLY A 1 314 ? -47.203 25.650 -3.519 1.00 76.12 314 GLY A N 1
ATOM 2561 C CA . GLY A 1 314 ? -48.304 26.575 -3.801 1.00 76.12 314 GLY A CA 1
ATOM 2562 C C . GLY A 1 314 ? -47.812 27.890 -4.422 1.00 76.12 314 GLY A C 1
ATOM 2563 O O . GLY A 1 314 ? -47.057 27.881 -5.391 1.00 76.12 314 GLY A O 1
ATOM 2564 N N . PHE A 1 315 ? -48.225 29.024 -3.847 1.00 68.38 315 PHE A N 1
ATOM 2565 C CA . PHE A 1 315 ? -47.827 30.374 -4.282 1.00 68.38 315 PHE A CA 1
ATOM 2566 C C . PHE A 1 315 ? -46.507 30.869 -3.666 1.00 68.38 315 PHE A C 1
ATOM 2568 O O . PHE A 1 315 ? -46.117 32.016 -3.885 1.00 68.38 315 PHE A O 1
ATOM 2575 N N . LEU A 1 316 ? -45.833 30.041 -2.862 1.00 62.09 316 LEU A N 1
ATOM 2576 C CA . LEU A 1 316 ? -44.611 30.411 -2.155 1.00 62.09 316 LEU A CA 1
ATOM 2577 C C . LEU A 1 316 ? -43.386 29.774 -2.825 1.00 62.09 316 LEU A C 1
ATOM 2579 O O . LEU A 1 316 ? -43.357 28.571 -3.093 1.00 62.09 316 LEU A O 1
ATOM 2583 N N . GLU A 1 317 ? -42.369 30.600 -3.074 1.00 66.31 317 GLU A N 1
ATOM 2584 C CA . GLU A 1 317 ? -41.026 30.168 -3.466 1.00 66.31 317 GLU A CA 1
ATOM 2585 C C . GLU A 1 317 ? -40.136 30.087 -2.221 1.00 66.31 317 GLU A C 1
ATOM 2587 O O . GLU A 1 317 ? -40.030 31.042 -1.445 1.00 66.31 317 GLU A O 1
ATOM 2592 N N . TYR A 1 318 ? -39.510 28.929 -2.046 1.00 71.94 318 TYR A N 1
ATOM 2593 C CA . TYR A 1 318 ? -38.516 28.632 -1.025 1.00 71.94 318 TYR A CA 1
ATOM 2594 C C . TYR A 1 318 ? -37.181 28.371 -1.713 1.00 71.94 318 TYR A C 1
ATOM 2596 O O . TYR A 1 318 ? -37.148 27.938 -2.865 1.00 71.94 318 TYR A O 1
ATOM 2604 N N . SER A 1 319 ? -36.092 28.595 -0.993 1.00 76.00 319 SER A N 1
ATOM 2605 C CA . SER A 1 319 ? -34.760 28.250 -1.468 1.00 76.00 319 SER A CA 1
ATOM 2606 C C . SER A 1 319 ? -34.074 27.424 -0.393 1.00 76.00 319 SER A C 1
ATOM 2608 O O . SER A 1 319 ? -33.989 27.849 0.761 1.00 76.00 319 SER A O 1
ATOM 2610 N N . ASP A 1 320 ? -33.639 26.238 -0.785 1.00 83.44 320 ASP A N 1
ATOM 2611 C CA . ASP A 1 320 ? -33.019 25.227 0.050 1.00 83.44 320 ASP A CA 1
ATOM 2612 C C . ASP A 1 320 ? -31.502 25.274 -0.162 1.00 83.44 320 ASP A C 1
ATOM 2614 O O . ASP A 1 320 ? -31.027 25.383 -1.293 1.00 83.44 320 ASP A O 1
ATOM 2618 N N . LEU A 1 321 ? -30.731 25.195 0.922 1.00 86.56 321 LEU A N 1
ATOM 2619 C CA . LEU A 1 321 ? -29.287 25.008 0.824 1.00 86.56 321 LEU A CA 1
ATOM 2620 C C . LEU A 1 321 ? -29.009 23.512 0.701 1.00 86.56 321 LEU A C 1
ATOM 2622 O O . LEU A 1 321 ? -29.410 22.731 1.569 1.00 86.56 321 LEU A O 1
ATOM 2626 N N . VAL A 1 322 ? -28.319 23.129 -0.364 1.00 89.50 322 VAL A N 1
ATOM 2627 C CA . VAL A 1 322 ? -28.098 21.735 -0.733 1.00 89.50 322 VAL A CA 1
ATOM 2628 C C . VAL A 1 322 ? -26.612 21.492 -0.944 1.00 89.50 322 VAL A C 1
ATOM 2630 O O . VAL A 1 322 ? -25.948 22.284 -1.604 1.00 89.50 322 VAL A O 1
ATOM 2633 N N . PHE A 1 323 ? -26.084 20.414 -0.376 1.00 91.31 323 PHE A N 1
ATOM 2634 C CA . PHE A 1 323 ? -24.716 19.957 -0.617 1.00 91.31 323 PHE A CA 1
ATOM 2635 C C . PHE A 1 323 ? -24.603 18.455 -0.417 1.00 91.31 323 PHE A C 1
ATOM 2637 O O . PHE A 1 323 ? -25.429 17.859 0.271 1.00 91.31 323 PHE A O 1
ATOM 2644 N N . ASP A 1 324 ? -23.540 17.873 -0.951 1.00 91.25 324 ASP A N 1
ATOM 2645 C CA . ASP A 1 324 ? -23.196 16.478 -0.729 1.00 91.25 324 ASP A CA 1
ATOM 2646 C C . ASP A 1 324 ? -22.080 16.382 0.313 1.00 91.25 324 ASP A C 1
ATOM 2648 O O . ASP A 1 324 ? -21.173 17.221 0.341 1.00 91.25 324 ASP A O 1
ATOM 2652 N N . ILE A 1 325 ? -22.150 15.374 1.181 1.00 90.00 325 ILE A N 1
ATOM 2653 C CA . ILE A 1 325 ? -21.121 15.087 2.180 1.00 90.00 325 ILE A CA 1
ATOM 2654 C C . ILE A 1 325 ? -20.576 13.670 1.998 1.00 90.00 325 ILE A C 1
ATOM 2656 O O . ILE A 1 325 ? -21.320 12.695 1.989 1.00 90.00 325 ILE A O 1
ATOM 2660 N N . GLU A 1 326 ? -19.264 13.558 1.835 1.00 90.50 326 GLU A N 1
ATOM 2661 C CA . GLU A 1 326 ? -18.551 12.296 1.622 1.00 90.50 326 GLU A CA 1
ATOM 2662 C C . GLU A 1 326 ? -17.762 11.927 2.885 1.00 90.50 326 GLU A C 1
ATOM 2664 O O . GLU A 1 326 ? -17.063 12.782 3.433 1.00 90.50 326 GLU A O 1
ATOM 2669 N N . ASN A 1 327 ? -17.846 10.669 3.337 1.00 88.19 327 ASN A N 1
ATOM 2670 C CA . ASN A 1 327 ? -17.003 10.138 4.411 1.00 88.19 327 ASN A CA 1
ATOM 2671 C C . ASN A 1 327 ? -15.771 9.433 3.832 1.00 88.19 327 ASN A C 1
ATOM 2673 O O . ASN A 1 327 ? -15.847 8.314 3.322 1.00 88.19 327 ASN A O 1
ATOM 2677 N N . ARG A 1 328 ? -14.624 10.099 3.971 1.00 83.50 328 ARG A N 1
ATOM 2678 C CA . ARG A 1 328 ? -13.299 9.621 3.561 1.00 83.50 328 ARG A CA 1
ATOM 2679 C C . ARG A 1 328 ? -12.511 8.952 4.677 1.00 83.50 328 ARG A C 1
ATOM 2681 O O . ARG A 1 328 ? -11.368 8.557 4.459 1.00 83.50 328 ARG A O 1
ATOM 2688 N N . SER A 1 329 ? -13.079 8.845 5.873 1.00 76.06 329 SER A N 1
ATOM 2689 C CA . SER A 1 329 ? -12.424 8.113 6.950 1.00 76.06 329 SER A CA 1
ATOM 2690 C C . SER A 1 329 ? -12.436 6.606 6.678 1.00 76.06 329 SER A C 1
ATOM 2692 O O . SER A 1 329 ? -13.210 6.097 5.871 1.00 76.06 329 SER A O 1
ATOM 2694 N N . ASN A 1 330 ? -11.614 5.863 7.418 1.00 68.31 330 ASN A N 1
ATOM 2695 C CA . ASN A 1 330 ? -11.552 4.399 7.335 1.00 68.31 330 ASN A CA 1
ATOM 2696 C C . ASN A 1 330 ? -12.728 3.699 8.053 1.00 68.31 330 ASN A C 1
ATOM 2698 O O . ASN A 1 330 ? -12.653 2.505 8.350 1.00 68.31 330 ASN A O 1
ATOM 2702 N N . SER A 1 331 ? -13.775 4.436 8.440 1.00 71.62 331 SER A N 1
ATOM 2703 C CA . SER A 1 331 ? -14.854 3.923 9.284 1.00 71.62 331 SER A CA 1
ATOM 2704 C C . SER A 1 331 ? -16.174 4.658 9.100 1.00 71.62 331 SER A C 1
ATOM 2706 O O . SER A 1 331 ? -16.196 5.871 8.921 1.00 71.62 331 SER A O 1
ATOM 2708 N N . ASP A 1 332 ? -17.287 3.946 9.236 1.00 79.75 332 ASP A N 1
ATOM 2709 C CA . ASP A 1 332 ? -18.611 4.564 9.198 1.00 79.75 332 ASP A CA 1
ATOM 2710 C C . ASP A 1 332 ? -18.780 5.605 10.310 1.00 79.75 332 ASP A C 1
ATOM 2712 O O . ASP A 1 332 ? -18.410 5.388 11.470 1.00 79.75 332 ASP A O 1
ATOM 2716 N N . ILE A 1 333 ? -19.394 6.739 9.974 1.00 80.69 333 ILE A N 1
ATOM 2717 C CA . ILE A 1 333 ? -19.714 7.782 10.944 1.00 80.69 333 ILE A CA 1
ATOM 2718 C C . ILE A 1 333 ? -21.158 7.584 11.394 1.00 80.69 333 ILE A C 1
ATOM 2720 O O . ILE A 1 333 ? -22.118 7.948 10.721 1.00 80.69 333 ILE A O 1
ATOM 2724 N N . ASN A 1 334 ? -21.315 7.033 12.595 1.00 80.06 334 ASN A N 1
ATOM 2725 C CA . ASN A 1 334 ? -22.620 6.700 13.168 1.00 80.06 334 ASN A CA 1
ATOM 2726 C C . ASN A 1 334 ? -23.345 7.884 13.822 1.00 80.06 334 ASN A C 1
ATOM 2728 O O . ASN A 1 334 ? -24.492 7.753 14.256 1.00 80.06 334 ASN A O 1
ATOM 2732 N N . ARG A 1 335 ? -22.686 9.032 13.996 1.00 84.44 335 ARG A N 1
ATOM 2733 C CA . ARG A 1 335 ? -23.280 10.232 14.598 1.00 84.44 335 ARG A CA 1
ATOM 2734 C C . ARG A 1 335 ? -22.640 11.466 13.989 1.00 84.44 335 ARG A C 1
ATOM 2736 O O . ARG A 1 335 ? -21.462 11.710 14.214 1.00 84.44 335 ARG A O 1
ATOM 2743 N N . LEU A 1 336 ? -23.416 12.248 13.250 1.00 87.38 336 LEU A N 1
ATOM 2744 C CA . LEU A 1 336 ? -22.935 13.496 12.669 1.00 87.38 336 LEU A CA 1
ATOM 2745 C C . LEU A 1 336 ? -24.054 14.524 12.647 1.00 87.38 336 LEU A C 1
ATOM 2747 O O . LEU A 1 336 ? -25.176 14.227 12.240 1.00 87.38 336 LEU A O 1
ATOM 2751 N N . TRP A 1 337 ? -23.741 15.734 13.079 1.00 90.06 337 TRP A N 1
ATOM 2752 C CA . TRP A 1 337 ? -24.589 16.907 12.947 1.00 90.06 337 TRP A CA 1
ATOM 2753 C C . TRP A 1 337 ? -23.872 17.918 12.074 1.00 90.06 337 TRP A C 1
ATOM 2755 O O . TRP A 1 337 ? -22.678 18.131 12.261 1.00 90.06 337 TRP A O 1
ATOM 2765 N N . ALA A 1 338 ? -24.605 18.573 11.185 1.00 91.31 338 ALA A N 1
ATOM 2766 C CA . ALA A 1 338 ? -24.140 19.757 10.487 1.00 91.31 338 ALA A CA 1
ATOM 2767 C C . ALA A 1 338 ? -24.893 20.992 10.960 1.00 91.31 338 ALA A C 1
ATOM 2769 O O . ALA A 1 338 ? -26.077 20.932 11.300 1.00 91.31 338 ALA A O 1
ATOM 2770 N N . ARG A 1 339 ? -24.183 22.112 10.929 1.00 91.81 339 ARG A N 1
ATOM 2771 C CA . ARG A 1 339 ? -24.679 23.456 11.143 1.00 91.81 339 ARG A CA 1
ATOM 2772 C C . ARG A 1 339 ? -24.281 24.307 9.946 1.00 91.81 339 ARG A C 1
ATOM 2774 O O . ARG A 1 339 ? -23.096 24.529 9.729 1.00 91.81 339 ARG A O 1
ATOM 2781 N N . ALA A 1 340 ? -25.251 24.810 9.199 1.00 90.38 340 ALA A N 1
ATOM 2782 C CA . ALA A 1 340 ? -25.019 25.814 8.171 1.00 90.38 340 ALA A CA 1
ATOM 2783 C C . ALA A 1 340 ? -25.237 27.212 8.762 1.00 90.38 340 ALA A C 1
ATOM 2785 O O . ALA A 1 340 ? -26.308 27.499 9.297 1.00 90.38 340 ALA A O 1
ATOM 2786 N N . VAL A 1 341 ? -24.228 28.072 8.659 1.00 90.00 341 VAL A N 1
ATOM 2787 C CA . VAL A 1 341 ? -24.287 29.491 9.014 1.00 90.00 341 VAL A CA 1
ATOM 2788 C C . VAL A 1 341 ? -24.287 30.296 7.723 1.00 90.00 341 VAL A C 1
ATOM 2790 O O . VAL A 1 341 ? -23.372 30.181 6.911 1.00 90.00 341 VAL A O 1
ATOM 2793 N N . ILE A 1 342 ? -25.332 31.088 7.521 1.00 86.50 342 ILE A N 1
ATOM 2794 C CA . ILE A 1 342 ? -25.556 31.891 6.324 1.00 86.50 342 ILE A CA 1
ATOM 2795 C C . ILE A 1 342 ? -25.466 33.361 6.730 1.00 86.50 342 ILE A C 1
ATOM 2797 O O . ILE A 1 342 ? -26.290 33.826 7.517 1.00 86.50 342 ILE A O 1
ATOM 2801 N N . ARG A 1 343 ? -24.486 34.091 6.190 1.00 86.06 343 ARG A N 1
ATOM 2802 C CA . ARG A 1 343 ? -24.293 35.528 6.438 1.00 86.06 343 ARG A CA 1
ATOM 2803 C C . ARG A 1 343 ? -24.555 36.332 5.174 1.00 86.06 343 ARG A C 1
ATOM 2805 O O . ARG A 1 343 ? -23.904 36.122 4.145 1.00 86.06 343 ARG A O 1
ATOM 2812 N N . LYS A 1 344 ? -25.491 37.280 5.252 1.00 77.75 344 LYS A N 1
ATOM 2813 C CA . LYS A 1 344 ? -25.690 38.275 4.188 1.00 77.75 344 LYS A CA 1
ATOM 2814 C C . LYS A 1 344 ? -24.633 39.365 4.319 1.00 77.75 344 LYS A C 1
ATOM 2816 O O . LYS A 1 344 ? -24.569 40.033 5.346 1.00 77.75 344 LYS A O 1
ATOM 2821 N N . ILE A 1 345 ? -23.848 39.574 3.267 1.00 68.06 345 ILE A N 1
ATOM 2822 C CA . ILE A 1 345 ? -22.872 40.664 3.215 1.00 68.06 345 ILE A CA 1
ATOM 2823 C C . ILE A 1 345 ? -23.641 41.942 2.850 1.00 68.06 345 ILE A C 1
ATOM 2825 O O . ILE A 1 345 ? -24.005 42.138 1.691 1.00 68.06 345 ILE A O 1
ATOM 2829 N N . GLN A 1 346 ? -23.958 42.786 3.836 1.00 65.25 346 GLN A N 1
ATOM 2830 C CA . GLN A 1 346 ? -24.556 44.105 3.604 1.00 65.25 346 GLN A CA 1
ATOM 2831 C C . GLN A 1 346 ? -23.611 45.213 4.080 1.00 65.25 346 GLN A C 1
ATOM 2833 O O . GLN A 1 346 ? -22.890 45.050 5.060 1.00 65.25 346 GLN A O 1
ATOM 2838 N N . ASN A 1 347 ? -23.659 46.376 3.420 1.00 52.47 347 ASN A N 1
ATOM 2839 C CA . ASN A 1 347 ? -22.861 47.555 3.790 1.00 52.47 347 ASN A CA 1
ATOM 2840 C C . ASN A 1 347 ? -23.233 48.140 5.173 1.00 52.47 347 ASN A C 1
ATOM 2842 O O . ASN A 1 347 ? -22.551 49.041 5.655 1.00 52.47 347 ASN A O 1
ATOM 2846 N N . VAL A 1 348 ? -24.317 47.660 5.800 1.00 47.50 348 VAL A N 1
ATOM 2847 C CA . VAL A 1 348 ? -24.850 48.148 7.080 1.00 47.50 348 VAL A CA 1
ATOM 2848 C C . VAL A 1 348 ? -25.353 46.954 7.915 1.00 47.50 348 VAL A C 1
ATOM 2850 O O . VAL A 1 348 ? -26.552 46.773 8.098 1.00 47.50 348 VAL A O 1
ATOM 2853 N N . GLY A 1 349 ? -24.426 46.117 8.392 1.00 54.41 349 GLY A N 1
ATOM 2854 C CA . GLY A 1 349 ? -24.689 45.014 9.334 1.00 54.41 349 GLY A CA 1
ATOM 2855 C C . GLY A 1 349 ? -24.741 43.610 8.712 1.00 54.41 349 GLY A C 1
ATOM 2856 O O . GLY A 1 349 ? -25.124 43.437 7.558 1.00 54.41 349 GLY A O 1
ATOM 2857 N N . GLU A 1 350 ? -24.346 42.599 9.490 1.00 58.22 350 GLU A N 1
ATOM 2858 C CA . GLU A 1 350 ? -24.417 41.182 9.109 1.00 58.22 350 GLU A CA 1
ATOM 2859 C C . GLU A 1 350 ? -25.735 40.571 9.622 1.00 58.22 350 GLU A C 1
ATOM 2861 O O . GLU A 1 350 ? -25.973 40.530 10.827 1.00 58.22 350 GLU A O 1
ATOM 2866 N N . ASP A 1 351 ? -26.601 40.099 8.718 1.00 71.25 351 ASP A N 1
ATOM 2867 C CA . ASP A 1 351 ? -27.730 39.221 9.076 1.00 71.25 351 ASP A CA 1
ATOM 2868 C C . ASP A 1 351 ? -27.212 37.775 9.043 1.00 71.25 351 ASP A C 1
ATOM 2870 O O . ASP A 1 351 ? -26.915 37.246 7.963 1.00 71.25 351 ASP A O 1
ATOM 2874 N N . GLU A 1 352 ? -27.030 37.177 10.225 1.00 81.00 352 GLU A N 1
ATOM 2875 C CA . GLU A 1 352 ? -26.568 35.798 10.409 1.00 81.00 352 GLU A CA 1
ATOM 2876 C C . GLU A 1 352 ? -27.750 34.875 10.712 1.00 81.00 352 GLU A C 1
ATOM 2878 O O . GLU A 1 352 ? -28.542 35.117 11.624 1.00 81.00 352 GLU A O 1
ATOM 2883 N N . ARG A 1 353 ? -27.839 33.763 9.977 1.00 80.81 353 ARG A N 1
ATOM 2884 C CA . ARG A 1 353 ? -28.806 32.697 10.253 1.00 80.81 353 ARG A CA 1
ATOM 2885 C C . ARG A 1 353 ? -28.132 31.348 10.367 1.00 80.81 353 ARG A C 1
ATOM 2887 O O . ARG A 1 353 ? -27.233 31.033 9.594 1.00 80.81 353 ARG A O 1
ATOM 2894 N N . VAL A 1 354 ? -28.616 30.540 11.304 1.00 85.12 354 VAL A N 1
ATOM 2895 C CA . VAL A 1 354 ? -28.015 29.258 11.669 1.00 85.12 354 VAL A CA 1
ATOM 2896 C C . VAL A 1 354 ? -29.046 28.143 11.520 1.00 85.12 354 VAL A C 1
ATOM 2898 O O . VAL A 1 354 ? -30.152 28.241 12.047 1.00 85.12 354 VAL A O 1
ATOM 2901 N N . PHE A 1 355 ? -28.675 27.073 10.819 1.00 86.94 355 PHE A N 1
ATOM 2902 C CA . PHE A 1 355 ? -29.500 25.880 10.615 1.00 86.94 355 PHE A CA 1
ATOM 2903 C C . PHE A 1 355 ? -28.747 24.653 11.085 1.00 86.94 355 PHE A C 1
ATOM 2905 O O . PHE A 1 355 ? -27.599 24.481 10.700 1.00 86.94 355 PHE A O 1
ATOM 2912 N N . GLU A 1 356 ? -29.386 23.782 11.861 1.00 90.00 356 GLU A N 1
ATOM 2913 C CA . GLU A 1 356 ? -28.776 22.547 12.357 1.00 90.00 356 GLU A CA 1
ATOM 2914 C C . GLU A 1 356 ? -29.577 21.320 11.936 1.00 90.00 356 GLU A C 1
ATOM 2916 O O . GLU A 1 356 ? -30.808 21.324 11.963 1.00 90.00 356 GLU A O 1
ATOM 2921 N N . LYS A 1 357 ? -28.874 20.255 11.545 1.00 89.38 357 LYS A N 1
ATOM 2922 C CA . LYS A 1 357 ? -29.478 18.990 11.127 1.00 89.38 357 LYS A CA 1
ATOM 2923 C C . LYS A 1 357 ? -28.570 17.831 11.504 1.00 89.38 357 LYS A C 1
ATOM 2925 O O . LYS A 1 357 ? -27.354 17.898 11.339 1.00 89.38 357 LYS A O 1
ATOM 2930 N N . LYS A 1 358 ? -29.169 16.742 11.979 1.00 89.44 358 LYS A N 1
ATOM 2931 C CA . LYS A 1 358 ? -28.474 15.465 12.126 1.00 89.44 358 LYS A CA 1
ATOM 2932 C C . LYS A 1 358 ? -28.369 14.802 10.752 1.00 89.44 358 LYS A C 1
ATOM 2934 O O . LYS A 1 358 ? -29.398 14.547 10.136 1.00 89.44 358 LYS A O 1
ATOM 2939 N N . ILE A 1 359 ? -27.143 14.570 10.295 1.00 88.94 359 ILE A N 1
ATOM 2940 C CA . ILE A 1 359 ? -26.839 13.910 9.020 1.00 88.94 359 ILE A CA 1
ATOM 2941 C C . ILE A 1 359 ? -26.771 12.401 9.241 1.00 88.94 359 ILE A C 1
ATOM 2943 O O . ILE A 1 359 ? -27.532 11.669 8.634 1.00 88.94 359 ILE A O 1
ATOM 2947 N N . ALA A 1 360 ? -25.958 11.945 10.198 1.00 87.50 360 ALA A N 1
ATOM 2948 C CA . ALA A 1 360 ? -25.732 10.517 10.406 1.00 87.50 360 ALA A CA 1
ATOM 2949 C C . ALA A 1 360 ? -26.233 10.022 11.768 1.00 87.50 360 ALA A C 1
ATOM 2951 O O . ALA A 1 360 ? -26.184 10.729 12.788 1.00 87.50 360 ALA A O 1
ATOM 2952 N N . SER A 1 361 ? -26.710 8.777 11.802 1.00 83.44 361 SER A N 1
ATOM 2953 C CA . SER A 1 361 ? -27.168 8.081 13.007 1.00 83.44 361 SER A CA 1
ATOM 2954 C C . SER A 1 361 ? -26.804 6.595 12.972 1.00 83.44 361 SER A C 1
ATOM 2956 O O . SER A 1 361 ? -26.585 6.040 11.911 1.00 83.44 361 SER A O 1
ATOM 2958 N N . THR A 1 362 ? -26.851 5.899 14.108 1.00 75.00 362 THR A N 1
ATOM 2959 C CA . THR A 1 362 ? -26.585 4.448 14.167 1.00 75.00 362 THR A CA 1
ATOM 2960 C C . THR A 1 362 ? -27.509 3.609 13.269 1.00 75.00 362 THR A C 1
ATOM 2962 O O . THR A 1 362 ? -27.179 2.481 12.938 1.00 75.00 362 THR A O 1
ATOM 2965 N N . ARG A 1 363 ? -28.684 4.133 12.888 1.00 81.06 363 ARG A N 1
ATOM 2966 C CA . ARG A 1 363 ? -29.626 3.457 11.975 1.00 81.06 363 ARG A CA 1
ATOM 2967 C C . ARG A 1 363 ? -29.454 3.860 10.507 1.00 81.06 363 ARG A C 1
ATOM 2969 O O . ARG A 1 363 ? -30.048 3.228 9.648 1.00 81.06 363 ARG A O 1
ATOM 2976 N N . SER A 1 364 ? -28.717 4.935 10.252 1.00 84.00 364 SER A N 1
ATOM 2977 C CA . SER A 1 364 ? -28.445 5.499 8.929 1.00 84.00 364 SER A CA 1
ATOM 2978 C C . SER A 1 364 ? -27.081 6.180 9.020 1.00 84.00 364 SER A C 1
ATOM 2980 O O . SER A 1 364 ? -27.026 7.393 9.268 1.00 84.00 364 SER A O 1
ATOM 2982 N N . PRO A 1 365 ? -25.997 5.389 9.048 1.00 83.69 365 PRO A N 1
ATOM 2983 C CA . PRO A 1 365 ? -24.657 5.925 9.186 1.00 83.69 365 PRO A CA 1
ATOM 2984 C C . PRO A 1 365 ? -24.201 6.548 7.873 1.00 83.69 365 PRO A C 1
ATOM 2986 O O . PRO A 1 365 ? -24.696 6.201 6.805 1.00 83.69 365 PRO A O 1
ATOM 2989 N N . LEU A 1 366 ? -23.226 7.445 7.967 1.00 85.06 366 LEU A N 1
ATOM 2990 C CA . LEU A 1 366 ? -22.505 7.911 6.793 1.00 85.06 366 LEU A CA 1
ATOM 2991 C C . LEU A 1 366 ? -21.372 6.909 6.533 1.00 85.06 366 LEU A C 1
ATOM 2993 O O . LEU A 1 366 ? -20.365 6.916 7.249 1.00 85.06 366 LEU A O 1
ATOM 2997 N N . PHE A 1 367 ? -21.583 5.998 5.586 1.00 81.56 367 PHE A N 1
ATOM 2998 C CA . PHE A 1 367 ? -20.681 4.877 5.316 1.00 81.56 367 PHE A CA 1
ATOM 2999 C C . PHE A 1 367 ? -19.327 5.336 4.768 1.00 81.56 367 PHE A C 1
ATOM 3001 O O . PHE A 1 367 ? -19.242 6.307 4.015 1.00 81.56 367 PHE A O 1
ATOM 3008 N N . ALA A 1 368 ? -18.255 4.659 5.177 1.00 80.81 368 ALA A N 1
ATOM 3009 C CA . ALA A 1 368 ? -16.914 4.928 4.663 1.00 80.81 368 ALA A CA 1
ATOM 3010 C C . ALA A 1 368 ? -16.784 4.505 3.195 1.00 80.81 368 ALA A C 1
ATOM 3012 O O . ALA A 1 368 ? -17.207 3.412 2.828 1.00 80.81 368 ALA A O 1
ATOM 3013 N N . ALA A 1 369 ? -16.146 5.349 2.377 1.00 66.81 369 ALA A N 1
ATOM 3014 C CA . ALA A 1 369 ? -15.858 5.075 0.964 1.00 66.81 369 ALA A CA 1
ATOM 3015 C C . ALA A 1 369 ? -17.092 4.788 0.073 1.00 66.81 369 ALA A C 1
ATOM 3017 O O . ALA A 1 369 ? -16.941 4.288 -1.043 1.00 66.81 369 ALA A O 1
ATOM 3018 N N . GLU A 1 370 ? -18.300 5.130 0.532 1.00 68.12 370 GLU A N 1
ATOM 3019 C CA . GLU A 1 370 ? -19.520 5.135 -0.282 1.00 68.12 370 GLU A CA 1
ATOM 3020 C C . GLU A 1 370 ? -19.780 6.510 -0.922 1.00 68.12 370 GLU A C 1
ATOM 3022 O O . GLU A 1 370 ? -19.170 7.523 -0.570 1.00 68.12 370 GLU A O 1
ATOM 3027 N N . SER A 1 371 ? -20.697 6.545 -1.896 1.00 64.25 371 SER A N 1
ATOM 3028 C CA . SER A 1 371 ? -21.118 7.770 -2.583 1.00 64.25 371 SER A CA 1
ATOM 3029 C C . SER A 1 371 ? -21.617 8.832 -1.604 1.00 64.25 371 SER A C 1
ATOM 3031 O O . SER A 1 371 ? -22.315 8.511 -0.644 1.00 64.25 371 SER A O 1
ATOM 3033 N N . ALA A 1 372 ? -21.307 10.098 -1.885 1.00 77.06 372 ALA A N 1
ATOM 3034 C CA . ALA A 1 372 ? -21.657 11.221 -1.025 1.00 77.06 372 ALA A CA 1
ATOM 3035 C C . ALA A 1 372 ? -23.167 11.286 -0.700 1.00 77.06 372 ALA A C 1
ATOM 3037 O O . ALA A 1 372 ? -24.018 11.089 -1.570 1.00 77.06 372 ALA A O 1
ATOM 3038 N N . GLU A 1 373 ? -23.502 11.587 0.557 1.00 84.06 373 GLU A N 1
ATOM 3039 C CA . GLU A 1 373 ? -24.882 11.729 1.022 1.00 84.06 373 GLU A CA 1
ATOM 3040 C C . GLU A 1 373 ? -25.383 13.157 0.762 1.00 84.06 373 GLU A C 1
ATOM 3042 O O . GLU A 1 373 ? -24.762 14.136 1.182 1.00 84.06 373 GLU A O 1
ATOM 3047 N N . LYS A 1 374 ? -26.534 13.289 0.091 1.00 87.00 374 LYS A N 1
ATOM 3048 C CA . LYS A 1 374 ? -27.145 14.592 -0.199 1.00 87.00 374 LYS A CA 1
ATOM 3049 C C . LYS A 1 374 ? -27.813 15.170 1.052 1.00 87.00 374 LYS A C 1
ATOM 3051 O O . LYS A 1 374 ? -28.787 14.627 1.578 1.00 87.00 374 LYS A O 1
ATOM 3056 N N . VAL A 1 375 ? -27.347 16.333 1.497 1.00 85.56 375 VAL A N 1
ATOM 3057 C CA . VAL A 1 375 ? -27.864 17.070 2.652 1.00 85.56 375 VAL A CA 1
ATOM 3058 C C . VAL A 1 375 ? -28.617 18.313 2.196 1.00 85.56 375 VAL A C 1
ATOM 3060 O O . VAL A 1 375 ? -28.079 19.200 1.539 1.00 85.56 375 VAL A O 1
ATOM 3063 N N . THR A 1 376 ? -29.875 18.410 2.623 1.00 84.62 376 THR A N 1
ATOM 3064 C CA . THR A 1 376 ? -30.725 19.586 2.395 1.00 84.62 376 THR A CA 1
ATOM 3065 C C . THR A 1 376 ? -31.072 20.278 3.710 1.00 84.62 376 THR A C 1
ATOM 3067 O O . THR A 1 376 ? -31.618 19.642 4.626 1.00 84.62 376 THR A O 1
ATOM 3070 N N . PHE A 1 377 ? -30.791 21.580 3.775 1.00 82.94 377 PHE A N 1
ATOM 3071 C CA . PHE A 1 377 ? -31.281 22.510 4.787 1.00 82.94 377 PHE A CA 1
ATOM 3072 C C . PHE A 1 377 ? -32.407 23.365 4.204 1.00 82.94 377 PHE A C 1
ATOM 3074 O O . PHE A 1 377 ? -32.176 24.178 3.310 1.00 82.94 377 PHE A O 1
ATOM 3081 N N . THR A 1 378 ? -33.610 23.215 4.761 1.00 74.62 378 THR A N 1
ATOM 3082 C CA . THR A 1 378 ? -34.771 24.036 4.404 1.00 74.62 378 THR A CA 1
ATOM 3083 C C . THR A 1 378 ? -34.956 25.140 5.438 1.00 74.62 378 THR A C 1
ATOM 3085 O O . THR A 1 378 ? -35.338 24.852 6.577 1.00 74.62 378 THR A O 1
ATOM 3088 N N . PRO A 1 379 ? -34.687 26.408 5.094 1.00 63.72 379 PR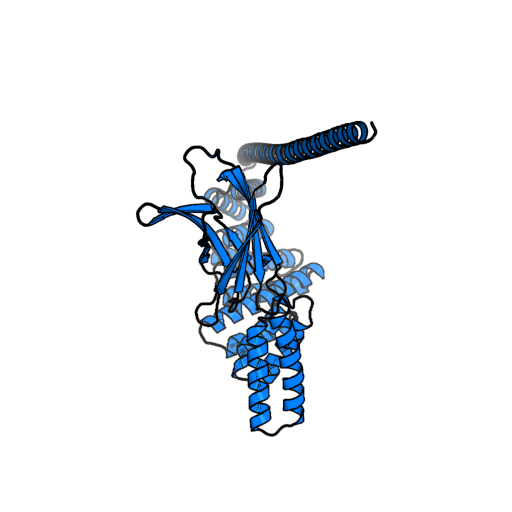O A N 1
ATOM 3089 C CA . PRO A 1 379 ? -34.895 27.500 6.024 1.00 63.72 379 PRO A CA 1
ATOM 3090 C C . PRO A 1 379 ? -36.395 27.725 6.250 1.00 63.72 379 PRO A C 1
ATOM 3092 O O . PRO A 1 379 ? -37.141 27.991 5.310 1.00 63.72 379 PRO A O 1
ATOM 3095 N N . TYR A 1 380 ? -36.835 27.647 7.510 1.00 52.94 380 TYR A N 1
ATOM 3096 C CA . TYR A 1 380 ? -38.254 27.751 7.880 1.00 52.94 380 TYR A CA 1
ATOM 3097 C C . TYR A 1 380 ? -38.874 29.133 7.603 1.00 52.94 380 TYR A C 1
ATOM 3099 O O . TYR A 1 380 ? -40.092 29.248 7.509 1.00 52.94 380 TYR A O 1
ATOM 3107 N N . GLU A 1 381 ? -38.067 30.179 7.396 1.00 51.12 381 GLU A N 1
ATOM 3108 C CA . GLU A 1 381 ? -38.571 31.532 7.157 1.00 51.12 381 GLU A CA 1
ATOM 3109 C C . GLU A 1 381 ? -37.726 32.308 6.141 1.00 51.12 381 GLU A C 1
ATOM 3111 O O . GLU A 1 381 ? -36.626 32.764 6.439 1.00 51.12 381 GLU A O 1
ATOM 3116 N N . GLY A 1 382 ? -38.268 32.521 4.939 1.00 51.00 382 GLY A N 1
ATOM 3117 C CA . GLY A 1 382 ? -38.146 33.782 4.193 1.00 51.00 382 GLY A CA 1
ATOM 3118 C C . GLY A 1 382 ? -36.765 34.324 3.793 1.00 51.00 382 GLY A C 1
ATOM 3119 O O . GLY A 1 382 ? -36.732 35.436 3.276 1.00 51.00 382 GLY A O 1
ATOM 3120 N N . LEU A 1 383 ? -35.654 33.594 3.966 1.00 50.84 383 LEU A N 1
ATOM 3121 C CA . LEU A 1 383 ? -34.287 34.045 3.614 1.00 50.84 383 LEU A CA 1
ATOM 3122 C C . LEU A 1 383 ? -34.171 34.593 2.187 1.00 50.84 383 LEU A C 1
ATOM 3124 O O . LEU A 1 383 ? -33.363 35.483 1.912 1.00 50.84 383 LEU A O 1
ATOM 3128 N N . PHE A 1 384 ? -35.032 34.053 1.333 1.00 52.12 384 PHE A N 1
ATOM 3129 C CA . PHE A 1 384 ? -35.002 34.121 -0.109 1.00 52.12 384 PHE A CA 1
ATOM 3130 C C . PHE A 1 384 ? -36.375 34.471 -0.703 1.00 52.12 384 PHE A C 1
ATOM 3132 O O . PHE A 1 384 ? -36.639 34.205 -1.875 1.00 52.12 384 PHE A O 1
ATOM 3139 N N . ARG A 1 385 ? -37.269 35.076 0.097 1.00 49.09 385 ARG A N 1
ATOM 3140 C CA . ARG A 1 385 ? -38.509 35.659 -0.431 1.00 49.09 385 ARG A CA 1
ATOM 3141 C C . ARG A 1 385 ? -38.133 36.824 -1.342 1.00 49.09 385 ARG A C 1
ATOM 3143 O O . ARG A 1 385 ? -37.854 37.915 -0.856 1.00 49.09 385 ARG A O 1
ATOM 3150 N N . LYS A 1 386 ? -38.165 36.614 -2.660 1.00 47.38 386 LYS A N 1
ATOM 3151 C CA . LYS A 1 386 ? -38.078 37.715 -3.622 1.00 47.38 386 LYS A CA 1
ATOM 3152 C C . LYS A 1 386 ? -39.243 38.679 -3.374 1.00 47.38 386 LYS A C 1
ATOM 3154 O O . LYS A 1 386 ? -40.375 38.405 -3.768 1.00 47.38 386 LYS A O 1
ATOM 3159 N N . LYS A 1 387 ? -38.973 39.856 -2.800 1.00 47.72 387 LYS A N 1
ATOM 3160 C CA . LYS A 1 387 ? -39.674 41.048 -3.297 1.00 47.72 387 LYS A CA 1
ATOM 3161 C C . LYS A 1 387 ? -39.200 41.235 -4.737 1.00 47.72 387 LYS A C 1
ATOM 3163 O O . LYS A 1 387 ? -38.036 40.990 -5.031 1.00 47.72 387 LYS A O 1
ATOM 3168 N N . LYS A 1 388 ? -40.108 41.596 -5.645 1.00 44.91 388 LYS A N 1
ATOM 3169 C CA . LYS A 1 388 ? -39.951 41.563 -7.116 1.00 44.91 388 LYS A CA 1
ATOM 3170 C C . LYS A 1 388 ? -38.729 42.317 -7.709 1.00 44.91 388 LYS A C 1
ATOM 3172 O O . LYS A 1 388 ? -38.616 42.347 -8.927 1.00 44.91 388 LYS A O 1
ATOM 3177 N N . GLN A 1 389 ? -37.836 42.898 -6.900 1.00 42.50 389 GLN A N 1
ATOM 3178 C CA . GLN A 1 389 ? -36.693 43.729 -7.304 1.00 42.50 389 GLN A CA 1
ATOM 3179 C C . GLN A 1 389 ? -35.498 43.683 -6.315 1.00 42.50 389 GLN A C 1
ATOM 3181 O O . GLN A 1 389 ? -34.902 44.716 -6.032 1.00 42.50 389 GLN A O 1
ATOM 3186 N N . GLU A 1 390 ? -35.128 42.531 -5.748 1.00 50.84 390 GLU A N 1
ATOM 3187 C CA . GLU A 1 390 ? -33.811 42.415 -5.085 1.00 50.84 390 GLU A CA 1
ATOM 3188 C C . GLU A 1 390 ? -32.788 41.793 -6.047 1.00 50.84 390 GLU A C 1
ATOM 3190 O O . GLU A 1 390 ? -33.003 40.692 -6.557 1.00 50.84 390 GLU A O 1
ATOM 3195 N N . GLU A 1 391 ? -31.722 42.550 -6.330 1.00 54.38 391 GLU A N 1
ATOM 3196 C CA . GLU A 1 391 ? -30.532 42.122 -7.079 1.00 54.38 391 GLU A CA 1
ATOM 3197 C C . GLU A 1 391 ? -29.870 40.904 -6.427 1.00 54.38 391 GLU A C 1
ATOM 3199 O O . GLU A 1 391 ? -29.963 40.726 -5.210 1.00 54.38 391 GLU A O 1
ATOM 3204 N N . GLU A 1 392 ? -29.179 40.092 -7.234 1.00 62.19 392 GLU A N 1
ATOM 3205 C CA . GLU A 1 392 ? -28.428 38.944 -6.730 1.00 62.19 392 GLU A CA 1
ATOM 3206 C C . GLU A 1 392 ? -27.346 39.415 -5.752 1.00 62.19 392 GLU A C 1
ATOM 3208 O O . GLU A 1 392 ? -26.460 40.196 -6.115 1.00 62.19 392 GLU A O 1
ATOM 3213 N N . ARG A 1 393 ? -27.411 38.968 -4.495 1.00 70.19 393 ARG A N 1
ATOM 3214 C CA . ARG A 1 393 ? -26.463 39.392 -3.452 1.00 70.19 393 ARG A CA 1
ATOM 3215 C C . ARG A 1 393 ? -25.557 38.232 -3.060 1.00 70.19 393 ARG A C 1
ATOM 3217 O O . ARG A 1 393 ? -26.035 37.105 -2.919 1.00 70.19 393 ARG A O 1
ATOM 3224 N N . PRO A 1 394 ? -24.252 38.481 -2.850 1.00 77.25 394 PRO A N 1
ATOM 3225 C CA . PRO A 1 394 ? -23.360 37.454 -2.347 1.00 77.25 394 PRO A CA 1
ATOM 3226 C C . PRO A 1 394 ? -23.737 37.088 -0.908 1.00 77.25 394 PRO A C 1
ATOM 3228 O O . PRO A 1 394 ? -23.956 37.950 -0.051 1.00 77.25 394 PRO A O 1
ATOM 3231 N N . VAL A 1 395 ? -23.791 35.790 -0.645 1.00 83.00 395 VAL A N 1
ATOM 3232 C CA . VAL A 1 395 ? -24.079 35.208 0.661 1.00 83.00 395 VAL A CA 1
ATOM 3233 C C . VAL A 1 395 ? -22.914 34.307 1.042 1.00 83.00 395 VAL A C 1
ATOM 3235 O O . VAL A 1 395 ? -22.537 33.415 0.280 1.00 83.00 395 VAL A O 1
ATOM 3238 N N . LYS A 1 396 ? -22.343 34.536 2.226 1.00 88.31 396 LYS A N 1
ATOM 3239 C CA . LYS A 1 396 ? -21.298 33.674 2.780 1.00 88.31 396 LYS A CA 1
ATOM 3240 C C . LYS A 1 396 ? -21.956 32.505 3.501 1.00 88.31 396 LYS A C 1
ATOM 3242 O O . LYS A 1 396 ? -22.834 32.715 4.337 1.00 88.31 396 LYS A O 1
ATOM 3247 N N . ILE A 1 397 ? -21.542 31.289 3.175 1.00 88.69 397 ILE A N 1
ATOM 3248 C CA . ILE A 1 397 ? -22.049 30.058 3.771 1.00 88.69 397 ILE A CA 1
ATOM 3249 C C . ILE A 1 397 ? -20.883 29.329 4.422 1.00 88.69 397 ILE A C 1
ATOM 3251 O O . ILE A 1 397 ? -19.914 28.971 3.753 1.00 88.69 397 ILE A O 1
ATOM 3255 N N . SER A 1 398 ? -21.010 29.082 5.719 1.00 91.88 398 SER A N 1
ATOM 3256 C CA . SER A 1 398 ? -20.046 28.336 6.521 1.00 91.88 398 SER A CA 1
ATOM 3257 C C . SER A 1 398 ? -20.737 27.081 7.055 1.00 91.88 398 SER A C 1
ATOM 3259 O O . SER A 1 398 ? -21.763 27.167 7.730 1.00 91.88 398 SER A O 1
ATOM 3261 N N . ILE A 1 399 ? -20.204 25.903 6.741 1.00 90.06 399 ILE A N 1
ATOM 3262 C CA . ILE A 1 399 ? -20.718 24.616 7.214 1.00 90.06 399 ILE A CA 1
ATOM 3263 C C . ILE A 1 399 ? -19.801 24.128 8.321 1.00 90.06 399 ILE A C 1
ATOM 3265 O O . ILE A 1 399 ? -18.618 23.861 8.107 1.00 90.06 399 ILE A O 1
ATOM 3269 N N . TYR A 1 400 ? -20.376 23.989 9.504 1.00 90.81 400 TYR A N 1
ATOM 3270 C CA . TYR A 1 400 ? -19.750 23.378 10.656 1.00 90.81 400 TYR A CA 1
ATOM 3271 C C . TYR A 1 400 ? -20.323 21.989 10.861 1.00 90.81 400 TYR A C 1
ATOM 3273 O O . TYR A 1 400 ? -21.493 21.755 10.563 1.00 90.81 400 TYR A O 1
ATOM 3281 N N . VAL A 1 401 ? -19.549 21.077 11.430 1.00 89.38 401 VAL A N 1
ATOM 3282 C CA . VAL A 1 401 ? -20.082 19.778 11.841 1.00 89.38 401 VAL A CA 1
ATOM 3283 C C . VAL A 1 401 ? -19.601 19.405 13.242 1.00 89.38 401 VAL A C 1
ATOM 3285 O O . VAL A 1 401 ? -18.692 20.027 13.793 1.00 89.38 401 VAL A O 1
ATOM 3288 N N . ARG A 1 402 ? -20.283 18.440 13.862 1.00 86.06 402 ARG A N 1
ATOM 3289 C CA . ARG A 1 402 ? -19.929 17.878 15.172 1.00 86.06 402 ARG A CA 1
ATOM 3290 C C . ARG A 1 402 ? -20.422 16.435 15.285 1.00 86.06 402 ARG A C 1
ATOM 3292 O O . ARG A 1 402 ? -21.466 16.091 14.727 1.00 86.06 402 ARG A O 1
ATOM 3299 N N . LYS A 1 403 ? -19.708 15.588 16.030 1.00 76.12 403 LYS A N 1
ATOM 3300 C CA . LYS A 1 403 ? -20.052 14.159 16.180 1.00 76.12 403 LYS A CA 1
ATOM 3301 C C . LYS A 1 403 ? -21.143 13.931 17.233 1.00 76.12 403 LYS A C 1
ATOM 3303 O O . LYS A 1 403 ? -21.982 13.041 17.103 1.00 76.12 403 LYS A O 1
ATOM 3308 N N . SER A 1 404 ? -21.170 14.752 18.282 1.00 69.69 404 SER A N 1
ATOM 3309 C CA . SER A 1 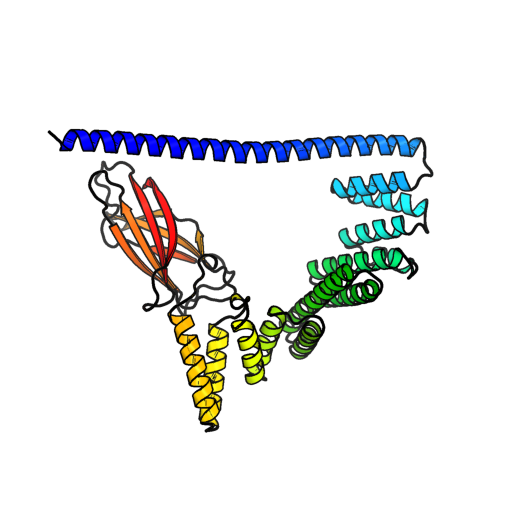404 ? -22.116 14.627 19.391 1.00 69.69 404 SER A CA 1
ATOM 3310 C C . SER A 1 404 ? -22.666 15.987 19.824 1.00 69.69 404 SER A C 1
ATOM 3312 O O . SER A 1 404 ? -22.082 17.028 19.546 1.00 69.69 404 SER A O 1
ATOM 3314 N N . ASN A 1 405 ? -23.774 16.001 20.569 1.00 68.12 405 ASN A N 1
ATOM 3315 C CA . ASN A 1 405 ? -24.297 17.244 21.154 1.00 68.12 405 ASN A CA 1
ATOM 3316 C C . ASN A 1 405 ? -23.358 17.856 22.210 1.00 68.12 405 ASN A C 1
ATOM 3318 O O . ASN A 1 405 ? -23.587 18.989 22.624 1.00 68.12 405 ASN A O 1
ATOM 3322 N N . LYS A 1 406 ? -22.341 17.105 22.651 1.00 64.69 406 LYS A N 1
ATOM 3323 C CA . LYS A 1 406 ? -21.351 17.512 23.653 1.00 64.69 406 LYS A CA 1
ATOM 3324 C C . LYS A 1 406 ? -20.023 17.967 23.038 1.00 64.69 406 LYS A C 1
ATOM 3326 O O . LYS A 1 406 ? -19.218 18.536 23.760 1.00 64.69 406 LYS A O 1
ATOM 3331 N N . SER A 1 407 ? -19.793 17.713 21.747 1.00 66.25 407 SER A N 1
ATOM 3332 C CA . SER A 1 407 ? -18.589 18.155 21.037 1.00 66.25 407 SER A CA 1
ATOM 3333 C C . SER A 1 407 ? -18.750 19.568 20.481 1.00 66.25 407 SER A C 1
ATOM 3335 O O . SER A 1 407 ? -19.849 19.946 20.055 1.00 66.25 407 SER A O 1
ATOM 3337 N N . ASP A 1 408 ? -17.637 20.296 20.415 1.00 77.31 408 ASP A N 1
ATOM 3338 C CA . ASP A 1 408 ? -17.565 21.601 19.766 1.00 77.31 408 ASP A CA 1
ATOM 3339 C C . ASP A 1 408 ? -17.841 21.501 18.261 1.00 77.31 408 ASP A C 1
ATOM 3341 O O . ASP A 1 408 ? -17.612 20.475 17.614 1.00 77.31 408 ASP A O 1
ATOM 3345 N N . TRP A 1 409 ? -18.357 22.593 17.702 1.00 83.31 409 TRP A N 1
ATOM 3346 C CA . TRP A 1 409 ? -18.543 22.737 16.264 1.00 83.31 409 TRP A CA 1
ATOM 3347 C C . TRP A 1 409 ? -17.211 23.066 15.605 1.00 83.31 409 TRP A C 1
ATOM 3349 O O . TRP A 1 409 ? -16.562 24.038 15.987 1.00 83.31 409 TRP A O 1
ATOM 3359 N N . PHE A 1 410 ? -16.839 22.316 14.572 1.00 85.19 410 PHE A N 1
ATOM 3360 C CA . PHE A 1 410 ? -15.666 22.635 13.766 1.00 85.19 410 PHE A CA 1
ATOM 3361 C C . PHE A 1 410 ? -16.078 23.077 12.368 1.00 85.19 410 PHE A C 1
ATOM 3363 O O . PHE A 1 410 ? -17.019 22.533 11.795 1.00 85.19 410 PHE A O 1
ATOM 3370 N N . LEU A 1 411 ? -15.381 24.079 11.829 1.00 87.50 411 LEU A N 1
ATOM 3371 C CA . LEU A 1 411 ? -15.617 24.568 10.474 1.00 87.50 411 LEU A CA 1
ATOM 3372 C C . LEU A 1 411 ? -15.084 23.543 9.471 1.00 87.50 411 LEU A C 1
ATOM 3374 O O . LEU A 1 411 ? -13.876 23.312 9.401 1.00 87.50 411 LEU A O 1
ATOM 3378 N N . LEU A 1 412 ? -15.988 22.948 8.700 1.00 86.50 412 LEU A N 1
ATOM 3379 C CA . LEU A 1 412 ? -15.658 21.974 7.667 1.00 86.50 412 LEU A CA 1
ATOM 3380 C C . LEU A 1 412 ? -15.470 22.652 6.306 1.00 86.50 412 LEU A C 1
ATOM 3382 O O . LEU A 1 412 ? -14.535 22.332 5.578 1.00 86.50 412 LEU A O 1
ATOM 3386 N N . TYR A 1 413 ? -16.337 23.609 5.975 1.00 87.69 413 TYR A N 1
ATOM 3387 C CA . TYR A 1 413 ? -16.362 24.242 4.659 1.00 87.69 413 TYR A CA 1
ATOM 3388 C C . TYR A 1 413 ? -16.828 25.694 4.745 1.00 87.69 413 TYR A C 1
ATOM 3390 O O . TYR A 1 413 ? -17.686 26.028 5.560 1.00 87.69 413 TYR A O 1
ATOM 3398 N N . GLU A 1 414 ? -16.297 26.558 3.885 1.00 90.38 414 GLU A N 1
ATOM 3399 C CA . GLU A 1 414 ? -16.744 27.942 3.752 1.00 90.38 414 GLU A CA 1
ATOM 3400 C C . GLU A 1 414 ? -16.660 28.391 2.290 1.00 90.38 414 GLU A C 1
ATOM 3402 O O . GLU A 1 414 ? -15.634 28.196 1.641 1.00 90.38 414 GLU A O 1
ATOM 3407 N N . ASN A 1 415 ? -17.733 28.988 1.768 1.00 87.94 415 ASN A N 1
ATOM 3408 C CA . ASN A 1 415 ? -17.770 29.531 0.410 1.00 87.94 415 ASN A CA 1
ATOM 3409 C C . ASN A 1 415 ? -18.757 30.704 0.311 1.00 87.94 415 ASN A C 1
ATOM 3411 O O . ASN A 1 415 ? -19.655 30.853 1.140 1.00 87.94 415 ASN A O 1
ATOM 3415 N 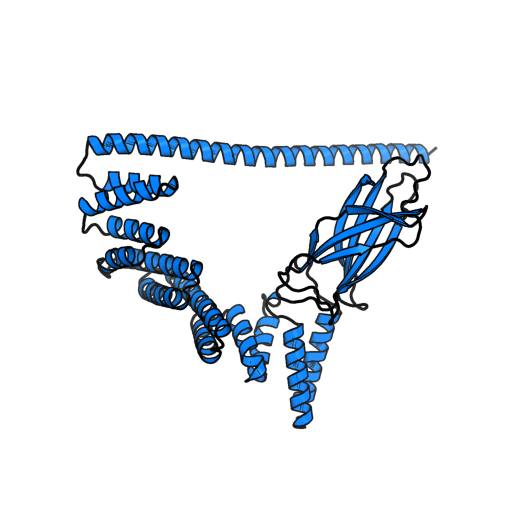N . THR A 1 416 ? -18.604 31.532 -0.718 1.00 84.88 416 THR A N 1
ATOM 3416 C CA . THR A 1 416 ? -19.515 32.634 -1.031 1.00 84.88 416 THR A CA 1
ATOM 3417 C C . THR A 1 416 ? -20.287 32.292 -2.297 1.00 84.88 416 THR A C 1
ATOM 3419 O O . THR A 1 416 ? -19.700 32.158 -3.368 1.00 84.88 416 THR A O 1
ATOM 3422 N N . LEU A 1 417 ? -21.608 32.181 -2.187 1.00 80.00 417 LEU A N 1
ATOM 3423 C CA . LEU A 1 417 ? -22.492 31.972 -3.332 1.00 80.00 417 LEU A CA 1
ATOM 3424 C C . LEU A 1 417 ? -23.149 33.289 -3.737 1.00 80.00 417 LEU A C 1
ATOM 3426 O O . LEU A 1 417 ? -23.424 34.139 -2.891 1.00 80.00 417 LEU A O 1
ATOM 3430 N N . ARG A 1 418 ? -23.421 33.460 -5.032 1.00 72.69 418 ARG A N 1
ATOM 3431 C CA . ARG A 1 418 ? -24.327 34.509 -5.511 1.00 72.69 418 ARG A CA 1
ATOM 3432 C C . ARG A 1 418 ? -25.733 33.925 -5.546 1.00 72.69 418 ARG A C 1
ATOM 3434 O O . ARG A 1 418 ? -25.926 32.863 -6.135 1.00 72.69 418 ARG A O 1
ATOM 3441 N N . TYR A 1 419 ? -26.658 34.578 -4.852 1.00 62.09 419 TYR A N 1
ATOM 3442 C CA . TYR A 1 419 ? -28.062 34.186 -4.784 1.00 62.09 419 TYR A CA 1
ATOM 3443 C C . TYR A 1 419 ? -28.950 35.193 -5.498 1.00 62.09 419 TYR A C 1
ATOM 3445 O O . TYR A 1 419 ? -28.772 36.389 -5.170 1.00 62.09 419 TYR A O 1
#

pLDDT: mean 87.95, std 12.23, range [42.5, 98.69]

Secondary structure (DSSP, 8-state):
-HHHHHHHHHHHHHHHHHHHHHHHHHHHHHHHHHHHHHHHHHHHHHHHHHHHHHHHHHHHHHH-TT-HHHHHHHHHHHHHTT-HHHHHHHHHHHHHHSTT-HHHHHHHHHHHHHTT-HHHHHHHHHTS-SSTHHHHHHHHHHHHHHHHHHHTT-HHHHHHHHHHHHHHHTTS-HHHHHHHHHHHHHHHHHHHHHHHHTT-HHHHHHHHHHHHHH---HHHHHHHHHHHHHH-HHHHHHHHHHHHTSTTGGGS-HHHHHHHHHHHHHHHHHTT-HHHHHHHHHHHHHHHHHHHHS---GGGEEEEEEEEEEEEETTEEEEEEEEEEEE-SSS-BS-EEEEEEEEE--TT--EEEEEEEEEEBTTB-B-TTSPPEEEEE--SS-TT---TTPPP-EEEEEEEEESSTTSPPEEEEEEEEE-

Foldseek 3Di:
DPPVVVVVVVVVVVVVVVVVVVVVVVVVVVVVVVVVVVVVVVVVVVLVVLVVVLVVLVVVCVVVVLDLVSLQSNLVSCVVVVNLVSNLVSLVSSCVSPVLDLVSLLSNLLSCLVVVNNVSSCVSLVSDDLDDCSLVSLLVSLLSNLVSCVVVLVLVSSLVSLVRSLVSCVVDDPVSNVVSLLSNLVSLQSVLVVCVVVVNLVSSLVSLVVSCVSPNDLLSLQVNLVSCLPPPLPSSLVSLVVSCPDPNVLSRPLVSNLVSLVVQLVVCVVVVPPVSVVVSVVVSVVSVCCLQADDPPLVQKDKADFDWDWDDDPPDIFTKTKIWMAGQGPFWQAWKKKKKWKWFDDPPDTDIDIFMDIDHHNVRIRGHPDDTDMDIDTDPDDPPGDPPDDDFGKMKIWMWMDRHPNYDTDTNDIDIDTD

Radius of gyration: 31.61 Å; chains: 1; bounding box: 76×87×81 Å

Sequence (419 aa):
MSSRSEYIKTAVVTFLCIVVVLTIVIVDVGHTTHERVNKILKTKIELVAQASELENLYLEQERHPKDFMINLKIAMLHELFEEPEEAGINYEKALLKAPSNPFVMYRFALFNVEQRQYEPALKLIESLPDRGAMINMKEHFYTSLSNAFAQDKNYPEALDAAKIAYKYSRALSRKEQTEARKNLAEKYILSADYFVDRGDGEKAIVELKNSLKIESTNLAKYKLALIYKKNNPEEARKLMEEVFNSEDMRLVNLELYYNLLVRLYDEAVLNSDKNAVNFYSHKKNKLQKIIDNSYVFKDDLVIANLTIEKRKSGFLEYSDLVFDIENRSNSDINRLWARAVIRKIQNVGEDERVFEKKIASTRSPLFAAESAEKVTFTPYEGLFRKKKQEEERPVKISIYVRKSNKSDWFLLYENTLRY